Protein AF-0000000082329809 (afdb_homodimer)

Solvent-accessible surface area (backbone atoms only — not comparable to full-atom values): 33307 Å² total; per-residue (Å²): 109,72,66,64,57,29,67,78,70,55,30,40,33,40,35,38,38,39,36,83,89,59,60,42,38,34,41,40,22,36,25,39,53,61,45,25,45,9,39,29,29,31,29,35,40,62,59,94,42,70,65,56,47,51,52,48,27,46,53,50,2,45,52,28,27,46,34,26,35,58,67,72,41,72,28,12,0,10,18,29,34,38,58,36,51,46,92,80,55,71,41,73,66,26,36,32,52,47,15,43,56,47,42,51,40,64,55,48,43,30,38,30,57,34,60,78,41,41,42,68,52,36,47,48,20,44,74,50,23,84,45,55,34,50,26,81,84,46,69,62,78,35,38,58,33,17,16,45,6,26,49,31,27,46,23,28,50,33,24,74,73,71,73,37,50,70,43,59,71,36,34,34,34,33,37,20,66,47,69,35,28,43,42,31,50,51,54,42,46,74,57,41,25,42,51,32,42,23,35,89,51,59,66,61,47,50,52,48,27,66,74,67,72,41,52,73,43,56,63,90,48,51,54,59,50,75,32,45,29,39,22,43,31,58,59,50,39,64,40,33,89,78,38,54,81,44,50,43,46,46,30,40,46,26,53,13,61,56,36,50,56,44,78,67,45,55,54,54,36,45,79,72,63,23,48,55,51,44,27,60,60,24,34,36,13,42,58,43,34,40,49,26,42,70,72,69,54,47,59,67,55,26,43,55,56,15,40,45,34,12,60,52,46,40,50,25,44,51,48,6,63,76,68,73,52,42,35,49,57,31,41,52,49,49,14,51,51,52,44,56,53,36,47,52,51,51,57,70,71,93,107,72,65,66,58,30,67,78,68,55,30,40,33,42,34,38,38,41,35,85,89,59,61,40,39,34,42,39,22,35,26,40,52,58,47,27,46,10,37,28,29,31,29,35,40,63,57,93,41,70,66,55,46,51,54,49,27,46,54,50,3,44,52,28,27,46,33,25,36,58,67,72,41,74,27,11,1,10,17,29,34,37,58,35,50,48,92,80,54,72,41,72,68,26,37,33,53,49,14,43,55,47,42,49,39,65,57,47,42,29,38,31,55,33,61,78,41,40,40,70,52,36,46,47,20,44,74,51,25,84,42,55,34,49,26,82,85,45,69,62,79,34,39,56,34,17,15,45,7,26,49,30,28,46,23,28,51,32,24,74,74,72,74,39,50,69,42,58,72,37,34,34,35,33,36,19,66,49,67,34,28,43,41,29,49,51,55,41,47,74,57,41,25,41,52,33,43,22,35,89,51,59,66,61,47,50,52,48,26,67,77,67,72,41,52,71,44,56,63,91,48,52,54,59,49,74,31,46,31,39,21,44,31,58,58,49,38,65,42,32,89,76,38,54,81,45,49,43,47,45,30,40,46,26,52,14,61,56,36,50,57,43,78,66,43,54,54,54,34,46,75,73,64,22,47,56,52,45,26,59,61,24,34,35,12,44,58,43,34,38,49,25,43,70,72,69,53,48,58,68,57,24,43,54,55,16,40,45,35,12,60,52,47,41,52,27,43,52,48,6,60,76,68,73,53,45,33,50,56,32,43,50,51,51,15,49,51,54,44,55,52,36,48,52,51,52,59,70,71,91

Nearest PDB structures (foldseek):
  8gxd-assembly1_A  TM=9.781E-01  e=2.251E-43  Exiguobacterium sibiricum 255-15
  1leh-assembly1_A  TM=9.747E-01  e=1.325E-41  Lysinibacillus sphaericus
  8hr6-assembly1_A  TM=9.834E-01  e=7.716E-41  Bacillus thuringiensis
  7vid-assembly1_A  TM=9.597E-01  e=9.102E-41  Pseudomonas aeruginosa PAO1
  6ach-assembly1_A  TM=9.790E-01  e=2.923E-39  Geobacillus stearothermophilus 10

Secondary structure (DSSP, 8-state):
-HHHHHHHH--SEEEEEEETTTTEEEEEEEEE-TTSSEEEEEEEE--SSHHHHHHHHHHHHHHHHHHHHHTT-S-EEEEEEEES-HHHH--HHHHHHHHHHHHTTTTSEEEEE-TT--HHHHHHHTTT-S-B-S-TTSS---HHHHHHHHHHHHHHHHHHHHS----TT-EEEEE--SHHHHHHHHHHHHTT-EEEEE-S-HHHHHHHHHHHT-EE--GGGGGGS--SEEEE-S-S--BSTTTGGG---SEE--S-S--BSSTTHHHHHHHTT-EE--HHHHTTHHHHHHHHHHTT--HHHHHHHHHTHHHHHHHHHHHHHHHTS-HHHHHHHHHHHHHHHHHHHHHHH-/-HHHHHHHH--SEEEEEEETTTTEEEEEEEEE-TTSSEEEEEEEE--SSHHHHHHHHHHHHHHHHHHHHHTT-S-EEEEEEEES-HHHH--HHHHHHHHHHHHTTTTSEEEEE-TT--HHHHHHHTTT-S-B-S-TTSS---HHHHHHHHHHHHHHHHHHHHS----TT-EEEEE--SHHHHHHHHHHHHTT-EEEEE-S-HHHHHHHHHHHT-EE--GGGGGGS--SEEEE-S-S--BSTTTGGG---SEE--S-S--BSSTTHHHHHHHTT-EE--HHHHTTHHHHHHHHHHTT--HHHHHHHHHTHHHHHHHHHHHHHHHTS-HHHHHHHHHHHHHHHHHHHHHHH-

pLDDT: mean 96.27, std 7.95, range [31.08, 98.94]

Foldseek 3Di:
DLCVLCVVQVWPDWDWDADPVQGWTKIKTFRAALLHAAEEAEAEEADPDPVRQSNVQSVQQSLSQLLCLLLVHSHGGMYMYTHDDLVVRDDLVNLCSVLQVVVVVVLSYAYEHDHSGALVSQVSSCVNHVSYFSHPPAQPDLLLLLLLLLLLQCLLVCCVVVVGSQQAQFEEEEEDCDSNSVSNQVVSVVSHHQYEYEYPPVVSNVVSCVVSVHHYDYNVCRLQDAGAEYAYEHEAQCQEPVRLVRHHYQEYTYQYPHNHVDPCSLVVCVVVNHAYQHNSLRRSLVVLRRSCRSVVHHNVVSSVSSSCSSVSLNVLCVVCVVVVHHSVVSSSVSSVVSSVVSNVVVVVVD/DLCVLCVVQVWPDWDWDADPVQGWTKIKTFRAALLHAAEEAEAEEADPDPVRQSNVQSVQQSLSQLLCLLLVHSHGGMYMYTHDDLVVRDDLVNLCSVLQVVVVVVLSYAYEHDHSGALVSQVSSCVNHVSYFSHPPAQPDLLLLLLLLLLLQCLLVCCVQVVGSQQAQFEEEEEDCDSNSVSNQVVSVVSHHQYEYEYPPPVSNVVSCVVSVHHYDYPVCSLQDAGAEYAYEHEAQCQEPVRLVRHHYQEYTYQYPHNHVDPCSLVVCVVVNHAYQHNSLRRSLVVLRRSCRSVVHHNVVSSVSSSCSNVSLNVLCVVCVVVVHHSVVSSSVSSVVSSVVSNVVVVVVD

Sequence (700 aa):
MVFELTADSGHEQVSYFTDPETGLRAIVAIHDTSLGPSLGGTRIFDYDTEDDALADVCRLSQAMTYKAAAADLPLGGGKAVIVGDPPAIKTEALLEAYGRAIDCLGGRYITSVDVNSSVEDMDVIAQTTDSVVGTSDGLGDPSPITAHGAFHGIRACAEAVYGTGSLSDREVVIQGLGKVGRSLAEELLAEGAAVTVSDIDADAVEAFARDHDVETVAPEAVYERDCDVFAPCAVGGVVNDDTIPTLECDIVAGAANNVLAERRHANELRDRGVLYAPDYVLNAGGLITVAKEHLGGTREEAYDEAAAIGDRLLELIERADDRGTTVLDAADAYAEERIDGAETTLASSAMVFELTADSGHEQVSYFTDPETGLRAIVAIHDTSLGPSLGGTRIFDYDTEDDALADVCRLSQAMTYKAAAADLPLGGGKAVIVGDPPAIKTEALLEAYGRAIDCLGGRYITSVDVNSSVEDMDVIAQTTDSVVGTSDGLGDPSPITAHGAFHGIRACAEAVYGTGSLSDREVVIQGLGKVGRSLAEELLAEGAAVTVSDIDADAVEAFARDHDVETVAPEAVYERDCDVFAPCAVGGVVNDDTIPTLECDIVAGAANNVLAERRHANELRDRGVLYAPDYVLNAGGLITVAKEHLGGTREEAYDEAAAIGDRLLELIERADDRGTTVLDAADAYAEERIDGAETTLASSA

Structure (mmCIF, N/CA/C/O backbone):
data_AF-0000000082329809-model_v1
#
loop_
_entity.id
_entity.type
_entity.pdbx_description
1 polymer 'Glu/Leu/Phe/Val dehydrogenase'
#
loop_
_atom_site.group_PDB
_atom_site.id
_atom_site.type_symbol
_atom_site.label_atom_id
_atom_site.label_alt_id
_atom_site.label_comp_id
_atom_site.label_asym_id
_atom_site.label_entity_id
_atom_site.label_seq_id
_atom_site.pdbx_PDB_ins_code
_atom_site.Cartn_x
_atom_site.Cartn_y
_atom_site.Cartn_z
_atom_site.occupancy
_atom_site.B_iso_or_equiv
_atom_site.auth_seq_id
_atom_site.auth_comp_id
_atom_site.auth_asym_id
_atom_site.auth_atom_id
_atom_site.pdbx_PDB_model_num
ATOM 1 N N . MET A 1 1 ? -5.957 3.238 -13.969 1 86.88 1 MET A N 1
ATOM 2 C CA . MET A 1 1 ? -5.375 3.52 -12.656 1 86.88 1 MET A CA 1
ATOM 3 C C . MET A 1 1 ? -5.527 2.324 -11.727 1 86.88 1 MET A C 1
ATOM 5 O O . MET A 1 1 ? -6.004 1.267 -12.141 1 86.88 1 MET A O 1
ATOM 9 N N . VAL A 1 2 ? -5.113 2.293 -10.477 1 91.94 2 VAL A N 1
ATOM 10 C CA . VAL A 1 2 ? -5.031 1.18 -9.539 1 91.94 2 VAL A CA 1
ATOM 11 C C . VAL A 1 2 ? -6.434 0.651 -9.242 1 91.94 2 VAL A C 1
ATOM 13 O O . VAL A 1 2 ? -6.672 -0.557 -9.297 1 91.94 2 VAL A O 1
ATOM 16 N N . PHE A 1 3 ? -7.457 1.528 -9.102 1 93.19 3 PHE A N 1
ATOM 17 C CA . PHE A 1 3 ? -8.797 1.082 -8.727 1 93.19 3 PHE A CA 1
ATOM 18 C C . PHE A 1 3 ? -9.477 0.388 -9.898 1 93.19 3 PHE A C 1
ATOM 20 O O . PHE A 1 3 ? -10.242 -0.561 -9.711 1 93.19 3 PHE A O 1
ATOM 27 N N . GLU A 1 4 ? -9.281 0.886 -11.023 1 87.25 4 GLU A N 1
ATOM 28 C CA . GLU A 1 4 ? -9.859 0.232 -12.195 1 87.25 4 GLU A CA 1
ATOM 29 C C . GLU A 1 4 ? -9.32 -1.186 -12.359 1 87.25 4 GLU A C 1
ATOM 31 O O . GLU A 1 4 ? -10.078 -2.121 -12.617 1 87.25 4 GLU A O 1
ATOM 36 N N . LEU A 1 5 ? -8.07 -1.275 -12.211 1 87.62 5 LEU A N 1
ATOM 37 C CA . LEU A 1 5 ? -7.422 -2.574 -12.375 1 87.62 5 LEU A CA 1
ATOM 38 C C . LEU A 1 5 ? -7.852 -3.539 -11.273 1 87.62 5 LEU A C 1
ATOM 40 O O . LEU A 1 5 ? -8.086 -4.723 -11.539 1 87.62 5 LEU A O 1
ATOM 44 N N . THR A 1 6 ? -7.996 -3.033 -10.086 1 85.88 6 THR A N 1
ATOM 45 C CA . THR A 1 6 ? -8.297 -3.902 -8.953 1 85.88 6 THR A CA 1
ATOM 46 C C . THR A 1 6 ? -9.781 -4.227 -8.898 1 85.88 6 THR A C 1
ATOM 48 O O . THR A 1 6 ? -10.188 -5.211 -8.273 1 85.88 6 THR A O 1
ATOM 51 N N . ALA A 1 7 ? -10.609 -3.396 -9.469 1 83.19 7 ALA A N 1
ATOM 52 C CA . ALA A 1 7 ? -12.047 -3.654 -9.516 1 83.19 7 ALA A CA 1
ATOM 53 C C . ALA A 1 7 ? -12.352 -4.957 -10.25 1 83.19 7 ALA A C 1
ATOM 55 O O . ALA A 1 7 ? -13.242 -5.711 -9.852 1 83.19 7 ALA A O 1
ATOM 56 N N . ASP A 1 8 ? -11.617 -5.223 -11.219 1 82.94 8 ASP A N 1
ATOM 57 C CA . ASP A 1 8 ? -11.844 -6.414 -12.031 1 82.94 8 ASP A CA 1
ATOM 58 C C . ASP A 1 8 ? -11.156 -7.633 -11.43 1 82.94 8 ASP A C 1
ATOM 60 O O . ASP A 1 8 ? -11.711 -8.734 -11.445 1 82.94 8 ASP A O 1
ATOM 64 N N . SER A 1 9 ? -10.023 -7.402 -10.828 1 87.31 9 SER A N 1
ATOM 65 C CA . SER A 1 9 ? -9.195 -8.539 -10.422 1 87.31 9 SER A CA 1
ATOM 66 C C . SER A 1 9 ? -9.414 -8.883 -8.953 1 87.31 9 SER A C 1
ATOM 68 O O . SER A 1 9 ? -9.047 -9.977 -8.508 1 87.31 9 SER A O 1
ATOM 70 N N . GLY A 1 10 ? -9.945 -8 -8.227 1 90.94 10 GLY A N 1
ATOM 71 C CA . GLY A 1 10 ? -10.312 -8.289 -6.848 1 90.94 10 GLY A CA 1
ATOM 72 C C . GLY A 1 10 ? -9.141 -8.203 -5.887 1 90.94 10 GLY A C 1
ATOM 73 O O . GLY A 1 10 ? -9.164 -8.812 -4.816 1 90.94 10 GLY A O 1
ATOM 74 N N . HIS A 1 11 ? -8.086 -7.484 -6.301 1 96.94 11 HIS A N 1
ATOM 75 C CA . HIS A 1 11 ? -6.93 -7.34 -5.422 1 96.94 11 HIS A CA 1
ATOM 76 C C . HIS A 1 11 ? -7.32 -6.684 -4.102 1 96.94 11 HIS A C 1
ATOM 78 O O . HIS A 1 11 ? -8.094 -5.719 -4.086 1 96.94 11 HIS A O 1
ATOM 84 N N . GLU A 1 12 ? -6.73 -7.184 -2.977 1 97.44 12 GLU A N 1
ATOM 85 C CA . GLU A 1 12 ? -6.977 -6.645 -1.642 1 97.44 12 GLU A CA 1
ATOM 86 C C . GLU A 1 12 ? -6.188 -5.359 -1.412 1 97.44 12 GLU A C 1
ATOM 88 O O . GLU A 1 12 ? -6.68 -4.426 -0.771 1 97.44 12 GLU A O 1
ATOM 93 N N . GLN A 1 13 ? -5.008 -5.312 -1.956 1 98.5 13 GLN A N 1
ATOM 94 C CA . GLN A 1 13 ? -4.078 -4.254 -1.577 1 98.5 13 GLN A CA 1
ATOM 95 C C . GLN A 1 13 ? -2.982 -4.086 -2.625 1 98.5 13 GLN A C 1
ATOM 97 O O . GLN A 1 13 ? -2.461 -5.07 -3.15 1 98.5 13 GLN A O 1
ATOM 102 N N . VAL A 1 14 ? -2.695 -2.938 -3.055 1 98.62 14 VAL A N 1
ATOM 103 C CA . VAL A 1 14 ? -1.534 -2.574 -3.859 1 98.62 14 VAL A CA 1
ATOM 104 C C . VAL A 1 14 ? -0.752 -1.46 -3.166 1 98.62 14 VAL A C 1
ATOM 106 O O . VAL A 1 14 ? -1.295 -0.384 -2.902 1 98.62 14 VAL A O 1
ATOM 109 N N . SER A 1 15 ? 0.506 -1.675 -2.881 1 98.69 15 SER A N 1
ATOM 110 C CA . SER A 1 15 ? 1.317 -0.721 -2.129 1 98.69 15 SER A CA 1
ATOM 111 C C . SER A 1 15 ? 2.527 -0.267 -2.939 1 98.69 15 SER A C 1
ATOM 113 O O . SER A 1 15 ? 3.26 -1.094 -3.486 1 98.69 15 SER A O 1
ATOM 115 N N . TYR A 1 16 ? 2.701 0.98 -2.998 1 98.5 16 TYR A N 1
ATOM 116 C CA . TYR A 1 16 ? 3.895 1.604 -3.559 1 98.5 16 TYR A CA 1
ATOM 117 C C . TYR A 1 16 ? 4.871 2.002 -2.457 1 98.5 16 TYR A C 1
ATOM 119 O O . TYR A 1 16 ? 4.469 2.578 -1.443 1 98.5 16 TYR A O 1
ATOM 127 N N . PHE A 1 17 ? 6.09 1.68 -2.623 1 98.56 17 PHE A N 1
ATOM 128 C CA . PHE A 1 17 ? 7.148 2.076 -1.702 1 98.56 17 PHE A CA 1
ATOM 129 C C . PHE A 1 17 ? 8.234 2.854 -2.432 1 98.56 17 PHE A C 1
ATOM 131 O O . PHE A 1 17 ? 8.633 2.484 -3.539 1 98.56 17 PHE A O 1
ATOM 138 N N . THR A 1 18 ? 8.672 3.904 -1.82 1 97.44 18 THR A N 1
ATOM 139 C CA . THR A 1 18 ? 9.797 4.672 -2.342 1 97.44 18 THR A CA 1
ATOM 140 C C . THR A 1 18 ? 10.805 4.977 -1.235 1 97.44 18 THR A C 1
ATOM 142 O O . THR A 1 18 ? 10.438 5.059 -0.061 1 97.44 18 THR A O 1
ATOM 145 N N . ASP A 1 19 ? 12.039 5.047 -1.589 1 95.38 19 ASP A N 1
ATOM 146 C CA . ASP A 1 19 ? 13.148 5.457 -0.733 1 95.38 19 ASP A CA 1
ATOM 147 C C . ASP A 1 19 ? 14.133 6.344 -1.495 1 95.38 19 ASP A C 1
ATOM 149 O O . ASP A 1 19 ? 15.016 5.844 -2.195 1 95.38 19 ASP A O 1
ATOM 153 N N . PRO A 1 20 ? 14.031 7.598 -1.29 1 90.69 20 PRO A N 1
ATOM 154 C CA . PRO A 1 20 ? 14.844 8.523 -2.08 1 90.69 20 PRO A CA 1
ATOM 155 C C . PRO A 1 20 ? 16.344 8.32 -1.86 1 90.69 20 PRO A C 1
ATOM 157 O O . PRO A 1 20 ? 17.141 8.602 -2.756 1 90.69 20 PRO A O 1
ATOM 160 N N . GLU A 1 21 ? 16.719 7.898 -0.757 1 91.81 21 GLU A N 1
ATOM 161 C CA . GLU A 1 21 ? 18.141 7.723 -0.448 1 91.81 21 GLU A CA 1
ATOM 162 C C . GLU A 1 21 ? 18.75 6.633 -1.315 1 91.81 21 GLU A C 1
ATOM 164 O O . GLU A 1 21 ? 19.875 6.781 -1.8 1 91.81 21 GLU A O 1
ATOM 169 N N . THR A 1 22 ? 18.047 5.566 -1.571 1 95.81 22 THR A N 1
ATOM 170 C CA . THR A 1 22 ? 18.609 4.426 -2.291 1 95.81 22 THR A CA 1
ATOM 171 C C . THR A 1 22 ? 18.078 4.379 -3.723 1 95.81 22 THR A C 1
ATOM 173 O O . THR A 1 22 ? 18.625 3.664 -4.566 1 95.81 22 THR A O 1
ATOM 176 N N . GLY A 1 23 ? 16.984 5.137 -3.965 1 94.44 23 GLY A N 1
ATOM 177 C CA . GLY A 1 23 ? 16.359 5.113 -5.277 1 94.44 23 GLY A CA 1
ATOM 178 C C . GLY A 1 23 ? 15.336 4.004 -5.43 1 94.44 23 GLY A C 1
ATOM 179 O O . GLY A 1 23 ? 14.875 3.723 -6.543 1 94.44 23 GLY A O 1
ATOM 180 N N . LEU A 1 24 ? 14.898 3.371 -4.383 1 97.75 24 LEU A N 1
ATOM 181 C CA . LEU A 1 24 ? 13.945 2.27 -4.418 1 97.75 24 LEU A CA 1
ATOM 182 C C . LEU A 1 24 ? 12.586 2.742 -4.938 1 97.75 24 LEU A C 1
ATOM 184 O O . LEU A 1 24 ? 12.047 3.744 -4.457 1 97.75 24 LEU A O 1
ATOM 188 N N . ARG A 1 25 ? 12.086 2.125 -5.883 1 97.94 25 ARG A N 1
ATOM 189 C CA . ARG A 1 25 ? 10.711 2.188 -6.375 1 97.94 25 ARG A CA 1
ATOM 190 C C . ARG A 1 25 ? 10.117 0.79 -6.52 1 97.94 25 ARG A C 1
ATOM 192 O O . ARG A 1 25 ? 10.477 0.048 -7.434 1 97.94 25 ARG A O 1
ATOM 199 N N . ALA A 1 26 ? 9.219 0.436 -5.637 1 98.81 26 ALA A N 1
ATOM 200 C CA . ALA A 1 26 ? 8.672 -0.919 -5.637 1 98.81 26 ALA A CA 1
ATOM 201 C C . ALA A 1 26 ? 7.148 -0.897 -5.555 1 98.81 26 ALA A C 1
ATOM 203 O O . ALA A 1 26 ? 6.566 0.024 -4.98 1 98.81 26 ALA A O 1
ATOM 204 N N . ILE A 1 27 ? 6.516 -1.81 -6.176 1 98.81 27 ILE A N 1
ATOM 205 C CA . ILE A 1 27 ? 5.086 -2.066 -6.039 1 98.81 27 ILE A CA 1
ATOM 206 C C . ILE A 1 27 ? 4.863 -3.484 -5.52 1 98.81 27 ILE A C 1
ATOM 208 O O . ILE A 1 27 ? 5.434 -4.441 -6.047 1 98.81 27 ILE A O 1
ATOM 212 N N . VAL A 1 28 ? 4.152 -3.646 -4.477 1 98.88 28 VAL A N 1
ATOM 213 C CA . VAL A 1 28 ? 3.727 -4.945 -3.969 1 98.88 28 VAL A CA 1
ATOM 214 C C . VAL A 1 28 ? 2.215 -5.098 -4.133 1 98.88 28 VAL A C 1
ATOM 216 O O . VAL A 1 28 ? 1.446 -4.258 -3.66 1 98.88 28 VAL A O 1
ATOM 219 N N . ALA A 1 29 ? 1.812 -6.082 -4.824 1 98.75 29 ALA A N 1
ATOM 220 C CA . ALA A 1 29 ? 0.394 -6.391 -4.992 1 98.75 29 ALA A CA 1
ATOM 221 C C . ALA A 1 29 ? 0.008 -7.641 -4.207 1 98.75 29 ALA A C 1
ATOM 223 O O . ALA A 1 29 ? 0.615 -8.703 -4.379 1 98.75 29 ALA A O 1
ATOM 224 N N . ILE A 1 30 ? -0.915 -7.5 -3.314 1 98.75 30 ILE A N 1
ATOM 225 C CA . ILE A 1 30 ? -1.548 -8.602 -2.602 1 98.75 30 ILE A CA 1
ATOM 226 C C . ILE A 1 30 ? -2.936 -8.867 -3.184 1 98.75 30 ILE A C 1
ATOM 228 O O . ILE A 1 30 ? -3.85 -8.055 -3.014 1 98.75 30 ILE A O 1
ATOM 232 N N . HIS A 1 31 ? -3.045 -9.992 -3.9 1 98.38 31 HIS A N 1
ATOM 233 C CA . HIS A 1 31 ? -4.305 -10.312 -4.559 1 98.38 31 HIS A CA 1
ATOM 234 C C . HIS A 1 31 ? -5.32 -10.875 -3.57 1 98.38 31 HIS A C 1
ATOM 236 O O . HIS A 1 31 ? -6.457 -10.398 -3.5 1 98.38 31 HIS A O 1
ATOM 242 N N . ASP A 1 32 ? -4.914 -11.852 -2.85 1 97.62 32 ASP A N 1
ATOM 243 C CA . ASP A 1 32 ? -5.848 -12.539 -1.963 1 97.62 32 ASP A CA 1
ATOM 244 C C . ASP A 1 32 ? -5.113 -13.195 -0.795 1 97.62 32 ASP A C 1
ATOM 246 O O . ASP A 1 32 ? -4.047 -13.781 -0.977 1 97.62 32 ASP A O 1
ATOM 250 N N . THR A 1 33 ? -5.676 -13.062 0.41 1 97.56 33 THR A N 1
ATOM 251 C CA . THR A 1 33 ? -5.066 -13.672 1.59 1 97.56 33 THR A CA 1
ATOM 252 C C . THR A 1 33 ? -6.062 -14.586 2.299 1 97.56 33 THR A C 1
ATOM 254 O O . THR A 1 33 ? -5.891 -14.906 3.477 1 97.56 33 THR A O 1
ATOM 257 N N . SER A 1 34 ? -7.152 -14.977 1.638 1 96.38 34 SER A N 1
ATOM 258 C CA . SER A 1 34 ? -8.195 -15.805 2.234 1 96.38 34 SER A CA 1
ATOM 259 C C . SER A 1 34 ? -7.629 -17.125 2.742 1 96.38 34 SER A C 1
ATOM 261 O O . SER A 1 34 ? -8.078 -17.656 3.764 1 96.38 34 SER A O 1
ATOM 263 N N . LEU A 1 35 ? -6.625 -17.688 2.023 1 98 35 LEU A N 1
ATOM 264 C CA . LEU A 1 35 ? -6.086 -19 2.369 1 98 35 LEU A CA 1
ATOM 265 C C . LEU A 1 35 ? -4.836 -18.859 3.238 1 98 35 LEU A C 1
ATOM 267 O O . LEU A 1 35 ? -4.25 -19.859 3.652 1 98 35 LEU A O 1
ATOM 271 N N . GLY A 1 36 ? -4.469 -17.656 3.529 1 97.69 36 GLY A N 1
ATOM 272 C CA . GLY A 1 36 ? -3.27 -17.359 4.297 1 97.69 36 GLY A CA 1
ATOM 273 C C . GLY A 1 36 ? -2.484 -16.188 3.752 1 97.69 36 GLY A C 1
ATOM 274 O O . GLY A 1 36 ? -2.932 -15.516 2.82 1 97.69 36 GLY A O 1
ATOM 275 N N . PRO A 1 37 ? -1.336 -15.922 4.336 1 98.31 37 PRO A N 1
ATOM 276 C CA . PRO A 1 37 ? -0.51 -14.828 3.818 1 98.31 37 PRO A CA 1
ATOM 277 C C . PRO A 1 37 ? -0.136 -15.016 2.35 1 98.31 37 PRO A C 1
ATOM 279 O O . PRO A 1 37 ? -0.033 -16.141 1.873 1 98.31 37 PRO A O 1
ATOM 282 N N . SER A 1 38 ? 0.002 -13.93 1.665 1 98.69 38 SER A N 1
ATOM 283 C CA . SER A 1 38 ? 0.348 -14.008 0.25 1 98.69 38 SER A CA 1
ATOM 284 C C . SER A 1 38 ? 1.833 -14.297 0.059 1 98.69 38 SER A C 1
ATOM 286 O O . SER A 1 38 ? 2.668 -13.828 0.833 1 98.69 38 SER A O 1
ATOM 288 N N . LEU A 1 39 ? 2.141 -15.023 -0.928 1 98.81 39 LEU A N 1
ATOM 289 C CA . LEU A 1 39 ? 3.521 -15.359 -1.258 1 98.81 39 LEU A CA 1
ATOM 290 C C . LEU A 1 39 ? 3.775 -15.211 -2.754 1 98.81 39 LEU A C 1
ATOM 292 O O . LEU A 1 39 ? 2.936 -15.594 -3.572 1 98.81 39 LEU A O 1
ATOM 296 N N . GLY A 1 40 ? 4.867 -14.641 -3.109 1 98.56 40 GLY A N 1
ATOM 297 C CA . GLY A 1 40 ? 5.312 -14.492 -4.484 1 98.56 40 GLY A CA 1
ATOM 298 C C . GLY A 1 40 ? 6.66 -13.797 -4.605 1 98.56 40 GLY A C 1
ATOM 299 O O . GLY A 1 40 ? 7.113 -13.148 -3.666 1 98.56 40 GLY A O 1
ATOM 300 N N . GLY A 1 41 ? 7.219 -13.953 -5.719 1 98.5 41 GLY A N 1
ATOM 301 C CA . GLY A 1 41 ? 8.57 -13.453 -5.891 1 98.5 41 GLY A CA 1
ATOM 302 C C . GLY A 1 41 ? 8.625 -11.961 -6.16 1 98.5 41 GLY A C 1
ATOM 303 O O . GLY A 1 41 ? 7.586 -11.312 -6.305 1 98.5 41 GLY A O 1
ATOM 304 N N . THR A 1 42 ? 9.859 -11.477 -6.195 1 98.81 42 THR A N 1
ATOM 305 C CA . THR A 1 42 ? 10.141 -10.086 -6.527 1 98.81 42 THR A CA 1
ATOM 306 C C . THR A 1 42 ? 10.875 -9.992 -7.863 1 98.81 42 THR A C 1
ATOM 308 O O . THR A 1 42 ? 12.008 -10.469 -7.992 1 98.81 42 THR A O 1
ATOM 311 N N . ARG A 1 43 ? 10.227 -9.406 -8.797 1 98.69 43 ARG A N 1
ATOM 312 C CA . ARG A 1 43 ? 10.82 -9.156 -10.109 1 98.69 43 ARG A CA 1
ATOM 313 C C . ARG A 1 43 ? 11.469 -7.777 -10.156 1 98.69 43 ARG A C 1
ATOM 315 O O . ARG A 1 43 ? 10.891 -6.797 -9.68 1 98.69 43 ARG A O 1
ATOM 322 N N . ILE A 1 44 ? 12.703 -7.703 -10.547 1 98.75 44 ILE A N 1
ATOM 323 C CA . ILE A 1 44 ? 13.375 -6.434 -10.797 1 98.75 44 ILE A CA 1
ATOM 324 C C . ILE A 1 44 ? 13.469 -6.188 -12.305 1 98.75 44 ILE A C 1
ATOM 326 O O . ILE A 1 44 ? 14.102 -6.957 -13.031 1 98.75 44 ILE A O 1
ATOM 330 N N . PHE A 1 45 ? 12.852 -5.176 -12.781 1 98.38 45 PHE A N 1
ATOM 331 C CA . PHE A 1 45 ? 12.719 -5.02 -14.219 1 98.38 45 PHE A CA 1
ATOM 332 C C . PHE A 1 45 ? 12.586 -3.549 -14.594 1 98.38 45 PHE A C 1
ATOM 334 O O . PHE A 1 45 ? 11.977 -2.768 -13.859 1 98.38 45 PHE A O 1
ATOM 341 N N . ASP A 1 46 ? 13.148 -3.166 -15.742 1 97.94 46 ASP A N 1
ATOM 342 C CA . ASP A 1 46 ? 13.094 -1.796 -16.25 1 97.94 46 ASP A CA 1
ATOM 343 C C . ASP A 1 46 ? 11.859 -1.582 -17.125 1 97.94 46 ASP A C 1
ATOM 345 O O . ASP A 1 46 ? 11.969 -1.509 -18.344 1 97.94 46 ASP A O 1
ATOM 349 N N . TYR A 1 47 ? 10.758 -1.42 -16.547 1 97.69 47 TYR A N 1
ATOM 350 C CA . TYR A 1 47 ? 9.508 -1.247 -17.266 1 97.69 47 TYR A CA 1
ATOM 351 C C . TYR A 1 47 ? 9.5 0.065 -18.047 1 97.69 47 TYR A C 1
ATOM 353 O O . TYR A 1 47 ? 10.055 1.066 -17.578 1 97.69 47 TYR A O 1
ATOM 361 N N . ASP A 1 48 ? 8.789 0.108 -19.125 1 96.5 48 ASP A N 1
ATOM 362 C CA . ASP A 1 48 ? 8.68 1.326 -19.922 1 96.5 48 ASP A CA 1
ATOM 363 C C . ASP A 1 48 ? 7.852 2.383 -19.188 1 96.5 48 ASP A C 1
ATOM 365 O O . ASP A 1 48 ? 8.141 3.578 -19.281 1 96.5 48 ASP A O 1
ATOM 369 N N . THR A 1 49 ? 6.789 1.947 -18.531 1 96.38 49 THR A N 1
ATOM 370 C CA . THR A 1 49 ? 5.922 2.861 -17.797 1 96.38 49 THR A CA 1
ATOM 371 C C . THR A 1 49 ? 5.52 2.262 -16.453 1 96.38 49 THR A C 1
ATOM 373 O O . THR A 1 49 ? 5.582 1.045 -16.266 1 96.38 49 THR A O 1
ATOM 376 N N . GLU A 1 50 ? 5.141 3.098 -15.547 1 95.56 50 GLU A N 1
ATOM 377 C CA . GLU A 1 50 ? 4.609 2.658 -14.258 1 95.56 50 GLU A CA 1
ATOM 378 C C . GLU A 1 50 ? 3.371 1.786 -14.438 1 95.56 50 GLU A C 1
ATOM 380 O O . GLU A 1 50 ? 3.16 0.833 -13.688 1 95.56 50 GLU A O 1
ATOM 385 N N . ASP A 1 51 ? 2.547 2.143 -15.422 1 95.5 51 ASP A N 1
ATOM 386 C CA . ASP A 1 51 ? 1.342 1.372 -15.711 1 95.5 51 ASP A CA 1
ATOM 387 C C . ASP A 1 51 ? 1.688 -0.064 -16.109 1 95.5 51 ASP A C 1
ATOM 389 O O . ASP A 1 51 ? 0.969 -1 -15.75 1 95.5 51 ASP A O 1
ATOM 393 N N . ASP A 1 52 ? 2.771 -0.197 -16.875 1 96.88 52 ASP A N 1
ATOM 394 C CA . ASP A 1 52 ? 3.221 -1.534 -17.25 1 96.88 52 ASP A CA 1
ATOM 395 C C . ASP A 1 52 ? 3.621 -2.344 -16.016 1 96.88 52 ASP A C 1
ATOM 397 O O . ASP A 1 52 ? 3.301 -3.529 -15.914 1 96.88 52 ASP A O 1
ATOM 401 N N . ALA A 1 53 ? 4.336 -1.719 -15.125 1 97.69 53 ALA A N 1
ATOM 402 C CA . ALA A 1 53 ? 4.762 -2.373 -13.891 1 97.69 53 ALA A CA 1
ATOM 403 C C . ALA A 1 53 ? 3.557 -2.793 -13.055 1 97.69 53 ALA A C 1
ATOM 405 O O . ALA A 1 53 ? 3.506 -3.918 -12.547 1 97.69 53 ALA A O 1
ATOM 406 N N . LEU A 1 54 ? 2.59 -1.858 -12.953 1 97.38 54 LEU A N 1
ATOM 407 C CA . LEU A 1 54 ? 1.38 -2.117 -12.18 1 97.38 54 LEU A CA 1
ATOM 408 C C . LEU A 1 54 ? 0.594 -3.281 -12.773 1 97.38 54 LEU A C 1
ATOM 410 O O . LEU A 1 54 ? 0.155 -4.176 -12.047 1 97.38 54 LEU A O 1
ATOM 414 N N . ALA A 1 55 ? 0.395 -3.26 -14.047 1 96.75 55 ALA A N 1
ATOM 415 C CA . ALA A 1 55 ? -0.334 -4.332 -14.719 1 96.75 55 ALA A CA 1
ATOM 416 C C . ALA A 1 55 ? 0.36 -5.676 -14.523 1 96.75 55 ALA A C 1
ATOM 418 O O . ALA A 1 55 ? -0.296 -6.691 -14.266 1 96.75 55 ALA A O 1
ATOM 419 N N . ASP A 1 56 ? 1.655 -5.652 -14.656 1 97.12 56 ASP A N 1
ATOM 420 C CA . ASP A 1 56 ? 2.441 -6.879 -14.539 1 97.12 56 ASP A CA 1
ATOM 421 C C . ASP A 1 56 ? 2.344 -7.461 -13.133 1 97.12 56 ASP A C 1
ATOM 423 O O . ASP A 1 56 ? 2.061 -8.648 -12.969 1 97.12 56 ASP A O 1
ATOM 427 N N . VAL A 1 57 ? 2.561 -6.621 -12.133 1 98.31 57 VAL A N 1
ATOM 428 C CA . VAL A 1 57 ? 2.594 -7.113 -10.766 1 98.31 57 VAL A CA 1
ATOM 429 C C . VAL A 1 57 ? 1.208 -7.609 -10.359 1 98.31 57 VAL A C 1
ATOM 431 O O . VAL A 1 57 ? 1.085 -8.586 -9.617 1 98.31 57 VAL A O 1
ATOM 434 N N . CYS A 1 58 ? 0.158 -6.953 -10.797 1 98.06 58 CYS A N 1
ATOM 435 C CA . CYS A 1 58 ? -1.196 -7.391 -10.477 1 98.06 58 CYS A CA 1
ATOM 436 C C . CYS A 1 58 ? -1.512 -8.719 -11.156 1 98.06 58 CYS A C 1
ATOM 438 O O . CYS A 1 58 ? -2.055 -9.625 -10.531 1 98.06 58 CYS A O 1
ATOM 440 N N . ARG A 1 59 ? -1.128 -8.82 -12.445 1 96.31 59 ARG A N 1
ATOM 441 C CA . ARG A 1 59 ? -1.337 -10.07 -13.172 1 96.31 59 ARG A CA 1
ATOM 442 C C . ARG A 1 59 ? -0.605 -11.219 -12.492 1 96.31 59 ARG A C 1
ATOM 444 O O . ARG A 1 59 ? -1.178 -12.297 -12.289 1 96.31 59 ARG A O 1
ATOM 451 N N . LEU A 1 60 ? 0.578 -11.016 -12.109 1 97.62 60 LEU A N 1
ATOM 452 C CA . LEU A 1 60 ? 1.412 -12.055 -11.523 1 97.62 60 LEU A CA 1
ATOM 453 C C . LEU A 1 60 ? 0.916 -12.43 -10.133 1 97.62 60 LEU A C 1
ATOM 455 O O . LEU A 1 60 ? 0.96 -13.602 -9.742 1 97.62 60 LEU A O 1
ATOM 459 N N . SER A 1 61 ? 0.496 -11.453 -9.336 1 98.5 61 SER A N 1
ATOM 460 C CA . SER A 1 61 ? -0.008 -11.734 -7.996 1 98.5 61 SER A CA 1
ATOM 461 C C . SER A 1 61 ? -1.279 -12.578 -8.055 1 98.5 61 SER A C 1
ATOM 463 O O . SER A 1 61 ? -1.464 -13.484 -7.242 1 98.5 61 SER A O 1
ATOM 465 N N . GLN A 1 62 ? -2.158 -12.258 -9 1 97.69 62 GLN A N 1
ATOM 466 C CA . GLN A 1 62 ? -3.361 -13.062 -9.188 1 97.69 62 GLN A CA 1
ATOM 467 C C . GLN A 1 62 ? -3.01 -14.5 -9.562 1 97.69 62 GLN A C 1
ATOM 469 O O . GLN A 1 62 ? -3.598 -15.445 -9.039 1 97.69 62 GLN A O 1
ATOM 474 N N . ALA A 1 63 ? -2.072 -14.656 -10.484 1 97 63 ALA A N 1
ATOM 475 C CA . ALA A 1 63 ? -1.624 -15.984 -10.875 1 97 63 ALA A CA 1
ATOM 476 C C . ALA A 1 63 ? -1.124 -16.781 -9.672 1 97 63 ALA A C 1
ATOM 478 O O . ALA A 1 63 ? -1.367 -17.984 -9.57 1 97 63 ALA A O 1
ATOM 479 N N . MET A 1 64 ? -0.501 -16.094 -8.742 1 98.38 64 MET A N 1
ATOM 480 C CA . MET A 1 64 ? 0.035 -16.766 -7.559 1 98.38 64 MET A CA 1
ATOM 481 C C . MET A 1 64 ? -1.091 -17.266 -6.66 1 98.38 64 MET A C 1
ATOM 483 O O . MET A 1 64 ? -0.964 -18.297 -6.016 1 98.38 64 MET A O 1
ATOM 487 N N . THR A 1 65 ? -2.168 -16.5 -6.598 1 98.19 65 THR A N 1
ATOM 488 C CA . THR A 1 65 ? -3.32 -16.922 -5.82 1 98.19 65 THR A CA 1
ATOM 489 C C . THR A 1 65 ? -3.852 -18.266 -6.336 1 98.19 65 THR A C 1
ATOM 491 O O . THR A 1 65 ? -4.055 -19.203 -5.559 1 98.19 65 THR A O 1
ATOM 494 N N . TYR A 1 66 ? -4.047 -18.391 -7.621 1 97.69 66 TYR A N 1
ATOM 495 C CA . TYR A 1 66 ? -4.59 -19.594 -8.219 1 97.69 66 TYR A CA 1
ATOM 496 C C . TYR A 1 66 ? -3.604 -20.75 -8.102 1 97.69 66 TYR A C 1
ATOM 498 O O . TYR A 1 66 ? -4 -21.891 -7.828 1 97.69 66 TYR A O 1
ATOM 506 N N . LYS A 1 67 ? -2.369 -20.453 -8.273 1 98 67 LYS A N 1
ATOM 507 C CA . LYS A 1 67 ? -1.35 -21.484 -8.148 1 98 67 LYS A CA 1
ATOM 508 C C . LYS A 1 67 ? -1.321 -22.062 -6.734 1 98 67 LYS A C 1
ATOM 510 O O . LYS A 1 67 ? -1.296 -23.281 -6.559 1 98 67 LYS A O 1
ATOM 515 N N . ALA A 1 68 ? -1.311 -21.188 -5.766 1 98.31 68 ALA A N 1
ATOM 516 C CA . ALA A 1 68 ? -1.29 -21.625 -4.375 1 98.31 68 ALA A CA 1
ATOM 517 C C . ALA A 1 68 ? -2.535 -22.438 -4.039 1 98.31 68 ALA A C 1
ATOM 519 O O . ALA A 1 68 ? -2.445 -23.484 -3.393 1 98.31 68 ALA A O 1
ATOM 520 N N . ALA A 1 69 ? -3.664 -21.953 -4.496 1 98.06 69 ALA A N 1
ATOM 521 C CA . ALA A 1 69 ? -4.93 -22.641 -4.234 1 98.06 69 ALA A CA 1
ATOM 522 C C . ALA A 1 69 ? -4.953 -24.016 -4.895 1 98.06 69 ALA A C 1
ATOM 524 O O . ALA A 1 69 ? -5.324 -25 -4.262 1 98.06 69 ALA A O 1
ATOM 525 N N . ALA A 1 70 ? -4.547 -24.062 -6.125 1 97.06 70 ALA A N 1
ATOM 526 C CA . ALA A 1 70 ? -4.555 -25.328 -6.859 1 97.06 70 ALA A CA 1
ATOM 527 C C . ALA A 1 70 ? -3.566 -26.328 -6.25 1 97.06 70 ALA A C 1
ATOM 529 O O . ALA A 1 70 ? -3.754 -27.547 -6.355 1 97.06 70 ALA A O 1
ATOM 530 N N . ALA A 1 71 ? -2.531 -25.828 -5.605 1 97.19 71 ALA A N 1
ATOM 531 C CA . ALA A 1 71 ? -1.518 -26.672 -4.988 1 97.19 71 ALA A CA 1
ATOM 532 C C . ALA A 1 71 ? -1.905 -27.031 -3.557 1 97.19 71 ALA A C 1
ATOM 534 O O . ALA A 1 71 ? -1.123 -27.656 -2.834 1 97.19 71 ALA A O 1
ATOM 535 N N . ASP A 1 72 ? -3.066 -26.625 -3.119 1 96.56 72 ASP A N 1
ATOM 536 C CA . ASP A 1 72 ? -3.605 -26.906 -1.792 1 96.56 72 ASP A CA 1
ATOM 537 C C . ASP A 1 72 ? -2.713 -26.328 -0.701 1 96.56 72 ASP A C 1
ATOM 539 O O . ASP A 1 72 ? -2.504 -26.953 0.34 1 96.56 72 ASP A O 1
ATOM 543 N N . LEU A 1 73 ? -2.129 -25.188 -0.995 1 97.69 73 LEU A N 1
ATOM 544 C CA . LEU A 1 73 ? -1.27 -24.531 -0.019 1 97.69 73 LEU A CA 1
ATOM 545 C C . LEU A 1 73 ? -2.066 -23.547 0.828 1 97.69 73 LEU A C 1
ATOM 547 O O . LEU A 1 73 ? -3.035 -22.953 0.349 1 97.69 73 LEU A O 1
ATOM 551 N N . PRO A 1 74 ? -1.726 -23.438 2.1 1 97.94 74 PRO A N 1
ATOM 552 C CA . PRO A 1 74 ? -2.363 -22.422 2.949 1 97.94 74 PRO A CA 1
ATOM 553 C C . PRO A 1 74 ? -1.765 -21.031 2.758 1 97.94 74 PRO A C 1
ATOM 555 O O . PRO A 1 74 ? -1.352 -20.406 3.73 1 97.94 74 PRO A O 1
ATOM 558 N N . LEU A 1 75 ? -1.74 -20.594 1.535 1 98.25 75 LEU A N 1
ATOM 559 C CA . LEU A 1 75 ? -1.137 -19.312 1.151 1 98.25 75 LEU A CA 1
ATOM 560 C C . LEU A 1 75 ? -2.021 -18.578 0.156 1 98.25 75 LEU A C 1
ATOM 562 O O . LEU A 1 75 ? -2.738 -19.203 -0.63 1 98.25 75 LEU A O 1
ATOM 566 N N . GLY A 1 76 ? -2.002 -17.281 0.292 1 98.12 76 GLY A N 1
ATOM 567 C CA . GLY A 1 76 ? -2.559 -16.422 -0.747 1 98.12 76 GLY A CA 1
ATOM 568 C C . GLY A 1 76 ? -1.557 -16.078 -1.829 1 98.12 76 GLY A C 1
ATOM 569 O O . GLY A 1 76 ? -0.477 -16.656 -1.9 1 98.12 76 GLY A O 1
ATOM 570 N N . GLY A 1 77 ? -1.98 -15.141 -2.68 1 98.62 77 GLY A N 1
ATOM 571 C CA . GLY A 1 77 ? -1.132 -14.758 -3.797 1 98.62 77 GLY A CA 1
ATOM 572 C C . GLY A 1 77 ? -0.683 -13.305 -3.738 1 98.62 77 GLY A C 1
ATOM 573 O O . GLY A 1 77 ? -1.498 -12.406 -3.529 1 98.62 77 GLY A O 1
ATOM 574 N N . GLY A 1 78 ? 0.567 -13.102 -3.898 1 98.69 78 GLY A N 1
ATOM 575 C CA . GLY A 1 78 ? 1.178 -11.789 -3.992 1 98.69 78 GLY A CA 1
ATOM 576 C C . GLY A 1 78 ? 2.363 -11.75 -4.938 1 98.69 78 GLY A C 1
ATOM 577 O O . GLY A 1 78 ? 2.783 -12.781 -5.461 1 98.69 78 GLY A O 1
ATOM 578 N N . LYS A 1 79 ? 2.775 -10.594 -5.238 1 98.88 79 LYS A N 1
ATOM 579 C CA . LYS A 1 79 ? 3.945 -10.359 -6.082 1 98.88 79 LYS A CA 1
ATOM 580 C C . LYS A 1 79 ? 4.508 -8.961 -5.863 1 98.88 79 LYS A C 1
ATOM 582 O O . LYS A 1 79 ? 3.809 -8.078 -5.363 1 98.88 79 LYS A O 1
ATOM 587 N N . ALA A 1 80 ? 5.77 -8.836 -6.133 1 98.94 80 ALA A N 1
ATOM 588 C CA . ALA A 1 80 ? 6.379 -7.512 -6.062 1 98.94 80 ALA A CA 1
ATOM 589 C C . ALA A 1 80 ? 7.223 -7.23 -7.305 1 98.94 80 ALA A C 1
ATOM 591 O O . ALA A 1 80 ? 7.75 -8.156 -7.93 1 98.94 80 ALA A O 1
ATOM 592 N N . VAL A 1 81 ? 7.324 -5.973 -7.648 1 98.88 81 VAL A N 1
ATOM 593 C CA . VAL A 1 81 ? 8.266 -5.527 -8.664 1 98.88 81 VAL A CA 1
ATOM 594 C C . VAL A 1 81 ? 9.102 -4.367 -8.125 1 98.88 81 VAL A C 1
ATOM 596 O O . VAL A 1 81 ? 8.594 -3.521 -7.387 1 98.88 81 VAL A O 1
ATOM 599 N N . ILE A 1 82 ? 10.344 -4.402 -8.289 1 98.81 82 ILE A N 1
ATOM 600 C CA . ILE A 1 82 ? 11.227 -3.25 -8.164 1 98.81 82 ILE A CA 1
ATOM 601 C C . ILE A 1 82 ? 11.531 -2.674 -9.539 1 98.81 82 ILE A C 1
ATOM 603 O O . ILE A 1 82 ? 12 -3.387 -10.43 1 98.81 82 ILE A O 1
ATOM 607 N N . VAL A 1 83 ? 11.234 -1.445 -9.742 1 98.5 83 VAL A N 1
ATOM 608 C CA . VAL A 1 83 ? 11.297 -0.827 -11.062 1 98.5 83 VAL A CA 1
ATOM 609 C C . VAL A 1 83 ? 12.664 -0.179 -11.273 1 98.5 83 VAL A C 1
ATOM 611 O O . VAL A 1 83 ? 13.047 0.72 -10.523 1 98.5 83 VAL A O 1
ATOM 614 N N . GLY A 1 84 ? 13.344 -0.589 -12.273 1 97.88 84 GLY A N 1
ATOM 615 C CA . GLY A 1 84 ? 14.648 -0.053 -12.641 1 97.88 84 GLY A CA 1
ATOM 616 C C . GLY A 1 84 ? 15.523 -1.055 -13.375 1 97.88 84 GLY A C 1
ATOM 617 O O . GLY A 1 84 ? 15.18 -2.234 -13.469 1 97.88 84 GLY A O 1
ATOM 618 N N . ASP A 1 85 ? 16.578 -0.603 -13.961 1 97.81 85 ASP A N 1
ATOM 619 C CA . ASP A 1 85 ? 17.562 -1.471 -14.586 1 97.81 85 ASP A CA 1
ATOM 620 C C . ASP A 1 85 ? 18.344 -2.266 -13.539 1 97.81 85 ASP A C 1
ATOM 622 O O . ASP A 1 85 ? 19.125 -1.699 -12.773 1 97.81 85 ASP A O 1
ATOM 626 N N . PRO A 1 86 ? 18.219 -3.555 -13.539 1 96.69 86 PRO A N 1
ATOM 627 C CA . PRO A 1 86 ? 18.719 -4.352 -12.422 1 96.69 86 PRO A CA 1
ATOM 628 C C . PRO A 1 86 ? 20.203 -4.109 -12.148 1 96.69 86 PRO A C 1
ATOM 630 O O . PRO A 1 86 ? 20.594 -3.834 -11.008 1 96.69 86 PRO A O 1
ATOM 633 N N . PRO A 1 87 ? 21.094 -4.172 -13.109 1 95.5 87 PRO A N 1
ATOM 634 C CA . PRO A 1 87 ? 22.516 -3.953 -12.797 1 95.5 87 PRO A CA 1
ATOM 635 C C . PRO A 1 87 ? 22.781 -2.557 -12.234 1 95.5 87 PRO A C 1
ATOM 637 O O . PRO A 1 87 ? 23.719 -2.367 -11.469 1 95.5 87 PRO A O 1
ATOM 640 N N . ALA A 1 88 ? 21.984 -1.594 -12.57 1 96.06 88 ALA A N 1
ATOM 641 C CA . ALA A 1 88 ? 22.203 -0.202 -12.18 1 96.06 88 ALA A CA 1
ATOM 642 C C . ALA A 1 88 ? 21.672 0.065 -10.773 1 96.06 88 ALA A C 1
ATOM 644 O O . ALA A 1 88 ? 22.234 0.881 -10.039 1 96.06 88 ALA A O 1
ATOM 645 N N . ILE A 1 89 ? 20.609 -0.589 -10.375 1 96.5 89 ILE A N 1
ATOM 646 C CA . ILE A 1 89 ? 19.922 -0.135 -9.164 1 96.5 89 ILE A CA 1
ATOM 647 C C . ILE A 1 89 ? 20.156 -1.131 -8.031 1 96.5 89 ILE A C 1
ATOM 649 O O . ILE A 1 89 ? 19.938 -0.815 -6.863 1 96.5 89 ILE A O 1
ATOM 653 N N . LYS A 1 90 ? 20.531 -2.352 -8.344 1 96.75 90 LYS A N 1
ATOM 654 C CA . LYS A 1 90 ? 20.562 -3.396 -7.32 1 96.75 90 LYS A CA 1
ATOM 655 C C . LYS A 1 90 ? 21.781 -3.248 -6.422 1 96.75 90 LYS A C 1
ATOM 657 O O . LYS A 1 90 ? 22.812 -3.877 -6.66 1 96.75 90 LYS A O 1
ATOM 662 N N . THR A 1 91 ? 21.719 -2.494 -5.422 1 97.81 91 THR A N 1
ATOM 663 C CA . THR A 1 91 ? 22.719 -2.352 -4.371 1 97.81 91 THR A CA 1
ATOM 664 C C . THR A 1 91 ? 22.234 -2.996 -3.074 1 97.81 91 THR A C 1
ATOM 666 O O . THR A 1 91 ? 21.047 -3.248 -2.902 1 97.81 91 THR A O 1
ATOM 669 N N . GLU A 1 92 ? 23.172 -3.34 -2.205 1 98.12 92 GLU A N 1
ATOM 670 C CA . GLU A 1 92 ? 22.797 -3.877 -0.899 1 98.12 92 GLU A CA 1
ATOM 671 C C . GLU A 1 92 ? 21.875 -2.916 -0.146 1 98.12 92 GLU A C 1
ATOM 673 O O . GLU A 1 92 ? 20.922 -3.344 0.498 1 98.12 92 GLU A O 1
ATOM 678 N N . ALA A 1 93 ? 22.172 -1.61 -0.243 1 98.38 93 ALA A N 1
ATOM 679 C CA . ALA A 1 93 ? 21.391 -0.594 0.449 1 98.38 93 ALA A CA 1
ATOM 680 C C . ALA A 1 93 ? 19.953 -0.568 -0.067 1 98.38 93 ALA A C 1
ATOM 682 O O . ALA A 1 93 ? 19.016 -0.426 0.713 1 98.38 93 ALA A O 1
ATOM 683 N N . LEU A 1 94 ? 19.812 -0.631 -1.368 1 98.62 94 LEU A N 1
ATOM 684 C CA . LEU A 1 94 ? 18.469 -0.641 -1.956 1 98.62 94 LEU A CA 1
ATOM 685 C C . LEU A 1 94 ? 17.703 -1.883 -1.528 1 98.62 94 LEU A C 1
ATOM 687 O O . LEU A 1 94 ? 16.516 -1.798 -1.195 1 98.62 94 LEU A O 1
ATOM 691 N N . LEU A 1 95 ? 18.344 -3.043 -1.52 1 98.81 95 LEU A N 1
ATOM 692 C CA . LEU A 1 95 ? 17.703 -4.293 -1.145 1 98.81 95 LEU A CA 1
ATOM 693 C C . LEU A 1 95 ? 17.312 -4.285 0.332 1 98.81 95 LEU A C 1
ATOM 695 O O . LEU A 1 95 ? 16.281 -4.836 0.713 1 98.81 95 LEU A O 1
ATOM 699 N N . GLU A 1 96 ? 18.156 -3.688 1.172 1 98.69 96 GLU A N 1
ATOM 700 C CA . GLU A 1 96 ? 17.812 -3.525 2.58 1 98.69 96 GLU A CA 1
ATOM 701 C C . GLU A 1 96 ? 16.578 -2.641 2.74 1 98.69 96 GLU A C 1
ATOM 703 O O . GLU A 1 96 ? 15.695 -2.934 3.553 1 98.69 96 GLU A O 1
ATOM 708 N N . ALA A 1 97 ? 16.594 -1.532 1.959 1 98.31 97 ALA A N 1
ATOM 709 C CA . ALA A 1 97 ? 15.422 -0.657 1.979 1 98.31 97 ALA A CA 1
ATOM 710 C C . ALA A 1 97 ? 14.164 -1.413 1.563 1 98.31 97 ALA A C 1
ATOM 712 O O . ALA A 1 97 ? 13.094 -1.215 2.143 1 98.31 97 ALA A O 1
ATOM 713 N N . TYR A 1 98 ? 14.32 -2.227 0.554 1 98.81 98 TYR A N 1
ATOM 714 C CA . TYR A 1 98 ? 13.203 -3.057 0.11 1 98.81 98 TYR A CA 1
ATOM 715 C C . TYR A 1 98 ? 12.773 -4.023 1.208 1 98.81 98 TYR A C 1
ATOM 717 O O . TYR A 1 98 ? 11.578 -4.23 1.424 1 98.81 98 TYR A O 1
ATOM 725 N N . GLY A 1 99 ? 13.727 -4.676 1.865 1 98.81 99 GLY A N 1
ATOM 726 C CA . GLY A 1 99 ? 13.391 -5.523 2.998 1 98.81 99 GLY A CA 1
ATOM 727 C C . GLY A 1 99 ? 12.562 -4.812 4.051 1 98.81 99 GLY A C 1
ATOM 728 O O . GLY A 1 99 ? 11.586 -5.371 4.562 1 98.81 99 GLY A O 1
ATOM 729 N N . ARG A 1 100 ? 12.922 -3.576 4.387 1 98.31 100 ARG A N 1
ATOM 730 C CA . ARG A 1 100 ? 12.148 -2.785 5.344 1 98.31 100 ARG A CA 1
ATOM 731 C C . ARG A 1 100 ? 10.742 -2.523 4.824 1 98.31 100 ARG A C 1
ATOM 733 O O . ARG A 1 100 ? 9.781 -2.518 5.598 1 98.31 100 ARG A O 1
ATOM 740 N N . ALA A 1 101 ? 10.641 -2.264 3.494 1 98.31 101 ALA A N 1
ATOM 741 C CA . ALA A 1 101 ? 9.328 -2.072 2.885 1 98.31 101 ALA A CA 1
ATOM 742 C C . ALA A 1 101 ? 8.453 -3.312 3.062 1 98.31 101 ALA A C 1
ATOM 744 O O . ALA A 1 101 ? 7.273 -3.203 3.408 1 98.31 101 ALA A O 1
ATOM 745 N N . ILE A 1 102 ? 9.039 -4.465 2.816 1 98.75 102 ILE A N 1
ATOM 746 C CA . ILE A 1 102 ? 8.32 -5.723 2.98 1 98.75 102 ILE A CA 1
ATOM 747 C C . ILE A 1 102 ? 7.895 -5.887 4.438 1 98.75 102 ILE A C 1
ATOM 749 O O . ILE A 1 102 ? 6.781 -6.336 4.719 1 98.75 102 ILE A O 1
ATOM 753 N N . ASP A 1 103 ? 8.797 -5.531 5.352 1 98.31 103 ASP A N 1
ATOM 754 C CA . ASP A 1 103 ? 8.516 -5.652 6.777 1 98.31 103 ASP A CA 1
ATOM 755 C C . ASP A 1 103 ? 7.305 -4.809 7.172 1 98.31 103 ASP A C 1
ATOM 757 O O . ASP A 1 103 ? 6.547 -5.18 8.07 1 98.31 103 ASP A O 1
ATOM 761 N N . CYS A 1 104 ? 7.113 -3.73 6.504 1 97.12 104 CYS A N 1
ATOM 762 C CA . CYS A 1 104 ? 6.012 -2.812 6.773 1 97.12 104 CYS A CA 1
ATOM 763 C C . CYS A 1 104 ? 4.668 -3.463 6.453 1 97.12 104 CYS A C 1
ATOM 765 O O . CYS A 1 104 ? 3.621 -2.969 6.871 1 97.12 104 CYS A O 1
ATOM 767 N N . LEU A 1 105 ? 4.637 -4.59 5.75 1 98 105 LEU A N 1
ATOM 768 C CA . LEU A 1 105 ? 3.391 -5.246 5.363 1 98 105 LEU A CA 1
ATOM 769 C C . LEU A 1 105 ? 2.973 -6.273 6.41 1 98 105 LEU A C 1
ATOM 771 O O . LEU A 1 105 ? 1.945 -6.938 6.254 1 98 105 LEU A O 1
ATOM 775 N N . GLY A 1 106 ? 3.766 -6.477 7.449 1 95.81 106 GLY A N 1
ATOM 776 C CA . GLY A 1 106 ? 3.381 -7.207 8.648 1 95.81 106 GLY A CA 1
ATOM 777 C C . GLY A 1 106 ? 3.205 -8.695 8.414 1 95.81 106 GLY A C 1
ATOM 778 O O . GLY A 1 106 ? 2.311 -9.32 8.984 1 95.81 106 GLY A O 1
ATOM 779 N N . GLY A 1 107 ? 3.896 -9.203 7.484 1 97.88 107 GLY A N 1
ATOM 780 C CA . GLY A 1 107 ? 3.832 -10.641 7.242 1 97.88 107 GLY A CA 1
ATOM 781 C C . GLY A 1 107 ? 2.73 -11.031 6.277 1 97.88 107 GLY A C 1
ATOM 782 O O . GLY A 1 107 ? 2.584 -12.203 5.938 1 97.88 107 GLY A O 1
ATOM 783 N N . ARG A 1 108 ? 1.977 -10.109 5.805 1 97.94 108 ARG A N 1
ATOM 784 C CA . ARG A 1 108 ? 0.878 -10.391 4.883 1 97.94 108 ARG A CA 1
ATOM 785 C C . ARG A 1 108 ? 1.403 -10.789 3.508 1 97.94 108 ARG A C 1
ATOM 787 O O . ARG A 1 108 ? 0.673 -11.367 2.703 1 97.94 108 ARG A O 1
ATOM 794 N N . TYR A 1 109 ? 2.648 -10.328 3.232 1 98.75 109 TYR A N 1
ATOM 795 C CA . TYR A 1 109 ? 3.328 -10.688 1.994 1 98.75 109 TYR A CA 1
ATOM 796 C C . TYR A 1 109 ? 4.699 -11.289 2.279 1 98.75 109 TYR A C 1
ATOM 798 O O . TYR A 1 109 ? 5.5 -10.703 3.01 1 98.75 109 TYR A O 1
ATOM 806 N N . ILE A 1 110 ? 4.918 -12.43 1.705 1 98.88 110 ILE A N 1
ATOM 807 C CA . ILE A 1 110 ? 6.207 -13.109 1.781 1 98.88 110 ILE A CA 1
ATOM 808 C C . ILE A 1 110 ? 6.895 -13.062 0.419 1 98.88 110 ILE A C 1
ATOM 810 O O . ILE A 1 110 ? 6.352 -13.555 -0.574 1 98.88 110 ILE A O 1
ATOM 814 N N . THR A 1 111 ? 8.086 -12.492 0.38 1 98.88 111 THR A N 1
ATOM 815 C CA . THR A 1 111 ? 8.773 -12.305 -0.892 1 98.88 111 THR A CA 1
ATOM 816 C C . THR A 1 111 ? 9.727 -13.469 -1.169 1 98.88 111 THR A C 1
ATOM 818 O O . THR A 1 111 ? 10.078 -14.219 -0.256 1 98.88 111 THR A O 1
ATOM 821 N N . SER A 1 112 ? 10.031 -13.641 -2.398 1 98.69 112 SER A N 1
ATOM 822 C CA . SER A 1 112 ? 10.93 -14.68 -2.877 1 98.69 112 SER A CA 1
ATOM 823 C C . SER A 1 112 ? 11.594 -14.281 -4.191 1 98.69 112 SER A C 1
ATOM 825 O O . SER A 1 112 ? 11.461 -13.141 -4.637 1 98.69 112 SER A O 1
ATOM 827 N N . VAL A 1 113 ? 12.359 -15.211 -4.727 1 98 113 VAL A N 1
ATOM 828 C CA . VAL A 1 113 ? 13.133 -14.969 -5.938 1 98 113 VAL A CA 1
ATOM 829 C C . VAL A 1 113 ? 12.195 -14.914 -7.145 1 98 113 VAL A C 1
ATOM 831 O O . VAL A 1 113 ? 11.18 -15.617 -7.184 1 98 113 VAL A O 1
ATOM 834 N N . ASP A 1 114 ? 12.477 -14.078 -8.055 1 97.25 114 ASP A N 1
ATOM 835 C CA . ASP A 1 114 ? 11.859 -13.984 -9.375 1 97.25 114 ASP A CA 1
ATOM 836 C C . ASP A 1 114 ? 12.836 -13.445 -10.414 1 97.25 114 ASP A C 1
ATOM 838 O O . ASP A 1 114 ? 14.055 -13.523 -10.219 1 97.25 114 ASP A O 1
ATOM 842 N N . VAL A 1 115 ? 12.32 -13 -11.547 1 96.44 115 VAL A N 1
ATOM 843 C CA . VAL A 1 115 ? 13.133 -12.492 -12.648 1 96.44 115 VAL A CA 1
ATOM 844 C C . VAL A 1 115 ? 14.039 -11.375 -12.148 1 96.44 115 VAL A C 1
ATOM 846 O O . VAL A 1 115 ? 13.57 -10.406 -11.547 1 96.44 115 VAL A O 1
ATOM 849 N N . ASN A 1 116 ? 15.344 -11.5 -12.211 1 97.75 116 ASN A N 1
ATOM 850 C CA . ASN A 1 116 ? 16.422 -10.547 -11.938 1 97.75 116 ASN A CA 1
ATOM 851 C C . ASN A 1 116 ? 16.625 -10.352 -10.445 1 97.75 116 ASN A C 1
ATOM 853 O O . ASN A 1 116 ? 17.266 -9.391 -10.023 1 97.75 116 ASN A O 1
ATOM 857 N N . SER A 1 117 ? 16.047 -11.188 -9.633 1 97.94 117 SER A N 1
ATOM 858 C CA . SER A 1 117 ? 16.438 -11.32 -8.234 1 97.94 117 SER A CA 1
ATOM 859 C C . SER A 1 117 ? 17.016 -12.703 -7.949 1 97.94 117 SER A C 1
ATOM 861 O O . SER A 1 117 ? 16.75 -13.664 -8.672 1 97.94 117 SER A O 1
ATOM 863 N N . SER A 1 118 ? 17.875 -12.789 -6.973 1 97.38 118 SER A N 1
ATOM 864 C CA . SER A 1 118 ? 18.609 -14.023 -6.723 1 97.38 118 SER A CA 1
ATOM 865 C C . SER A 1 118 ? 18.516 -14.438 -5.258 1 97.38 118 SER A C 1
ATOM 867 O O . SER A 1 118 ? 17.984 -13.695 -4.43 1 97.38 118 SER A O 1
ATOM 869 N N . VAL A 1 119 ? 19.031 -15.617 -5.016 1 98 119 VAL A N 1
ATOM 870 C CA . VAL A 1 119 ? 19.125 -16.125 -3.65 1 98 119 VAL A CA 1
ATOM 871 C C . VAL A 1 119 ? 19.953 -15.172 -2.791 1 98 119 VAL A C 1
ATOM 873 O O . VAL A 1 119 ? 19.594 -14.906 -1.64 1 98 119 VAL A O 1
ATOM 876 N N . GLU A 1 120 ? 21.016 -14.633 -3.348 1 98 120 GLU A N 1
ATOM 877 C CA . GLU A 1 120 ? 21.859 -13.688 -2.629 1 98 120 GLU A CA 1
ATOM 878 C C . GLU A 1 120 ? 21.109 -12.406 -2.293 1 98 120 GLU A C 1
ATOM 880 O O . GLU A 1 120 ? 21.312 -11.82 -1.227 1 98 120 GLU A O 1
ATOM 885 N N . ASP A 1 121 ? 20.328 -11.953 -3.219 1 98.56 121 ASP A N 1
ATOM 886 C CA . ASP A 1 121 ? 19.516 -10.781 -2.955 1 98.56 121 ASP A CA 1
ATOM 887 C C . ASP A 1 121 ? 18.562 -11.023 -1.789 1 98.56 121 ASP A C 1
ATOM 889 O O . ASP A 1 121 ? 18.359 -10.148 -0.945 1 98.56 121 ASP A O 1
ATOM 893 N N . MET A 1 122 ? 17.938 -12.258 -1.769 1 98.75 122 MET A N 1
ATOM 894 C CA . MET A 1 122 ? 17.016 -12.609 -0.682 1 98.75 122 MET A CA 1
ATOM 895 C C . MET A 1 122 ? 17.75 -12.633 0.655 1 98.75 122 MET A C 1
ATOM 897 O O . MET A 1 122 ? 17.172 -12.312 1.693 1 98.75 122 MET A O 1
ATOM 901 N N . ASP A 1 123 ? 19.016 -13.047 0.631 1 98.75 123 ASP A N 1
ATOM 902 C CA . ASP A 1 123 ? 19.828 -13.016 1.85 1 98.75 123 ASP A CA 1
ATOM 903 C C . ASP A 1 123 ? 19.938 -11.602 2.4 1 98.75 123 ASP A C 1
ATOM 905 O O . ASP A 1 123 ? 19.891 -11.391 3.615 1 98.75 123 ASP A O 1
ATOM 909 N N . VAL A 1 124 ? 20.141 -10.625 1.504 1 98.75 124 VAL A N 1
ATOM 910 C CA . VAL A 1 124 ? 20.25 -9.234 1.919 1 98.75 124 VAL A CA 1
ATOM 911 C C . VAL A 1 124 ? 18.906 -8.758 2.463 1 98.75 124 VAL A C 1
ATOM 913 O O . VAL A 1 124 ? 18.844 -8.117 3.518 1 98.75 124 VAL A O 1
ATOM 916 N N . ILE A 1 125 ? 17.812 -9.062 1.764 1 98.81 125 ILE A N 1
ATOM 917 C CA . ILE A 1 125 ? 16.469 -8.664 2.162 1 98.81 125 ILE A CA 1
ATOM 918 C C . ILE A 1 125 ? 16.141 -9.258 3.531 1 98.81 125 ILE A C 1
ATOM 920 O O . ILE A 1 125 ? 15.531 -8.594 4.371 1 98.81 125 ILE A O 1
ATOM 924 N N . ALA A 1 126 ? 16.625 -10.438 3.807 1 98.62 126 ALA A N 1
ATOM 925 C CA . ALA A 1 126 ? 16.344 -11.164 5.043 1 98.62 126 ALA A CA 1
ATOM 926 C C . ALA A 1 126 ? 16.984 -10.469 6.242 1 98.62 126 ALA A C 1
ATOM 928 O O . ALA A 1 126 ? 16.641 -10.758 7.391 1 98.62 126 ALA A O 1
ATOM 929 N N . GLN A 1 127 ? 17.859 -9.555 6.02 1 98.31 127 GLN A N 1
ATOM 930 C CA . GLN A 1 127 ? 18.5 -8.828 7.105 1 98.31 127 GLN A CA 1
ATOM 931 C C . GLN A 1 127 ? 17.531 -7.867 7.785 1 98.31 127 GLN A C 1
ATOM 933 O O . GLN A 1 127 ? 17.75 -7.469 8.93 1 98.31 127 GLN A O 1
ATOM 938 N N . THR A 1 128 ? 16.469 -7.5 7.094 1 98.19 128 THR A N 1
ATOM 939 C CA . THR A 1 128 ? 15.602 -6.465 7.645 1 98.19 128 THR A CA 1
ATOM 940 C C . THR A 1 128 ? 14.172 -6.977 7.793 1 98.19 128 THR A C 1
ATOM 942 O O . THR A 1 128 ? 13.297 -6.262 8.289 1 98.19 128 THR A O 1
ATOM 945 N N . THR A 1 129 ? 13.883 -8.211 7.363 1 98.44 129 THR A N 1
ATOM 946 C CA . THR A 1 129 ? 12.555 -8.789 7.52 1 98.44 129 THR A CA 1
ATOM 947 C C . THR A 1 129 ? 12.633 -10.312 7.57 1 98.44 129 THR A C 1
ATOM 949 O O . THR A 1 129 ? 13.508 -10.914 6.949 1 98.44 129 THR A O 1
ATOM 952 N N . ASP A 1 130 ? 11.656 -10.891 8.258 1 97.94 130 ASP A N 1
ATOM 953 C CA . ASP A 1 130 ? 11.539 -12.352 8.297 1 97.94 130 ASP A CA 1
ATOM 954 C C . ASP A 1 130 ? 10.578 -12.852 7.223 1 97.94 130 ASP A C 1
ATOM 956 O O . ASP A 1 130 ? 10.438 -14.062 7.027 1 97.94 130 ASP A O 1
ATOM 960 N N . SER A 1 131 ? 9.93 -11.969 6.477 1 98.56 131 SER A N 1
ATOM 961 C CA . SER A 1 131 ? 8.93 -12.336 5.473 1 98.56 131 SER A CA 1
ATOM 962 C C . SER A 1 131 ? 9.578 -12.57 4.109 1 98.56 131 SER A C 1
ATOM 964 O O . SER A 1 131 ? 9.203 -11.945 3.119 1 98.56 131 SER A O 1
ATOM 966 N N . VAL A 1 132 ? 10.531 -13.445 4.109 1 98.69 132 VAL A N 1
ATOM 967 C CA . VAL A 1 132 ? 11.312 -13.75 2.914 1 98.69 132 VAL A CA 1
ATOM 968 C C . VAL A 1 132 ? 11.664 -15.234 2.887 1 98.69 132 VAL A C 1
ATOM 970 O O . VAL A 1 132 ? 11.969 -15.828 3.926 1 98.69 132 VAL A O 1
ATOM 973 N N . VAL A 1 133 ? 11.531 -15.859 1.764 1 98.44 133 VAL A N 1
ATOM 974 C CA . VAL A 1 133 ? 11.945 -17.234 1.523 1 98.44 133 VAL A CA 1
ATOM 975 C C . VAL A 1 133 ? 12.789 -17.312 0.253 1 98.44 133 VAL A C 1
ATOM 977 O O . VAL A 1 133 ? 12.93 -16.312 -0.464 1 98.44 133 VAL A O 1
ATOM 980 N N . GLY A 1 134 ? 13.383 -18.5 0.015 1 97.88 134 GLY A N 1
ATOM 981 C CA . GLY A 1 134 ? 14.289 -18.641 -1.112 1 97.88 134 GLY A CA 1
ATOM 982 C C . GLY A 1 134 ? 15.68 -18.109 -0.833 1 97.88 134 GLY A C 1
ATOM 983 O O . GLY A 1 134 ? 16.375 -17.672 -1.75 1 97.88 134 GLY A O 1
ATOM 984 N N . THR A 1 135 ? 16.031 -18 0.437 1 97.81 135 THR A N 1
ATOM 985 C CA . THR A 1 135 ? 17.375 -17.578 0.853 1 97.81 135 THR A CA 1
ATOM 986 C C . THR A 1 135 ? 18.359 -18.734 0.741 1 97.81 135 THR A C 1
ATOM 988 O O . THR A 1 135 ? 17.984 -19.859 0.452 1 97.81 135 THR A O 1
ATOM 991 N N . SER A 1 136 ? 19.625 -18.422 0.972 1 96.94 136 SER A N 1
ATOM 992 C CA . SER A 1 136 ? 20.672 -19.422 0.912 1 96.94 136 SER A CA 1
ATOM 993 C C . SER A 1 136 ? 20.5 -20.484 1.997 1 96.94 136 SER A C 1
ATOM 995 O O . SER A 1 136 ? 20.953 -21.625 1.853 1 96.94 136 SER A O 1
ATOM 997 N N . ASP A 1 137 ? 19.797 -20.156 3.061 1 94.75 137 ASP A N 1
ATOM 998 C CA . ASP A 1 137 ? 19.578 -21.078 4.176 1 94.75 137 ASP A CA 1
ATOM 999 C C . ASP A 1 137 ? 18.25 -21.812 4.023 1 94.75 137 ASP A C 1
ATOM 1001 O O . ASP A 1 137 ? 17.844 -22.547 4.914 1 94.75 137 ASP A O 1
ATOM 1005 N N . GLY A 1 138 ? 17.609 -21.609 2.914 1 96.12 138 GLY A N 1
ATOM 1006 C CA . GLY A 1 138 ? 16.328 -22.25 2.68 1 96.12 138 GLY A CA 1
ATOM 1007 C C . GLY A 1 138 ? 16.453 -23.703 2.229 1 96.12 138 GLY A C 1
ATOM 1008 O O . GLY A 1 138 ? 17.344 -24.422 2.682 1 96.12 138 GLY A O 1
ATOM 1009 N N . LEU A 1 139 ? 15.508 -24.125 1.364 1 96.81 139 LEU A N 1
ATOM 1010 C CA . LEU A 1 139 ? 15.438 -25.547 1.005 1 96.81 139 LEU A CA 1
ATOM 1011 C C . LEU A 1 139 ? 16.203 -25.812 -0.288 1 96.81 139 LEU A C 1
ATOM 1013 O O . LEU A 1 139 ? 16.109 -26.906 -0.855 1 96.81 139 LEU A O 1
ATOM 1017 N N . GLY A 1 140 ? 16.906 -24.766 -0.794 1 94.06 140 GLY A N 1
ATOM 1018 C CA . GLY A 1 140 ? 17.781 -24.938 -1.943 1 94.06 140 GLY A CA 1
ATOM 1019 C C . GLY A 1 140 ? 17.062 -24.797 -3.27 1 94.06 140 GLY A C 1
ATOM 1020 O O . GLY A 1 140 ? 15.945 -24.281 -3.324 1 94.06 140 GLY A O 1
ATOM 1021 N N . ASP A 1 141 ? 17.703 -25.188 -4.344 1 95.38 141 ASP A N 1
ATOM 1022 C CA . ASP A 1 141 ? 17.203 -25.078 -5.707 1 95.38 141 ASP A CA 1
ATOM 1023 C C . ASP A 1 141 ? 15.898 -25.859 -5.879 1 95.38 141 ASP A C 1
ATOM 1025 O O . ASP A 1 141 ? 15.875 -27.078 -5.727 1 95.38 141 ASP A O 1
ATOM 1029 N N . PRO A 1 142 ? 14.875 -25.172 -6.246 1 96.81 142 PRO A N 1
ATOM 1030 C CA . PRO A 1 142 ? 13.586 -25.859 -6.336 1 96.81 142 PRO A CA 1
ATOM 1031 C C . PRO A 1 142 ? 13.406 -26.609 -7.652 1 96.81 142 PRO A C 1
ATOM 1033 O O . PRO A 1 142 ? 12.406 -27.312 -7.836 1 96.81 142 PRO A O 1
ATOM 1036 N N . SER A 1 143 ? 14.312 -26.516 -8.617 1 97.44 143 SER A N 1
ATOM 1037 C CA . SER A 1 143 ? 14.141 -27 -9.977 1 97.44 143 SER A CA 1
ATOM 1038 C C . SER A 1 143 ? 13.875 -28.5 -10 1 97.44 143 SER A C 1
ATOM 1040 O O . SER A 1 143 ? 12.945 -28.969 -10.664 1 97.44 143 SER A O 1
ATOM 1042 N N . PRO A 1 144 ? 14.664 -29.281 -9.211 1 98.25 144 PRO A N 1
ATOM 1043 C CA . PRO A 1 144 ? 14.383 -30.719 -9.219 1 98.25 144 PRO A CA 1
ATOM 1044 C C . PRO A 1 144 ? 13 -31.062 -8.672 1 98.25 144 PRO A C 1
ATOM 1046 O O . PRO A 1 144 ? 12.367 -32 -9.133 1 98.25 144 PRO A O 1
ATOM 1049 N N . ILE A 1 145 ? 12.594 -30.297 -7.703 1 98.69 145 ILE A N 1
ATOM 1050 C CA . ILE A 1 145 ? 11.281 -30.531 -7.113 1 98.69 145 ILE A CA 1
ATOM 1051 C C . ILE A 1 145 ? 10.195 -30.156 -8.117 1 98.69 145 ILE A C 1
ATOM 1053 O O . ILE A 1 145 ? 9.18 -30.844 -8.234 1 98.69 145 ILE A O 1
ATOM 1057 N N . THR A 1 146 ? 10.367 -29.078 -8.836 1 98.56 146 THR A N 1
ATOM 1058 C CA . THR A 1 146 ? 9.453 -28.688 -9.898 1 98.56 146 THR A CA 1
ATOM 1059 C C . THR A 1 146 ? 9.367 -29.766 -10.969 1 98.56 146 THR A C 1
ATOM 1061 O O . THR A 1 146 ? 8.273 -30.109 -11.414 1 98.56 146 THR A O 1
ATOM 1064 N N . ALA A 1 147 ? 10.508 -30.266 -11.367 1 98.75 147 ALA A N 1
ATOM 1065 C CA . ALA A 1 147 ? 10.555 -31.344 -12.359 1 98.75 147 ALA A CA 1
ATOM 1066 C C . ALA A 1 147 ? 9.82 -32.594 -11.859 1 98.75 147 ALA A C 1
ATOM 1068 O O . ALA A 1 147 ? 9.117 -33.25 -12.633 1 98.75 147 ALA A O 1
ATOM 1069 N N . HIS A 1 148 ? 10.039 -32.844 -10.594 1 98.75 148 HIS A N 1
ATOM 1070 C CA . HIS A 1 148 ? 9.406 -34.031 -9.984 1 98.75 148 HIS A CA 1
ATOM 1071 C C . HIS A 1 148 ? 7.887 -33.906 -10.008 1 98.75 148 HIS A C 1
ATOM 1073 O O . HIS A 1 148 ? 7.191 -34.875 -10.281 1 98.75 148 HIS A O 1
ATOM 1079 N N . GLY A 1 149 ? 7.406 -32.75 -9.711 1 98.69 149 GLY A N 1
ATOM 1080 C CA . GLY A 1 149 ? 5.977 -32.5 -9.828 1 98.69 149 GLY A CA 1
ATOM 1081 C C . GLY A 1 149 ? 5.461 -32.656 -11.25 1 98.69 149 GLY A C 1
ATOM 1082 O O . GLY A 1 149 ? 4.43 -33.312 -11.469 1 98.69 149 GLY A O 1
ATOM 1083 N N . ALA A 1 150 ? 6.156 -32.094 -12.172 1 98.75 150 ALA A N 1
ATOM 1084 C CA . ALA A 1 150 ? 5.777 -32.188 -13.578 1 98.75 150 ALA A CA 1
ATOM 1085 C C . ALA A 1 150 ? 5.766 -33.656 -14.016 1 98.75 150 ALA A C 1
ATOM 1087 O O . ALA A 1 150 ? 4.879 -34.094 -14.766 1 98.75 150 ALA A O 1
ATOM 1088 N N . PHE A 1 151 ? 6.758 -34.438 -13.578 1 98.75 151 PHE A N 1
ATOM 1089 C CA . PHE A 1 151 ? 6.863 -35.844 -13.891 1 98.75 151 PHE A CA 1
ATOM 1090 C C . PHE A 1 151 ? 5.613 -36.594 -13.438 1 98.75 151 PHE A C 1
ATOM 1092 O O . PHE A 1 151 ? 5 -37.312 -14.219 1 98.75 151 PHE A O 1
ATOM 1099 N N . HIS A 1 152 ? 5.238 -36.344 -12.211 1 98.75 152 HIS A N 1
ATOM 1100 C CA . HIS A 1 152 ? 4.059 -37.031 -11.68 1 98.75 152 HIS A CA 1
ATOM 1101 C C . HIS A 1 152 ? 2.791 -36.562 -12.383 1 98.75 152 HIS A C 1
ATOM 1103 O O . HIS A 1 152 ? 1.848 -37.312 -12.57 1 98.75 152 HIS A O 1
ATOM 1109 N N . GLY A 1 153 ? 2.783 -35.281 -12.734 1 98.75 153 GLY A N 1
ATOM 1110 C CA . GLY A 1 153 ? 1.676 -34.781 -13.539 1 98.75 153 GLY A CA 1
ATOM 1111 C C . GLY A 1 153 ? 1.562 -35.469 -14.891 1 98.75 153 GLY A C 1
ATOM 1112 O O . GLY A 1 153 ? 0.461 -35.812 -15.328 1 98.75 153 GLY A O 1
ATOM 1113 N N . ILE A 1 154 ? 2.666 -35.656 -15.539 1 98.81 154 ILE A N 1
ATOM 1114 C CA . ILE A 1 154 ? 2.689 -36.344 -16.828 1 98.81 154 ILE A CA 1
ATOM 1115 C C . ILE A 1 154 ? 2.193 -37.781 -16.656 1 98.81 154 ILE A C 1
ATOM 1117 O O . ILE A 1 154 ? 1.428 -38.281 -17.484 1 98.81 154 ILE A O 1
ATOM 1121 N N . ARG A 1 155 ? 2.609 -38.406 -15.586 1 98.69 155 ARG A N 1
ATOM 1122 C CA . ARG A 1 155 ? 2.127 -39.75 -15.297 1 98.69 155 ARG A CA 1
ATOM 1123 C C . ARG A 1 155 ? 0.609 -39.781 -15.148 1 98.69 155 ARG A C 1
ATOM 1125 O O . ARG A 1 155 ? -0.056 -40.688 -15.641 1 98.69 155 ARG A O 1
ATOM 1132 N N . ALA A 1 156 ? 0.098 -38.812 -14.445 1 98.62 156 ALA A N 1
ATOM 1133 C CA . ALA A 1 156 ? -1.348 -38.719 -14.266 1 98.62 156 ALA A CA 1
ATOM 1134 C C . ALA A 1 156 ? -2.059 -38.562 -15.609 1 98.62 156 ALA A C 1
ATOM 1136 O O . ALA A 1 156 ? -3.107 -39.156 -15.836 1 98.62 156 ALA A O 1
ATOM 1137 N N . CYS A 1 157 ? -1.489 -37.719 -16.453 1 98.75 157 CYS A N 1
ATOM 1138 C CA . CYS A 1 157 ? -2.057 -37.531 -17.781 1 98.75 157 CYS A CA 1
ATOM 1139 C C . CYS A 1 157 ? -2.037 -38.844 -18.562 1 98.75 157 CYS A C 1
ATOM 1141 O O . CYS A 1 157 ? -3.014 -39.188 -19.234 1 98.75 157 CYS A O 1
ATOM 1143 N N . ALA A 1 158 ? -0.929 -39.562 -18.5 1 98.62 158 ALA A N 1
ATOM 1144 C CA . ALA A 1 158 ? -0.811 -40.844 -19.188 1 98.62 158 ALA A CA 1
ATOM 1145 C C . ALA A 1 158 ? -1.86 -41.844 -18.672 1 98.62 158 ALA A C 1
ATOM 1147 O O . ALA A 1 158 ? -2.459 -42.562 -19.469 1 98.62 158 ALA A O 1
ATOM 1148 N N . GLU A 1 159 ? -2.008 -41.844 -17.391 1 98.38 159 GLU A N 1
ATOM 1149 C CA . GLU A 1 159 ? -3.023 -42.719 -16.812 1 98.38 159 GLU A CA 1
ATOM 1150 C C . GLU A 1 159 ? -4.406 -42.406 -17.375 1 98.38 159 GLU A C 1
ATOM 1152 O O . GLU A 1 159 ? -5.168 -43.312 -17.719 1 98.38 159 GLU A O 1
ATOM 1157 N N . ALA A 1 160 ? -4.742 -41.188 -17.438 1 98.31 160 ALA A N 1
ATOM 1158 C CA . ALA A 1 160 ? -6.051 -40.75 -17.922 1 98.31 160 ALA A CA 1
ATOM 1159 C C . ALA A 1 160 ? -6.223 -41.125 -19.406 1 98.31 160 ALA A C 1
ATOM 1161 O O . ALA A 1 160 ? -7.309 -41.5 -19.828 1 98.31 160 ALA A O 1
ATOM 1162 N N . VAL A 1 161 ? -5.137 -40.969 -20.188 1 98.12 161 VAL A N 1
ATOM 1163 C CA . VAL A 1 161 ? -5.238 -41.125 -21.641 1 98.12 161 VAL A CA 1
ATOM 1164 C C . VAL A 1 161 ? -5.02 -42.562 -22.047 1 98.12 161 VAL A C 1
ATOM 1166 O O . VAL A 1 161 ? -5.695 -43.062 -22.953 1 98.12 161 VAL A O 1
ATOM 1169 N N . TYR A 1 162 ? -4.109 -43.25 -21.391 1 97.75 162 TYR A N 1
ATOM 1170 C CA . TYR A 1 162 ? -3.686 -44.562 -21.859 1 97.75 162 TYR A CA 1
ATOM 1171 C C . TYR A 1 162 ? -4.09 -45.656 -20.891 1 97.75 162 TYR A C 1
ATOM 1173 O O . TYR A 1 162 ? -3.875 -46.844 -21.156 1 97.75 162 TYR A O 1
ATOM 1181 N N . GLY A 1 163 ? -4.602 -45.312 -19.734 1 97.56 163 GLY A N 1
ATOM 1182 C CA . GLY A 1 163 ? -5.066 -46.281 -18.75 1 97.56 163 GLY A CA 1
ATOM 1183 C C . GLY A 1 163 ? -3.98 -46.719 -17.797 1 97.56 163 GLY A C 1
ATOM 1184 O O . GLY A 1 163 ? -4.23 -47.531 -16.906 1 97.56 163 GLY A O 1
ATOM 1185 N N . THR A 1 164 ? -2.766 -46.156 -18 1 97.44 164 THR A N 1
ATOM 1186 C CA . THR A 1 164 ? -1.658 -46.438 -17.109 1 97.44 164 THR A CA 1
ATOM 1187 C C . THR A 1 164 ? -0.754 -45.219 -16.938 1 97.44 164 THR A C 1
ATOM 1189 O O . THR A 1 164 ? -0.538 -44.469 -17.891 1 97.44 164 THR A O 1
ATOM 1192 N N . GLY A 1 165 ? -0.278 -45.125 -15.734 1 97 165 GLY A N 1
ATOM 1193 C CA . GLY A 1 165 ? 0.654 -44.031 -15.461 1 97 165 GLY A CA 1
ATOM 1194 C C . GLY A 1 165 ? 2.078 -44.344 -15.875 1 97 165 GLY A C 1
ATOM 1195 O O . GLY A 1 165 ? 2.969 -43.5 -15.758 1 97 165 GLY A O 1
ATOM 1196 N N . SER A 1 166 ? 2.287 -45.562 -16.312 1 97.31 166 SER A N 1
ATOM 1197 C CA . SER A 1 166 ? 3.619 -45.938 -16.766 1 97.31 166 SER A CA 1
ATOM 1198 C C . SER A 1 166 ? 4.004 -45.156 -18.031 1 97.31 166 SER A C 1
ATOM 1200 O O . SER A 1 166 ? 3.188 -45 -18.938 1 97.31 166 SER A O 1
ATOM 1202 N N . LEU A 1 167 ? 5.207 -44.719 -18.047 1 97.75 167 LEU A N 1
ATOM 1203 C CA . LEU A 1 167 ? 5.695 -43.969 -19.203 1 97.75 167 LEU A CA 1
ATOM 1204 C C . LEU A 1 167 ? 6.695 -44.812 -20 1 97.75 167 LEU A C 1
ATOM 1206 O O . LEU A 1 167 ? 7.359 -44.281 -20.906 1 97.75 167 LEU A O 1
ATOM 1210 N N . SER A 1 168 ? 6.691 -46.031 -19.562 1 96.12 168 SER A N 1
ATOM 1211 C CA . SER A 1 168 ? 7.609 -46.938 -20.266 1 96.12 168 SER A CA 1
ATOM 1212 C C . SER A 1 168 ? 7.328 -46.938 -21.766 1 96.12 168 SER A C 1
ATOM 1214 O O . SER A 1 168 ? 6.195 -47.188 -22.188 1 96.12 168 SER A O 1
ATOM 1216 N N . ASP A 1 169 ? 8.328 -46.594 -22.547 1 91.5 169 ASP A N 1
ATOM 1217 C CA . ASP A 1 169 ? 8.383 -46.625 -24 1 91.5 169 ASP A CA 1
ATOM 1218 C C . ASP A 1 169 ? 7.453 -45.562 -24.609 1 91.5 169 ASP A C 1
ATOM 1220 O O . ASP A 1 169 ? 7.133 -45.625 -25.797 1 91.5 169 ASP A O 1
ATOM 1224 N N . ARG A 1 170 ? 6.914 -44.75 -23.719 1 97.62 170 ARG A N 1
ATOM 1225 C CA . ARG A 1 170 ? 6.199 -43.594 -24.25 1 97.62 170 ARG A CA 1
ATOM 1226 C C . ARG A 1 170 ? 7.168 -42.531 -24.781 1 97.62 170 ARG A C 1
ATOM 1228 O O . ARG A 1 170 ? 8.211 -42.281 -24.172 1 97.62 170 ARG A O 1
ATOM 1235 N N . GLU A 1 171 ? 6.859 -41.969 -25.875 1 98.5 171 GLU A N 1
ATOM 1236 C CA . GLU A 1 171 ? 7.695 -40.906 -26.453 1 98.5 171 GLU A CA 1
ATOM 1237 C C . GLU A 1 171 ? 7.375 -39.562 -25.859 1 98.5 171 GLU A C 1
ATOM 1239 O O . GLU A 1 171 ? 6.254 -39.062 -26.016 1 98.5 171 GLU A O 1
ATOM 1244 N N . VAL A 1 172 ? 8.328 -38.969 -25.188 1 98.75 172 VAL A N 1
ATOM 1245 C CA . VAL A 1 172 ? 8.164 -37.625 -24.594 1 98.75 172 VAL A CA 1
ATOM 1246 C C . VAL A 1 172 ? 9.156 -36.656 -25.234 1 98.75 172 VAL A C 1
ATOM 1248 O O . VAL A 1 172 ? 10.359 -36.906 -25.234 1 98.75 172 VAL A O 1
ATOM 1251 N N . VAL A 1 173 ? 8.672 -35.562 -25.797 1 98.75 173 VAL A N 1
ATOM 1252 C CA . VAL A 1 173 ? 9.516 -34.5 -26.328 1 98.75 173 VAL A CA 1
ATOM 1253 C C . VAL A 1 173 ? 9.578 -33.344 -25.344 1 98.75 173 VAL A C 1
ATOM 1255 O O . VAL A 1 173 ? 8.547 -32.781 -24.969 1 98.75 173 VAL A O 1
ATOM 1258 N N . ILE A 1 174 ? 10.758 -32.969 -24.906 1 98.75 174 ILE A N 1
ATOM 1259 C CA . ILE A 1 174 ? 10.961 -31.891 -23.953 1 98.75 174 ILE A CA 1
ATOM 1260 C C . ILE A 1 174 ? 11.547 -30.688 -24.672 1 98.75 174 ILE A C 1
ATOM 1262 O O . ILE A 1 174 ? 12.617 -30.766 -25.281 1 98.75 174 ILE A O 1
ATOM 1266 N N . GLN A 1 175 ? 10.812 -29.625 -24.672 1 98.5 175 GLN A N 1
ATOM 1267 C CA . GLN A 1 175 ? 11.312 -28.359 -25.172 1 98.5 175 GLN A CA 1
ATOM 1268 C C . GLN A 1 175 ? 11.906 -27.516 -24.047 1 98.5 175 GLN A C 1
ATOM 1270 O O . GLN A 1 175 ? 11.18 -27 -23.203 1 98.5 175 GLN A O 1
ATOM 1275 N N . GLY A 1 176 ? 13.203 -27.297 -24.047 1 98.19 176 GLY A N 1
ATOM 1276 C CA . GLY A 1 176 ? 13.906 -26.594 -22.984 1 98.19 176 GLY A CA 1
ATOM 1277 C C . GLY A 1 176 ? 14.711 -27.531 -22.094 1 98.19 176 GLY A C 1
ATOM 1278 O O . GLY A 1 176 ? 14.148 -28.391 -21.438 1 98.19 176 GLY A O 1
ATOM 1279 N N . LEU A 1 177 ? 16.016 -27.344 -22.078 1 97.81 177 LEU A N 1
ATOM 1280 C CA . LEU A 1 177 ? 16.922 -28.172 -21.281 1 97.81 177 LEU A CA 1
ATOM 1281 C C . LEU A 1 177 ? 17.656 -27.344 -20.25 1 97.81 177 LEU A C 1
ATOM 1283 O O . LEU A 1 177 ? 18.875 -27.453 -20.094 1 97.81 177 LEU A O 1
ATOM 1287 N N . GLY A 1 178 ? 16.875 -26.438 -19.703 1 96.38 178 GLY A N 1
ATOM 1288 C CA . GLY A 1 178 ? 17.359 -25.797 -18.484 1 96.38 178 GLY A CA 1
ATOM 1289 C C . GLY A 1 178 ? 17.359 -26.719 -17.281 1 96.38 178 GLY A C 1
ATOM 1290 O O . GLY A 1 178 ? 17.297 -27.938 -17.438 1 96.38 178 GLY A O 1
ATOM 1291 N N . LYS A 1 179 ? 17.375 -26.125 -16.078 1 96.19 179 LYS A N 1
ATOM 1292 C CA . LYS A 1 179 ? 17.469 -26.922 -14.867 1 96.19 179 LYS A CA 1
ATOM 1293 C C . LYS A 1 179 ? 16.266 -27.859 -14.711 1 96.19 179 LYS A C 1
ATOM 1295 O O . LYS A 1 179 ? 16.422 -29.047 -14.43 1 96.19 179 LYS A O 1
ATOM 1300 N N . VAL A 1 180 ? 15.102 -27.266 -14.898 1 98.19 180 VAL A N 1
ATOM 1301 C CA . VAL A 1 180 ? 13.891 -28.062 -14.711 1 98.19 180 VAL A CA 1
ATOM 1302 C C . VAL A 1 180 ? 13.758 -29.094 -15.828 1 98.19 180 VAL A C 1
ATOM 1304 O O . VAL A 1 180 ? 13.484 -30.266 -15.57 1 98.19 180 VAL A O 1
ATOM 1307 N N . GLY A 1 181 ? 13.945 -28.625 -17.078 1 98.38 181 GLY A N 1
ATOM 1308 C CA . GLY A 1 181 ? 13.852 -29.531 -18.203 1 98.38 181 GLY A CA 1
ATOM 1309 C C . GLY A 1 181 ? 14.805 -30.703 -18.125 1 98.38 181 GLY A C 1
ATOM 1310 O O . GLY A 1 181 ? 14.438 -31.844 -18.422 1 98.38 181 GLY A O 1
ATOM 1311 N N . ARG A 1 182 ? 16.031 -30.438 -17.719 1 98.25 182 ARG A N 1
ATOM 1312 C CA . ARG A 1 182 ? 17.031 -31.484 -17.562 1 98.25 182 ARG A CA 1
ATOM 1313 C C . ARG A 1 182 ? 16.641 -32.5 -16.5 1 98.25 182 ARG A C 1
ATOM 1315 O O . ARG A 1 182 ? 16.734 -33.688 -16.703 1 98.25 182 ARG A O 1
ATOM 1322 N N . SER A 1 183 ? 16.219 -31.969 -15.375 1 98.44 183 SER A N 1
ATOM 1323 C CA . SER A 1 183 ? 15.797 -32.844 -14.281 1 98.44 183 SER A CA 1
ATOM 1324 C C . SER A 1 183 ? 14.594 -33.688 -14.68 1 98.44 183 SER A C 1
ATOM 1326 O O . SER A 1 183 ? 14.516 -34.844 -14.328 1 98.44 183 SER A O 1
ATOM 1328 N N . LEU A 1 184 ? 13.656 -33.094 -15.391 1 98.75 184 LEU A N 1
ATOM 1329 C CA . LEU A 1 184 ? 12.492 -33.812 -15.875 1 98.75 184 LEU A CA 1
ATOM 1330 C C . LEU A 1 184 ? 12.906 -34.938 -16.828 1 98.75 184 LEU A C 1
ATOM 1332 O O . LEU A 1 184 ? 12.414 -36.062 -16.734 1 98.75 184 LEU A O 1
ATOM 1336 N N . ALA A 1 185 ? 13.812 -34.625 -17.75 1 98.75 185 ALA A N 1
ATOM 1337 C CA . ALA A 1 185 ? 14.305 -35.594 -18.703 1 98.75 185 ALA A CA 1
ATOM 1338 C C . ALA A 1 185 ? 14.906 -36.812 -17.969 1 98.75 185 ALA A C 1
ATOM 1340 O O . ALA A 1 185 ? 14.648 -37.969 -18.344 1 98.75 185 ALA A O 1
ATOM 1341 N N . GLU A 1 186 ? 15.648 -36.5 -17 1 98.56 186 GLU A N 1
ATOM 1342 C CA . GLU A 1 186 ? 16.312 -37.562 -16.25 1 98.56 186 GLU A CA 1
ATOM 1343 C C . GLU A 1 186 ? 15.312 -38.469 -15.555 1 98.56 186 GLU A C 1
ATOM 1345 O O . GLU A 1 186 ? 15.453 -39.688 -15.555 1 98.56 186 GLU A O 1
ATOM 1350 N N . GLU A 1 187 ? 14.289 -37.875 -14.969 1 98.19 187 GLU A N 1
ATOM 1351 C CA . GLU A 1 187 ? 13.258 -38.688 -14.312 1 98.19 187 GLU A CA 1
ATOM 1352 C C . GLU A 1 187 ? 12.492 -39.531 -15.32 1 98.19 187 GLU A C 1
ATOM 1354 O O . GLU A 1 187 ? 12.18 -40.688 -15.047 1 98.19 187 GLU A O 1
ATOM 1359 N N . LEU A 1 188 ? 12.188 -38.969 -16.422 1 98.69 188 LEU A N 1
ATOM 1360 C CA . LEU A 1 188 ? 11.469 -39.688 -17.469 1 98.69 188 LEU A CA 1
ATOM 1361 C C . LEU A 1 188 ? 12.281 -40.844 -17.984 1 98.69 188 LEU A C 1
ATOM 1363 O O . LEU A 1 188 ? 11.742 -41.938 -18.172 1 98.69 188 LEU A O 1
ATOM 1367 N N . LEU A 1 189 ? 13.57 -40.625 -18.203 1 98.38 189 LEU A N 1
ATOM 1368 C CA . LEU A 1 189 ? 14.461 -41.688 -18.672 1 98.38 189 LEU A CA 1
ATOM 1369 C C . LEU A 1 189 ? 14.539 -42.812 -17.641 1 98.38 189 LEU A C 1
ATOM 1371 O O . LEU A 1 189 ? 14.531 -44 -18.016 1 98.38 189 LEU A O 1
ATOM 1375 N N . ALA A 1 190 ? 14.617 -42.406 -16.438 1 97.5 190 ALA A N 1
ATOM 1376 C CA . ALA A 1 190 ? 14.711 -43.375 -15.367 1 97.5 190 ALA A CA 1
ATOM 1377 C C . ALA A 1 190 ? 13.469 -44.281 -15.328 1 97.5 190 ALA A C 1
ATOM 1379 O O . ALA A 1 190 ? 13.547 -45.438 -14.945 1 97.5 190 ALA A O 1
ATOM 1380 N N . GLU A 1 191 ? 12.359 -43.75 -15.773 1 96.06 191 GLU A N 1
ATOM 1381 C CA . GLU A 1 191 ? 11.109 -44.5 -15.781 1 96.06 191 GLU A CA 1
ATOM 1382 C C . GLU A 1 191 ? 10.984 -45.344 -17.062 1 96.06 191 GLU A C 1
ATOM 1384 O O . GLU A 1 191 ? 10.055 -46.156 -17.188 1 96.06 191 GLU A O 1
ATOM 1389 N N . GLY A 1 192 ? 11.836 -45.062 -18 1 97.19 192 GLY A N 1
ATOM 1390 C CA . GLY A 1 192 ? 11.852 -45.906 -19.188 1 97.19 192 GLY A CA 1
ATOM 1391 C C . GLY A 1 192 ? 11.219 -45.219 -20.391 1 97.19 192 GLY A C 1
ATOM 1392 O O . GLY A 1 192 ? 10.977 -45.844 -21.422 1 97.19 192 GLY A O 1
ATOM 1393 N N . ALA A 1 193 ? 10.969 -43.938 -20.281 1 98.44 193 ALA A N 1
ATOM 1394 C CA . ALA A 1 193 ? 10.398 -43.219 -21.406 1 98.44 193 ALA A CA 1
ATOM 1395 C C . ALA A 1 193 ? 11.438 -43 -22.5 1 98.44 193 ALA A C 1
ATOM 1397 O O . ALA A 1 193 ? 12.641 -42.969 -22.234 1 98.44 193 ALA A O 1
ATOM 1398 N N . ALA A 1 194 ? 10.992 -43 -23.734 1 98.31 194 ALA A N 1
ATOM 1399 C CA . ALA A 1 194 ? 11.812 -42.5 -24.828 1 98.31 194 ALA A CA 1
ATOM 1400 C C . ALA A 1 194 ? 11.773 -40.969 -24.906 1 98.31 194 ALA A C 1
ATOM 1402 O O . ALA A 1 194 ? 10.734 -40.406 -25.203 1 98.31 194 ALA A O 1
ATOM 1403 N N . VAL A 1 195 ? 12.938 -40.344 -24.609 1 98.56 195 VAL A N 1
ATOM 1404 C CA . VAL A 1 195 ? 12.945 -38.906 -24.438 1 98.56 195 VAL A CA 1
ATOM 1405 C C . VAL A 1 195 ? 13.68 -38.25 -25.625 1 98.56 195 VAL A C 1
ATOM 1407 O O . VAL A 1 195 ? 14.758 -38.719 -26.016 1 98.56 195 VAL A O 1
ATOM 1410 N N . THR A 1 196 ? 13.062 -37.312 -26.266 1 98.5 196 THR A N 1
ATOM 1411 C CA . THR A 1 196 ? 13.688 -36.438 -27.234 1 98.5 196 THR A CA 1
ATOM 1412 C C . THR A 1 196 ? 13.797 -35 -26.672 1 98.5 196 THR A C 1
ATOM 1414 O O . THR A 1 196 ? 12.836 -34.469 -26.109 1 98.5 196 THR A O 1
ATOM 1417 N N . VAL A 1 197 ? 15 -34.406 -26.781 1 98.62 197 VAL A N 1
ATOM 1418 C CA . VAL A 1 197 ? 15.203 -33.094 -26.125 1 98.62 197 VAL A CA 1
ATOM 1419 C C . VAL A 1 197 ? 15.492 -32.031 -27.172 1 98.62 197 VAL A C 1
ATOM 1421 O O . VAL A 1 197 ? 16.031 -32.344 -28.234 1 98.62 197 VAL A O 1
ATOM 1424 N N . SER A 1 198 ? 15.07 -30.844 -26.906 1 98.44 198 SER A N 1
ATOM 1425 C CA . SER A 1 198 ? 15.297 -29.672 -27.734 1 98.44 198 SER A CA 1
ATOM 1426 C C . SER A 1 198 ? 15.609 -28.453 -26.891 1 98.44 198 SER A C 1
ATOM 1428 O O . SER A 1 198 ? 15.008 -28.25 -25.828 1 98.44 198 SER A O 1
ATOM 1430 N N . ASP A 1 199 ? 16.531 -27.672 -27.25 1 98.31 199 ASP A N 1
ATOM 1431 C CA . ASP A 1 199 ? 16.891 -26.406 -26.625 1 98.31 199 ASP A CA 1
ATOM 1432 C C . ASP A 1 199 ? 17.625 -25.484 -27.609 1 98.31 199 ASP A C 1
ATOM 1434 O O . ASP A 1 199 ? 18.203 -25.953 -28.578 1 98.31 199 ASP A O 1
ATOM 1438 N N . ILE A 1 200 ? 17.594 -24.234 -27.359 1 97.19 200 ILE A N 1
ATOM 1439 C CA . ILE A 1 200 ? 18.281 -23.281 -28.219 1 97.19 200 ILE A CA 1
ATOM 1440 C C . ILE A 1 200 ? 19.781 -23.391 -28.031 1 97.19 200 ILE A C 1
ATOM 1442 O O . ILE A 1 200 ? 20.562 -23 -28.891 1 97.19 200 ILE A O 1
ATOM 1446 N N . ASP A 1 201 ? 20.219 -23.844 -26.859 1 97.5 201 ASP A N 1
ATOM 1447 C CA . ASP A 1 201 ? 21.641 -24.078 -26.578 1 97.5 201 ASP A CA 1
ATOM 1448 C C . ASP A 1 201 ? 22.094 -25.422 -27.141 1 97.5 201 ASP A C 1
ATOM 1450 O O . ASP A 1 201 ? 22.078 -26.438 -26.438 1 97.5 201 ASP A O 1
ATOM 1454 N N . ALA A 1 202 ? 22.688 -25.422 -28.25 1 96.25 202 ALA A N 1
ATOM 1455 C CA . ALA A 1 202 ? 23.062 -26.641 -28.969 1 96.25 202 ALA A CA 1
ATOM 1456 C C . ALA A 1 202 ? 24.094 -27.438 -28.188 1 96.25 202 ALA A C 1
ATOM 1458 O O . ALA A 1 202 ? 24.078 -28.672 -28.203 1 96.25 202 ALA A O 1
ATOM 1459 N N . ASP A 1 203 ? 24.922 -26.672 -27.547 1 97 203 ASP A N 1
ATOM 1460 C CA . ASP A 1 203 ? 25.953 -27.344 -26.766 1 97 203 ASP A CA 1
ATOM 1461 C C . ASP A 1 203 ? 25.344 -28.125 -25.609 1 97 203 ASP A C 1
ATOM 1463 O O . ASP A 1 203 ? 25.766 -29.25 -25.312 1 97 203 ASP A O 1
ATOM 1467 N N . ALA A 1 204 ? 24.375 -27.531 -24.969 1 96.06 204 ALA A N 1
ATOM 1468 C CA . ALA A 1 204 ? 23.688 -28.203 -23.859 1 96.06 204 ALA A CA 1
ATOM 1469 C C . ALA A 1 204 ? 22.969 -29.453 -24.344 1 96.06 204 ALA A C 1
ATOM 1471 O O . ALA A 1 204 ? 22.969 -30.484 -23.672 1 96.06 204 ALA A O 1
ATOM 1472 N N . VAL A 1 205 ? 22.359 -29.359 -25.469 1 97.81 205 VAL A N 1
ATOM 1473 C CA . VAL A 1 205 ? 21.609 -30.469 -26.047 1 97.81 205 VAL A CA 1
ATOM 1474 C C . VAL A 1 205 ? 22.562 -31.609 -26.391 1 97.81 205 VAL A C 1
ATOM 1476 O O . VAL A 1 205 ? 22.297 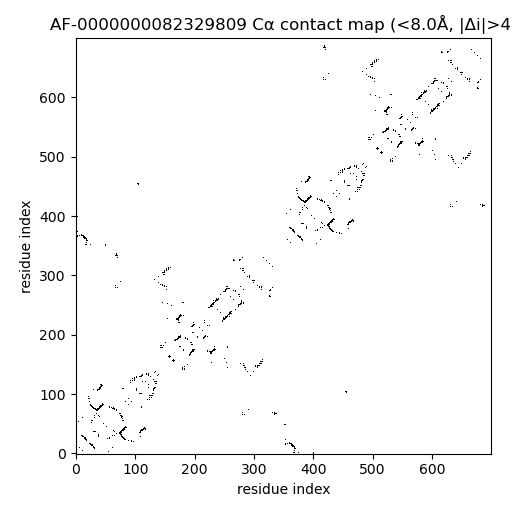-32.781 -26.078 1 97.81 205 VAL A O 1
ATOM 1479 N N . GLU A 1 206 ? 23.656 -31.234 -27.047 1 97.31 206 GLU A N 1
ATOM 1480 C CA . GLU A 1 206 ? 24.625 -32.25 -27.453 1 97.31 206 GLU A CA 1
ATOM 1481 C C . GLU A 1 206 ? 25.203 -32.969 -26.25 1 97.31 206 GLU A C 1
ATOM 1483 O O . GLU A 1 206 ? 25.328 -34.188 -26.25 1 97.31 206 GLU A O 1
ATOM 1488 N N . ALA A 1 207 ? 25.578 -32.188 -25.297 1 97.62 207 ALA A N 1
ATOM 1489 C CA . ALA A 1 207 ? 26.141 -32.781 -24.094 1 97.62 207 ALA A CA 1
ATOM 1490 C C . ALA A 1 207 ? 25.156 -33.719 -23.422 1 97.62 207 ALA A C 1
ATOM 1492 O O . ALA A 1 207 ? 25.531 -34.812 -23.016 1 97.62 207 ALA A O 1
ATOM 1493 N N . PHE A 1 208 ? 23.969 -33.281 -23.266 1 98.19 208 PHE A N 1
ATOM 1494 C CA . PHE A 1 208 ? 22.953 -34.125 -22.609 1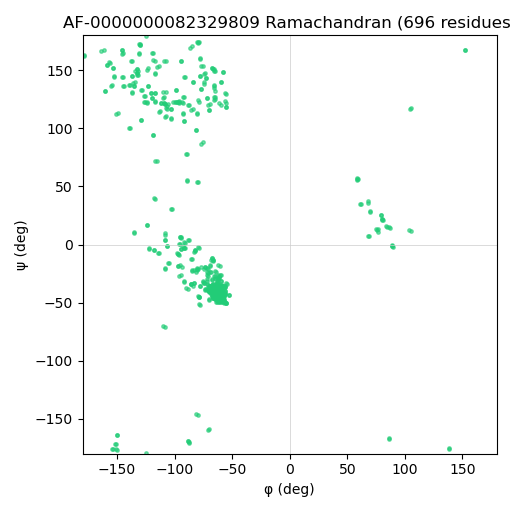 98.19 208 PHE A CA 1
ATOM 1495 C C . PHE A 1 208 ? 22.688 -35.375 -23.406 1 98.19 208 PHE A C 1
ATOM 1497 O O . PHE A 1 208 ? 22.547 -36.469 -22.844 1 98.19 208 PHE A O 1
ATOM 1504 N N . ALA A 1 209 ? 22.516 -35.25 -24.719 1 97.75 209 ALA A N 1
ATOM 1505 C CA . ALA A 1 209 ? 22.25 -36.406 -25.594 1 97.75 209 ALA A CA 1
ATOM 1506 C C . ALA A 1 209 ? 23.359 -37.438 -25.531 1 97.75 209 ALA A C 1
ATOM 1508 O O . ALA A 1 209 ? 23.109 -38.625 -25.594 1 97.75 209 ALA A O 1
ATOM 1509 N N . ARG A 1 210 ? 24.547 -36.906 -25.484 1 96.75 210 ARG A N 1
ATOM 1510 C CA . ARG A 1 210 ? 25.703 -37.781 -25.375 1 96.75 210 ARG A CA 1
ATOM 1511 C C . ARG A 1 210 ? 25.688 -38.531 -24.047 1 96.75 210 ARG A C 1
ATOM 1513 O O . ARG A 1 210 ? 25.875 -39.75 -24.016 1 96.75 210 ARG A O 1
ATOM 1520 N N . ASP A 1 211 ? 25.422 -37.906 -23.047 1 97.75 211 ASP A N 1
ATOM 1521 C CA . ASP A 1 211 ? 25.484 -38.469 -21.703 1 97.75 211 ASP A CA 1
ATOM 1522 C C . ASP A 1 211 ? 24.344 -39.469 -21.453 1 97.75 211 ASP A C 1
ATOM 1524 O O . ASP A 1 211 ? 24.5 -40.406 -20.688 1 97.75 211 ASP A O 1
ATOM 1528 N N . HIS A 1 212 ? 23.188 -39.25 -22.094 1 97.81 212 HIS A N 1
ATOM 1529 C CA . HIS A 1 212 ? 22.016 -40.031 -21.75 1 97.81 212 HIS A CA 1
ATOM 1530 C C . HIS A 1 212 ? 21.531 -40.844 -22.938 1 97.81 212 HIS A C 1
ATOM 1532 O O . HIS A 1 212 ? 20.594 -41.656 -22.797 1 97.81 212 HIS A O 1
ATOM 1538 N N . ASP A 1 213 ? 22.125 -40.688 -24.094 1 95.75 213 ASP A N 1
ATOM 1539 C CA . ASP A 1 213 ? 21.781 -41.438 -25.297 1 95.75 213 ASP A CA 1
ATOM 1540 C C . ASP A 1 213 ? 20.328 -41.219 -25.688 1 95.75 213 ASP A C 1
ATOM 1542 O O . ASP A 1 213 ? 19.562 -42.156 -25.828 1 95.75 213 ASP A O 1
ATOM 1546 N N . VAL A 1 214 ? 20 -39.906 -25.875 1 97.94 214 VAL A N 1
ATOM 1547 C CA . VAL A 1 214 ? 18.625 -39.562 -26.234 1 97.94 214 VAL A CA 1
ATOM 1548 C C . VAL A 1 214 ? 18.609 -38.875 -27.594 1 97.94 214 VAL A C 1
ATOM 1550 O O . VAL A 1 214 ? 19.641 -38.406 -28.078 1 97.94 214 VAL A O 1
ATOM 1553 N N . GLU A 1 215 ? 17.484 -38.906 -28.203 1 97.62 215 GLU A N 1
ATOM 1554 C CA . GLU A 1 215 ? 17.312 -38.188 -29.469 1 97.62 215 GLU A CA 1
ATOM 1555 C C . GLU A 1 215 ? 17.188 -36.688 -29.266 1 97.62 215 GLU A C 1
ATOM 1557 O O . GLU A 1 215 ? 16.844 -36.25 -28.172 1 97.62 215 GLU A O 1
ATOM 1562 N N . THR A 1 216 ? 17.562 -35.969 -30.281 1 98.44 216 THR A N 1
ATOM 1563 C CA . THR A 1 216 ? 17.469 -34.5 -30.234 1 98.44 216 THR A CA 1
ATOM 1564 C C . THR A 1 216 ? 16.625 -33.969 -31.406 1 98.44 216 THR A C 1
ATOM 1566 O O . THR A 1 216 ? 16.438 -34.688 -32.406 1 98.44 216 THR A O 1
ATOM 1569 N N . VAL A 1 217 ? 16.016 -32.938 -31.219 1 97.81 217 VAL A N 1
ATOM 1570 C CA . VAL A 1 217 ? 15.289 -32.25 -32.281 1 97.81 217 VAL A CA 1
ATOM 1571 C C . VAL A 1 217 ? 15.594 -30.75 -32.25 1 97.81 217 VAL A C 1
ATOM 1573 O O . VAL A 1 217 ? 15.719 -30.172 -31.172 1 97.81 217 VAL A O 1
ATOM 1576 N N . ALA A 1 218 ? 15.758 -30.125 -33.406 1 97.12 218 ALA A N 1
ATOM 1577 C CA . ALA A 1 218 ? 16.047 -28.703 -33.5 1 97.12 218 ALA A CA 1
ATOM 1578 C C . ALA A 1 218 ? 14.867 -27.875 -32.969 1 97.12 218 ALA A C 1
ATOM 1580 O O . ALA A 1 218 ? 13.711 -28.281 -33.125 1 97.12 218 ALA A O 1
ATOM 1581 N N . PRO A 1 219 ? 15.195 -26.703 -32.406 1 96.94 219 PRO A N 1
ATOM 1582 C CA . PRO A 1 219 ? 14.133 -25.875 -31.828 1 96.94 219 PRO A CA 1
ATOM 1583 C C . PRO A 1 219 ? 13.023 -25.562 -32.812 1 96.94 219 PRO A C 1
ATOM 1585 O O . PRO A 1 219 ? 11.844 -25.547 -32.438 1 96.94 219 PRO A O 1
ATOM 1588 N N . GLU A 1 220 ? 13.297 -25.422 -34.062 1 94.25 220 GLU A N 1
ATOM 1589 C CA . GLU A 1 220 ? 12.32 -25.031 -35.062 1 94.25 220 GLU A CA 1
ATOM 1590 C C . GLU A 1 220 ? 11.414 -26.203 -35.438 1 94.25 220 GLU A C 1
ATOM 1592 O O . GLU A 1 220 ? 10.312 -26 -35.969 1 94.25 220 GLU A O 1
ATOM 1597 N N . ALA A 1 221 ? 11.836 -27.391 -35.156 1 96.31 221 ALA A N 1
ATOM 1598 C CA . ALA A 1 221 ? 11.102 -28.594 -35.562 1 96.31 221 ALA A CA 1
ATOM 1599 C C . ALA A 1 221 ? 10.438 -29.266 -34.344 1 96.31 221 ALA A C 1
ATOM 1601 O O . ALA A 1 221 ? 9.805 -30.312 -34.5 1 96.31 221 ALA A O 1
ATOM 1602 N N . VAL A 1 222 ? 10.555 -28.656 -33.219 1 97.12 222 VAL A N 1
ATOM 1603 C CA . VAL A 1 222 ? 10.18 -29.328 -31.984 1 97.12 222 VAL A CA 1
ATOM 1604 C C . VAL A 1 222 ? 8.672 -29.562 -31.953 1 97.12 222 VAL A C 1
ATOM 1606 O O . VAL A 1 222 ? 8.211 -30.594 -31.453 1 97.12 222 VAL A O 1
ATOM 1609 N N . TYR A 1 223 ? 7.871 -28.734 -32.562 1 96.75 223 TYR A N 1
ATOM 1610 C CA . TYR A 1 223 ? 6.414 -28.812 -32.5 1 96.75 223 TYR A CA 1
ATOM 1611 C C . TYR A 1 223 ? 5.891 -29.875 -33.469 1 96.75 223 TYR A C 1
ATOM 1613 O O . TYR A 1 223 ? 4.797 -30.406 -33.25 1 96.75 223 TYR A O 1
ATOM 1621 N N . GLU A 1 224 ? 6.652 -30.25 -34.438 1 95.44 224 GLU A N 1
ATOM 1622 C CA . GLU A 1 224 ? 6.227 -31.203 -35.469 1 95.44 224 GLU A CA 1
ATOM 1623 C C . GLU A 1 224 ? 6.703 -32.625 -35.156 1 95.44 224 GLU A C 1
ATOM 1625 O O . GLU A 1 224 ? 6.34 -33.562 -35.844 1 95.44 224 GLU A O 1
ATOM 1630 N N . ARG A 1 225 ? 7.473 -32.656 -34.188 1 97 225 ARG A N 1
ATOM 1631 C CA . ARG A 1 225 ? 7.984 -33.969 -33.812 1 97 225 ARG A CA 1
ATOM 1632 C C . ARG A 1 225 ? 6.887 -34.844 -33.219 1 97 225 ARG A C 1
ATOM 1634 O O . ARG A 1 225 ? 6.344 -34.5 -32.156 1 97 225 ARG A O 1
ATOM 1641 N N . ASP A 1 226 ? 6.633 -36 -33.844 1 97.25 226 ASP A N 1
ATOM 1642 C CA . ASP A 1 226 ? 5.613 -36.906 -33.344 1 97.25 226 ASP A CA 1
ATOM 1643 C C . ASP A 1 226 ? 6.008 -37.469 -31.969 1 97.25 226 ASP A C 1
ATOM 1645 O O . ASP A 1 226 ? 7.141 -37.906 -31.781 1 97.25 226 ASP A O 1
ATOM 1649 N N . CYS A 1 227 ? 5.066 -37.469 -31.047 1 98.44 227 CYS A N 1
ATOM 1650 C CA . CYS A 1 227 ? 5.312 -37.969 -29.703 1 98.44 227 CYS A CA 1
ATOM 1651 C C . CYS A 1 227 ? 4.004 -38.219 -28.984 1 98.44 227 CYS A C 1
ATOM 1653 O O . CYS A 1 227 ? 2.928 -37.875 -29.469 1 98.44 227 CYS A O 1
ATOM 1655 N N . ASP A 1 228 ? 4.098 -38.938 -27.859 1 98.69 228 ASP A N 1
ATOM 1656 C CA . ASP A 1 228 ? 2.939 -39.125 -26.984 1 98.69 228 ASP A CA 1
ATOM 1657 C C . ASP A 1 228 ? 2.701 -37.906 -26.109 1 98.69 228 ASP A C 1
ATOM 1659 O O . ASP A 1 228 ? 1.56 -37.469 -25.953 1 98.69 228 ASP A O 1
ATOM 1663 N N . VAL A 1 229 ? 3.779 -37.375 -25.547 1 98.81 229 VAL A N 1
ATOM 1664 C CA . VAL A 1 229 ? 3.715 -36.219 -24.641 1 98.81 229 VAL A CA 1
ATOM 1665 C C . VAL A 1 229 ? 4.66 -35.125 -25.125 1 98.81 229 VAL A C 1
ATOM 1667 O O . VAL A 1 229 ? 5.852 -35.375 -25.312 1 98.81 229 VAL A O 1
ATOM 1670 N N . PHE A 1 230 ? 4.152 -33.938 -25.375 1 98.81 230 PHE A N 1
ATOM 1671 C CA . PHE A 1 230 ? 4.949 -32.75 -25.594 1 98.81 230 PHE A CA 1
ATOM 1672 C C . PHE A 1 230 ? 5.082 -31.953 -24.297 1 98.81 230 PHE A C 1
ATOM 1674 O O . PHE A 1 230 ? 4.078 -31.562 -23.688 1 98.81 230 PHE A O 1
ATOM 1681 N N . ALA A 1 231 ? 6.316 -31.703 -23.828 1 98.88 231 ALA A N 1
ATOM 1682 C CA . ALA A 1 231 ? 6.566 -31.062 -22.547 1 98.88 231 ALA A CA 1
ATOM 1683 C C . ALA A 1 231 ? 7.32 -29.75 -22.734 1 98.88 231 ALA A C 1
ATOM 1685 O O . ALA A 1 231 ? 8.555 -29.719 -22.703 1 98.88 231 ALA A O 1
ATOM 1686 N N . PRO A 1 232 ? 6.582 -28.656 -22.812 1 98.69 232 PRO A N 1
ATOM 1687 C CA . PRO A 1 232 ? 7.258 -27.359 -22.859 1 98.69 232 PRO A CA 1
ATOM 1688 C C . PRO A 1 232 ? 7.883 -26.969 -21.531 1 98.69 232 PRO A C 1
ATOM 1690 O O . PRO A 1 232 ? 7.191 -26.906 -20.516 1 98.69 232 PRO A O 1
ATOM 1693 N N . CYS A 1 233 ? 9.125 -26.656 -21.484 1 98.31 233 CYS A N 1
ATOM 1694 C CA . CYS A 1 233 ? 9.836 -26.328 -20.25 1 98.31 233 CYS A CA 1
ATOM 1695 C C . CYS A 1 233 ? 10.711 -25.094 -20.438 1 98.31 233 CYS A C 1
ATOM 1697 O O . CYS A 1 233 ? 11.578 -24.812 -19.609 1 98.31 233 CYS A O 1
ATOM 1699 N N . ALA A 1 234 ? 10.516 -24.422 -21.562 1 94.81 234 ALA A N 1
ATOM 1700 C CA . ALA A 1 234 ? 11.43 -23.328 -21.891 1 94.81 234 ALA A CA 1
ATOM 1701 C C . ALA A 1 234 ? 10.727 -21.984 -21.781 1 94.81 234 ALA A C 1
ATOM 1703 O O . ALA A 1 234 ? 11 -21.203 -20.859 1 94.81 234 ALA A O 1
ATOM 1704 N N . VAL A 1 235 ? 9.805 -21.672 -22.688 1 94.06 235 VAL A N 1
ATOM 1705 C CA . VAL A 1 235 ? 9.164 -20.375 -22.766 1 94.06 235 VAL A CA 1
ATOM 1706 C C . VAL A 1 235 ? 7.648 -20.531 -22.859 1 94.06 235 VAL A C 1
ATOM 1708 O O . VAL A 1 235 ? 7.156 -21.641 -23.141 1 94.06 235 VAL A O 1
ATOM 1711 N N . GLY A 1 236 ? 6.938 -19.453 -22.609 1 95.44 236 GLY A N 1
ATOM 1712 C CA . GLY A 1 236 ? 5.484 -19.453 -22.719 1 95.44 236 GLY A CA 1
ATOM 1713 C C . GLY A 1 236 ? 4.996 -19.188 -24.141 1 95.44 236 GLY A C 1
ATOM 1714 O O . GLY A 1 236 ? 5.785 -18.844 -25.016 1 95.44 236 GLY A O 1
ATOM 1715 N N . GLY A 1 237 ? 3.719 -19.375 -24.297 1 97.38 237 GLY A N 1
ATOM 1716 C CA . GLY A 1 237 ? 3.043 -19.016 -25.531 1 97.38 237 GLY A CA 1
ATOM 1717 C C . GLY A 1 237 ? 3.309 -19.984 -26.672 1 97.38 237 GLY A C 1
ATOM 1718 O O . GLY A 1 237 ? 2.99 -19.688 -27.828 1 97.38 237 GLY A O 1
ATOM 1719 N N . VAL A 1 238 ? 3.848 -21.094 -26.359 1 97.56 238 VAL A N 1
ATOM 1720 C CA . VAL A 1 238 ? 4.301 -21.984 -27.422 1 97.56 238 VAL A CA 1
ATOM 1721 C C . VAL A 1 238 ? 3.115 -22.766 -27.984 1 97.56 238 VAL A C 1
ATOM 1723 O O . VAL A 1 238 ? 3.203 -23.344 -29.078 1 97.56 238 VAL A O 1
ATOM 1726 N N . VAL A 1 239 ? 2.061 -22.875 -27.234 1 98.38 239 VAL A N 1
ATOM 1727 C CA . VAL A 1 239 ? 0.801 -23.406 -27.734 1 98.38 239 VAL A CA 1
ATOM 1728 C C . VAL A 1 239 ? -0.074 -22.266 -28.25 1 98.38 239 VAL A C 1
ATOM 1730 O O . VAL A 1 239 ? -0.617 -21.484 -27.453 1 98.38 239 VAL A O 1
ATOM 1733 N N . ASN A 1 240 ? -0.184 -22.156 -29.5 1 98.44 240 ASN A N 1
ATOM 1734 C CA . ASN A 1 240 ? -0.849 -21.031 -30.156 1 98.44 240 ASN A CA 1
ATOM 1735 C C . ASN A 1 240 ? -1.45 -21.438 -31.5 1 98.44 240 ASN A C 1
ATOM 1737 O O . ASN A 1 240 ? -1.437 -22.609 -31.859 1 98.44 240 ASN A O 1
ATOM 1741 N N . ASP A 1 241 ? -1.936 -20.453 -32.281 1 98.38 241 ASP A N 1
ATOM 1742 C CA . ASP A 1 241 ? -2.65 -20.688 -33.531 1 98.38 241 ASP A CA 1
ATOM 1743 C C . ASP A 1 241 ? -1.737 -21.344 -34.562 1 98.38 241 ASP A C 1
ATOM 1745 O O . ASP A 1 241 ? -2.199 -22.094 -35.406 1 98.38 241 ASP A O 1
ATOM 1749 N N . ASP A 1 242 ? -0.496 -21.062 -34.469 1 98 242 ASP A N 1
ATOM 1750 C CA . ASP A 1 242 ? 0.45 -21.578 -35.469 1 98 242 ASP A CA 1
ATOM 1751 C C . ASP A 1 242 ? 0.923 -22.969 -35.094 1 98 242 ASP A C 1
ATOM 1753 O O . ASP A 1 242 ? 1.135 -23.812 -35.969 1 98 242 ASP A O 1
ATOM 1757 N N . THR A 1 243 ? 1.058 -23.25 -33.781 1 98.31 243 THR A N 1
ATOM 1758 C CA . THR A 1 243 ? 1.693 -24.484 -33.375 1 98.31 243 THR A CA 1
ATOM 1759 C C . THR A 1 243 ? 0.65 -25.594 -33.188 1 98.31 243 THR A C 1
ATOM 1761 O O . THR A 1 243 ? 0.931 -26.766 -33.406 1 98.31 243 THR A O 1
ATOM 1764 N N . ILE A 1 244 ? -0.538 -25.328 -32.781 1 98.25 244 ILE A N 1
ATOM 1765 C CA . ILE A 1 244 ? -1.554 -26.312 -32.438 1 98.25 244 ILE A CA 1
ATOM 1766 C C . ILE A 1 244 ? -1.797 -27.234 -33.625 1 98.25 244 ILE A C 1
ATOM 1768 O O . ILE A 1 244 ? -1.785 -28.453 -33.469 1 98.25 244 ILE A O 1
ATOM 1772 N N . PRO A 1 245 ? -1.866 -26.688 -34.844 1 97.38 245 PRO A N 1
ATOM 1773 C CA . PRO A 1 245 ? -2.133 -27.562 -35.969 1 97.38 245 PRO A CA 1
ATOM 1774 C C . PRO A 1 245 ? -0.959 -28.5 -36.281 1 97.38 245 PRO A C 1
ATOM 1776 O O . PRO A 1 245 ? -1.128 -29.5 -37 1 97.38 245 PRO A O 1
ATOM 1779 N N . THR A 1 246 ? 0.174 -28.141 -35.781 1 97.31 246 THR A N 1
ATOM 1780 C CA . THR A 1 246 ? 1.37 -28.906 -36.094 1 97.31 246 THR A CA 1
ATOM 1781 C C . THR A 1 246 ? 1.642 -29.969 -35.031 1 97.31 246 THR A C 1
ATOM 1783 O O . THR A 1 246 ? 2.398 -30.906 -35.281 1 97.31 246 THR A O 1
ATOM 1786 N N . LEU A 1 247 ? 1.078 -29.812 -33.906 1 97.69 247 LEU A N 1
ATOM 1787 C CA . LEU A 1 247 ? 1.327 -30.734 -32.781 1 97.69 247 LEU A CA 1
ATOM 1788 C C . LEU A 1 247 ? 0.8 -32.125 -33.125 1 97.69 247 LEU A C 1
ATOM 1790 O O . LEU A 1 247 ? -0.334 -32.281 -33.562 1 97.69 247 LEU A O 1
ATOM 1794 N N . GLU A 1 248 ? 1.615 -33.094 -33.031 1 95.25 248 GLU A N 1
ATOM 1795 C CA . GLU A 1 248 ? 1.236 -34.5 -33.156 1 95.25 248 GLU A CA 1
ATOM 1796 C C . GLU A 1 248 ? 1.499 -35.25 -31.875 1 95.25 248 GLU A C 1
ATOM 1798 O O . GLU A 1 248 ? 2.404 -36.094 -31.812 1 95.25 248 GLU A O 1
ATOM 1803 N N . CYS A 1 249 ? 0.741 -35 -30.906 1 98.19 249 CYS A N 1
ATOM 1804 C CA . CYS A 1 249 ? 0.862 -35.594 -29.594 1 98.19 249 CYS A CA 1
ATOM 1805 C C . CYS A 1 249 ? -0.509 -35.812 -28.969 1 98.19 249 CYS A C 1
ATOM 1807 O O . CYS A 1 249 ? -1.506 -35.281 -29.438 1 98.19 249 CYS A O 1
ATOM 1809 N N . ASP A 1 250 ? -0.569 -36.625 -27.906 1 98.5 250 ASP A N 1
ATOM 1810 C CA . ASP A 1 250 ? -1.803 -36.906 -27.172 1 98.5 250 ASP A CA 1
ATOM 1811 C C . ASP A 1 250 ? -1.912 -36 -25.953 1 98.5 250 ASP A C 1
ATOM 1813 O O . ASP A 1 250 ? -3.016 -35.719 -25.484 1 98.5 250 ASP A O 1
ATOM 1817 N N . ILE A 1 251 ? -0.761 -35.562 -25.438 1 98.81 251 ILE A N 1
ATOM 1818 C CA . ILE A 1 251 ? -0.702 -34.844 -24.172 1 98.81 251 ILE A CA 1
ATOM 1819 C C . ILE A 1 251 ? 0.257 -33.656 -24.297 1 98.81 251 ILE A C 1
ATOM 1821 O O . ILE A 1 251 ? 1.349 -33.812 -24.859 1 98.81 251 ILE A O 1
ATOM 1825 N N . VAL A 1 252 ? -0.163 -32.5 -23.875 1 98.88 252 VAL A N 1
ATOM 1826 C CA . VAL A 1 252 ? 0.723 -31.375 -23.641 1 98.88 252 VAL A CA 1
ATOM 1827 C C . VAL A 1 252 ? 0.867 -31.125 -22.141 1 98.88 252 VAL A C 1
ATOM 1829 O O . VAL A 1 252 ? -0.092 -30.734 -21.484 1 98.88 252 VAL A O 1
ATOM 1832 N N . ALA A 1 253 ? 1.951 -31.375 -21.594 1 98.69 253 ALA A N 1
ATOM 1833 C CA . ALA A 1 253 ? 2.238 -31.25 -20.172 1 98.69 253 ALA A CA 1
ATOM 1834 C C . ALA A 1 253 ? 3.703 -30.891 -19.938 1 98.69 253 ALA A C 1
ATOM 1836 O O . ALA A 1 253 ? 4.602 -31.672 -20.25 1 98.69 253 ALA A O 1
ATOM 1837 N N . GLY A 1 254 ? 3.941 -29.734 -19.438 1 96.31 254 GLY A N 1
ATOM 1838 C CA . GLY A 1 254 ? 5.301 -29.281 -19.188 1 96.31 254 GLY A CA 1
ATOM 1839 C C . GLY A 1 254 ? 5.398 -28.297 -18.031 1 96.31 254 GLY A C 1
ATOM 1840 O O . GLY A 1 254 ? 4.41 -28.047 -17.344 1 96.31 254 GLY A O 1
ATOM 1841 N N . ALA A 1 255 ? 6.645 -27.797 -17.828 1 97.62 255 ALA A N 1
ATOM 1842 C CA . ALA A 1 255 ? 6.914 -27.031 -16.609 1 97.62 255 ALA A CA 1
ATOM 1843 C C . ALA A 1 255 ? 7.043 -25.547 -16.922 1 97.62 255 ALA A C 1
ATOM 1845 O O . ALA A 1 255 ? 7.234 -24.734 -16.016 1 97.62 255 ALA A O 1
ATOM 1846 N N . ALA A 1 256 ? 6.918 -25.156 -18.219 1 97.25 256 ALA A N 1
ATOM 1847 C CA . ALA A 1 256 ? 6.996 -23.75 -18.578 1 97.25 256 ALA A CA 1
ATOM 1848 C C . ALA A 1 256 ? 5.797 -22.969 -18.031 1 97.25 256 ALA A C 1
ATOM 1850 O O . ALA A 1 256 ? 4.742 -23.562 -17.766 1 97.25 256 ALA A O 1
ATOM 1851 N N . ASN A 1 257 ? 6.027 -21.688 -17.781 1 94.69 257 ASN A N 1
ATOM 1852 C CA . ASN A 1 257 ? 4.926 -20.812 -17.391 1 94.69 257 ASN A CA 1
ATOM 1853 C C . ASN A 1 257 ? 4.18 -20.281 -18.609 1 94.69 257 ASN A C 1
ATOM 1855 O O . ASN A 1 257 ? 4.793 -20 -19.641 1 94.69 257 ASN A O 1
ATOM 1859 N N . ASN A 1 258 ? 2.885 -20.219 -18.516 1 95.75 258 ASN A N 1
ATOM 1860 C CA . ASN A 1 258 ? 2.059 -19.609 -19.562 1 95.75 258 ASN A CA 1
ATOM 1861 C C . ASN A 1 258 ? 2.26 -20.297 -20.906 1 95.75 258 ASN A C 1
ATOM 1863 O O . ASN A 1 258 ? 2.537 -19.641 -21.906 1 95.75 258 ASN A O 1
ATOM 1867 N N . VAL A 1 259 ? 2.055 -21.516 -20.891 1 98.12 259 VAL A N 1
ATOM 1868 C CA . VAL A 1 259 ? 2.291 -22.344 -22.062 1 98.12 259 VAL A CA 1
ATOM 1869 C C . VAL A 1 259 ? 1.339 -21.938 -23.188 1 98.12 259 VAL A C 1
ATOM 1871 O O . VAL A 1 259 ? 1.731 -21.891 -24.344 1 98.12 259 VAL A O 1
ATOM 1874 N N . LEU A 1 260 ? 0.093 -21.656 -22.859 1 98.56 260 LEU A N 1
ATOM 1875 C CA . LEU A 1 260 ? -0.898 -21.219 -23.844 1 98.56 260 LEU A CA 1
ATOM 1876 C C . LEU A 1 260 ? -0.69 -19.75 -24.203 1 98.56 260 LEU A C 1
ATOM 1878 O O . LEU A 1 260 ? -0.546 -18.906 -23.328 1 98.56 260 LEU A O 1
ATOM 1882 N N . ALA A 1 261 ? -0.723 -19.484 -25.453 1 98 261 ALA A N 1
ATOM 1883 C CA . ALA A 1 261 ? -0.705 -18.078 -25.875 1 98 261 ALA A CA 1
ATOM 1884 C C . ALA A 1 261 ? -1.991 -17.375 -25.469 1 98 261 ALA A C 1
ATOM 1886 O O . ALA A 1 261 ? -1.97 -16.203 -25.109 1 98 261 ALA A O 1
ATOM 1887 N N . GLU A 1 262 ? -3.033 -18 -25.641 1 97.94 262 GLU A N 1
ATOM 1888 C CA . GLU A 1 262 ? -4.359 -17.547 -25.219 1 97.94 262 GLU A CA 1
ATOM 1889 C C . GLU A 1 262 ? -5.125 -18.672 -24.531 1 97.94 262 GLU A C 1
ATOM 1891 O O . GLU A 1 262 ? -4.953 -19.844 -24.859 1 97.94 262 GLU A O 1
ATOM 1896 N N . ARG A 1 263 ? -5.945 -18.297 -23.641 1 97.12 263 ARG A N 1
ATOM 1897 C CA . ARG A 1 263 ? -6.703 -19.266 -22.859 1 97.12 263 ARG A CA 1
ATOM 1898 C C . ARG A 1 263 ? -7.512 -20.188 -23.766 1 97.12 263 ARG A C 1
ATOM 1900 O O . ARG A 1 263 ? -7.664 -21.375 -23.484 1 97.12 263 ARG A O 1
ATOM 1907 N N . ARG A 1 264 ? -8.055 -19.656 -24.859 1 97.94 264 ARG A N 1
ATOM 1908 C CA . ARG A 1 264 ? -8.914 -20.406 -25.781 1 97.94 264 ARG A CA 1
ATOM 1909 C C . ARG A 1 264 ? -8.164 -21.594 -26.391 1 97.94 264 ARG A C 1
ATOM 1911 O O . ARG A 1 264 ? -8.789 -22.531 -26.891 1 97.94 264 ARG A O 1
ATOM 1918 N N . HIS A 1 265 ? -6.863 -21.562 -26.328 1 98.69 265 HIS A N 1
ATOM 1919 C CA . HIS A 1 265 ? -6.07 -22.625 -26.938 1 98.69 265 HIS A CA 1
ATOM 1920 C C . HIS A 1 265 ? -6.246 -23.938 -26.172 1 98.69 265 HIS A C 1
ATOM 1922 O O . HIS A 1 265 ? -6.043 -25.016 -26.719 1 98.69 265 HIS A O 1
ATOM 1928 N N . ALA A 1 266 ? -6.633 -23.875 -24.891 1 98.62 266 ALA A N 1
ATOM 1929 C CA . ALA A 1 266 ? -6.969 -25.078 -24.156 1 98.62 266 ALA A CA 1
ATOM 1930 C C . ALA A 1 266 ? -8.148 -25.812 -24.797 1 98.62 266 ALA A C 1
ATOM 1932 O O . ALA A 1 266 ? -8.141 -27.031 -24.906 1 98.62 266 ALA A O 1
ATOM 1933 N N . ASN A 1 267 ? -9.156 -25.078 -25.188 1 98.31 267 ASN A N 1
ATOM 1934 C CA . ASN A 1 267 ? -10.312 -25.641 -25.859 1 98.31 267 ASN A CA 1
ATOM 1935 C C . ASN A 1 267 ? -9.938 -26.234 -27.219 1 98.31 267 ASN A C 1
ATOM 1937 O O . ASN A 1 267 ? -10.453 -27.281 -27.625 1 98.31 267 ASN A O 1
ATOM 1941 N N . GLU A 1 268 ? -9.125 -25.516 -27.922 1 98.44 268 GLU A N 1
ATOM 1942 C CA . GLU A 1 268 ? -8.695 -26 -29.219 1 98.44 268 GLU A CA 1
ATOM 1943 C C . GLU A 1 268 ? -7.961 -27.344 -29.109 1 98.44 268 GLU A C 1
ATOM 1945 O O . GLU A 1 268 ? -8.156 -28.234 -29.922 1 98.44 268 GLU A O 1
ATOM 1950 N N . LEU A 1 269 ? -7.062 -27.453 -28.125 1 98.62 269 LEU A N 1
ATOM 1951 C CA . LEU A 1 269 ? -6.383 -28.719 -27.875 1 98.62 269 LEU A CA 1
ATOM 1952 C C . LEU A 1 269 ? -7.387 -29.828 -27.578 1 98.62 269 LEU A C 1
ATOM 1954 O O . LEU A 1 269 ? -7.289 -30.922 -28.125 1 98.62 269 LEU A O 1
ATOM 1958 N N . ARG A 1 270 ? -8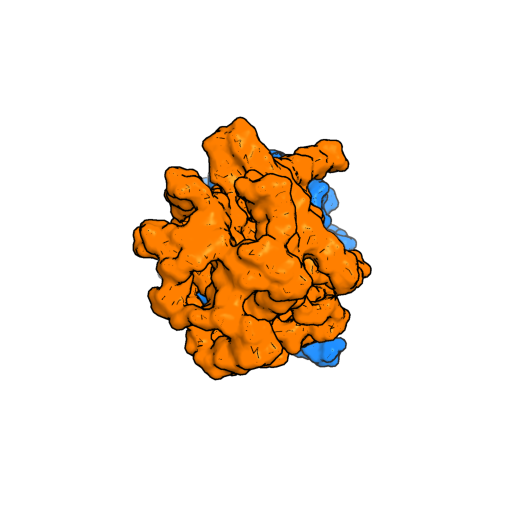.305 -29.547 -26.734 1 97.81 270 ARG A N 1
ATOM 1959 C CA . ARG A 1 270 ? -9.328 -30.516 -26.359 1 97.81 270 ARG A CA 1
ATOM 1960 C C . ARG A 1 270 ? -10.102 -30.984 -27.594 1 97.81 270 ARG A C 1
ATOM 1962 O O . ARG A 1 270 ? -10.359 -32.188 -27.75 1 97.81 270 ARG A O 1
ATOM 1969 N N . ASP A 1 271 ? -10.516 -30.062 -28.438 1 97.31 271 ASP A N 1
ATOM 1970 C CA . ASP A 1 271 ? -11.281 -30.375 -29.641 1 97.31 271 ASP A CA 1
ATOM 1971 C C . ASP A 1 271 ? -10.492 -31.297 -30.562 1 97.31 271 ASP A C 1
ATOM 1973 O O . ASP A 1 271 ? -11.078 -32.062 -31.344 1 97.31 271 ASP A O 1
ATOM 1977 N N . ARG A 1 272 ? -9.203 -31.281 -30.5 1 97.62 272 ARG A N 1
ATOM 1978 C CA . ARG A 1 272 ? -8.328 -32.094 -31.312 1 97.62 272 ARG A CA 1
ATOM 1979 C C . ARG A 1 272 ? -7.992 -33.406 -30.609 1 97.62 272 ARG A C 1
ATOM 1981 O O . ARG A 1 272 ? -7.23 -34.219 -31.141 1 97.62 272 ARG A O 1
ATOM 1988 N N . GLY A 1 273 ? -8.5 -33.531 -29.406 1 97.19 273 GLY A N 1
ATOM 1989 C CA . GLY A 1 273 ? -8.289 -34.75 -28.641 1 97.19 273 GLY A CA 1
ATOM 1990 C C . GLY A 1 273 ? -6.973 -34.75 -27.891 1 97.19 273 GLY A C 1
ATOM 1991 O O . GLY A 1 273 ? -6.488 -35.812 -27.484 1 97.19 273 GLY A O 1
ATOM 1992 N N . VAL A 1 274 ? -6.352 -33.625 -27.75 1 98.62 274 VAL A N 1
ATOM 1993 C CA . VAL A 1 274 ? -5.09 -33.5 -27.031 1 98.62 274 VAL A CA 1
ATOM 1994 C C . VAL A 1 274 ? -5.367 -33.062 -25.594 1 98.62 274 VAL A C 1
ATOM 1996 O O . VAL A 1 274 ? -6.008 -32.031 -25.359 1 98.62 274 VAL A O 1
ATOM 1999 N N . LEU A 1 275 ? -4.91 -33.812 -24.609 1 98.75 275 LEU A N 1
ATOM 2000 C CA . LEU A 1 275 ? -5.066 -33.438 -23.203 1 98.75 275 LEU A CA 1
ATOM 2001 C C . LEU A 1 275 ? -4.031 -32.406 -22.797 1 98.75 275 LEU A C 1
ATOM 2003 O O . LEU A 1 275 ? -2.828 -32.625 -22.969 1 98.75 275 LEU A O 1
ATOM 2007 N N . TYR A 1 276 ? -4.484 -31.312 -22.297 1 98.81 276 TYR A N 1
ATOM 2008 C CA . TYR A 1 276 ? -3.6 -30.25 -21.812 1 98.81 276 TYR A CA 1
ATOM 2009 C C . TYR A 1 276 ? -3.602 -30.219 -20.281 1 98.81 276 TYR A C 1
ATOM 2011 O O . TYR A 1 276 ? -4.648 -30.016 -19.672 1 98.81 276 TYR A O 1
ATOM 2019 N N . ALA A 1 277 ? -2.467 -30.422 -19.703 1 98.75 277 ALA A N 1
ATOM 2020 C CA . ALA A 1 277 ? -2.303 -30.219 -18.266 1 98.75 277 ALA A CA 1
ATOM 2021 C C . ALA A 1 277 ? -1.945 -28.766 -17.953 1 98.75 277 ALA A C 1
ATOM 2023 O O . ALA A 1 277 ? -0.918 -28.266 -18.406 1 98.75 277 ALA A O 1
ATOM 2024 N N . PRO A 1 278 ? -2.783 -28.094 -17.172 1 98.56 278 PRO A N 1
ATOM 2025 C CA . PRO A 1 278 ? -2.5 -26.688 -16.891 1 98.56 278 PRO A CA 1
ATOM 2026 C C . PRO A 1 278 ? -1.109 -26.469 -16.297 1 98.56 278 PRO A C 1
ATOM 2028 O O . PRO A 1 278 ? -0.754 -27.094 -15.305 1 98.56 278 PRO A O 1
ATOM 2031 N N . ASP A 1 279 ? -0.385 -25.531 -16.891 1 98.12 279 ASP A N 1
ATOM 2032 C CA . ASP A 1 279 ? 1.012 -25.328 -16.531 1 98.12 279 ASP A CA 1
ATOM 2033 C C . ASP A 1 279 ? 1.134 -24.906 -15.062 1 98.12 279 ASP A C 1
ATOM 2035 O O . ASP A 1 279 ? 2.041 -25.344 -14.352 1 98.12 279 ASP A O 1
ATOM 2039 N N . TYR A 1 280 ? 0.191 -24.078 -14.539 1 97.75 280 TYR A N 1
ATOM 2040 C CA . TYR A 1 280 ? 0.37 -23.547 -13.188 1 97.75 280 TYR A CA 1
ATOM 2041 C C . TYR A 1 280 ? 0.115 -24.625 -12.141 1 97.75 280 TYR A C 1
ATOM 2043 O O . TYR A 1 280 ? 0.505 -24.469 -10.977 1 97.75 280 TYR A O 1
ATOM 2051 N N . VAL A 1 281 ? -0.58 -25.688 -12.523 1 98.25 281 VAL A N 1
ATOM 2052 C CA . VAL A 1 281 ? -0.735 -26.844 -11.656 1 98.25 281 VAL A CA 1
ATOM 2053 C C . VAL A 1 281 ? 0.528 -27.703 -11.703 1 98.25 281 VAL A C 1
ATOM 2055 O O . VAL A 1 281 ? 1.057 -28.109 -10.664 1 98.25 281 VAL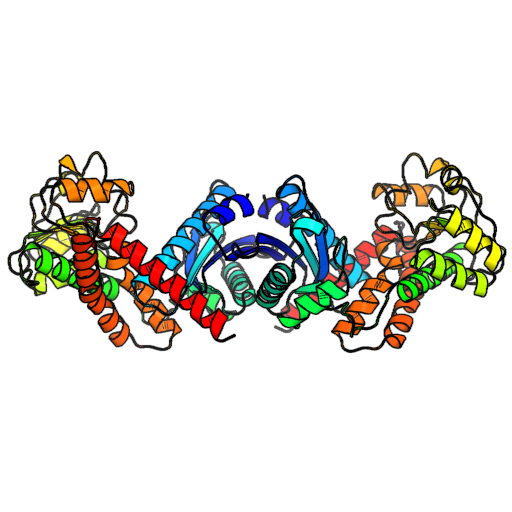 A O 1
ATOM 2058 N N . LEU A 1 282 ? 0.983 -27.891 -12.922 1 97.88 282 LEU A N 1
ATOM 2059 C CA . LEU A 1 282 ? 2.07 -28.828 -13.18 1 97.88 282 LEU A CA 1
ATOM 2060 C C . LEU A 1 282 ? 3.391 -28.297 -12.633 1 97.88 282 LEU A C 1
ATOM 2062 O O . LEU A 1 282 ? 4.238 -29.062 -12.18 1 97.88 282 LEU A O 1
ATOM 2066 N N . ASN A 1 283 ? 3.604 -27.031 -12.742 1 97.5 283 ASN A N 1
ATOM 2067 C CA . ASN A 1 283 ? 4.914 -26.5 -12.398 1 97.5 283 ASN A CA 1
ATOM 2068 C C . ASN A 1 283 ? 4.902 -25.828 -11.023 1 97.5 283 ASN A C 1
ATOM 2070 O O . ASN A 1 283 ? 5.676 -24.906 -10.773 1 97.5 283 ASN A O 1
ATOM 2074 N N . ALA A 1 284 ? 4.066 -26.281 -10.078 1 98.19 284 ALA A N 1
ATOM 2075 C CA . ALA A 1 284 ? 3.875 -25.688 -8.766 1 98.19 284 ALA A CA 1
ATOM 2076 C C . ALA A 1 284 ? 4.996 -26.078 -7.809 1 98.19 284 ALA A C 1
ATOM 2078 O O . ALA A 1 284 ? 5.023 -25.656 -6.656 1 98.19 284 ALA A O 1
ATOM 2079 N N . GLY A 1 285 ? 5.918 -26.922 -8.266 1 98.06 285 GLY A N 1
ATOM 2080 C CA . GLY A 1 285 ? 6.969 -27.438 -7.398 1 98.06 285 GLY A CA 1
ATOM 2081 C C . GLY A 1 285 ? 7.789 -26.344 -6.746 1 98.06 285 GLY A C 1
ATOM 2082 O O . GLY A 1 285 ? 8.172 -26.453 -5.582 1 98.06 285 GLY A O 1
ATOM 2083 N N . GLY A 1 286 ? 8.102 -25.328 -7.559 1 97.44 286 GLY A N 1
ATOM 2084 C CA . GLY A 1 286 ? 8.836 -24.203 -7 1 97.44 286 GLY A CA 1
ATOM 2085 C C . GLY A 1 286 ? 8.109 -23.516 -5.859 1 97.44 286 GLY A C 1
ATOM 2086 O O . GLY A 1 286 ? 8.695 -23.266 -4.809 1 97.44 286 GLY A O 1
ATOM 2087 N N . LEU A 1 287 ? 6.844 -23.234 -6.039 1 98.25 287 LEU A N 1
ATOM 2088 C CA . LEU A 1 287 ? 6.039 -22.625 -4.996 1 98.25 287 LEU A CA 1
ATOM 2089 C C . LEU A 1 287 ? 5.934 -23.531 -3.777 1 98.25 287 LEU A C 1
ATOM 2091 O O . LEU A 1 287 ? 6.004 -23.062 -2.639 1 98.25 287 LEU A O 1
ATOM 2095 N N . ILE A 1 288 ? 5.727 -24.812 -4.02 1 98.56 288 ILE A N 1
ATOM 2096 C CA . ILE A 1 288 ? 5.641 -25.781 -2.936 1 98.56 288 ILE A CA 1
ATOM 2097 C C . ILE A 1 288 ? 6.918 -25.75 -2.104 1 98.56 288 ILE A C 1
ATOM 2099 O O . ILE A 1 288 ? 6.867 -25.781 -0.871 1 98.56 288 ILE A O 1
ATOM 2103 N N . THR A 1 289 ? 8.055 -25.641 -2.76 1 98.44 289 THR A N 1
ATOM 2104 C CA . THR A 1 289 ? 9.344 -25.609 -2.082 1 98.44 289 THR A CA 1
ATOM 2105 C C . THR A 1 289 ? 9.445 -24.422 -1.146 1 98.44 289 THR A C 1
ATOM 2107 O O . THR A 1 289 ? 9.781 -24.562 0.028 1 98.44 289 THR A O 1
ATOM 2110 N N . VAL A 1 290 ? 9.117 -23.234 -1.629 1 97.62 290 VAL A N 1
ATOM 2111 C CA . VAL A 1 290 ? 9.281 -22.031 -0.815 1 97.62 290 VAL A CA 1
ATOM 2112 C C . VAL A 1 290 ? 8.164 -21.969 0.23 1 97.62 290 VAL A C 1
ATOM 2114 O O . VAL A 1 290 ? 8.367 -21.438 1.326 1 97.62 290 VAL A O 1
ATOM 2117 N N . ALA A 1 291 ? 7.012 -22.5 -0.114 1 98 291 ALA A N 1
ATOM 2118 C CA . ALA A 1 291 ? 5.957 -22.625 0.89 1 98 291 ALA A CA 1
ATOM 2119 C C . ALA A 1 291 ? 6.41 -23.484 2.064 1 98 291 ALA A C 1
ATOM 2121 O O . ALA A 1 291 ? 6.18 -23.125 3.225 1 98 291 ALA A O 1
ATOM 2122 N N . LYS A 1 292 ? 7.02 -24.656 1.713 1 97.94 292 LYS A N 1
ATOM 2123 C CA . LYS A 1 292 ? 7.535 -25.547 2.758 1 97.94 292 LYS A CA 1
ATOM 2124 C C . LYS A 1 292 ? 8.594 -24.828 3.596 1 97.94 292 LYS A C 1
ATOM 2126 O O . LYS A 1 292 ? 8.641 -25 4.816 1 97.94 292 LYS A O 1
ATOM 2131 N N . GLU A 1 293 ? 9.422 -24.109 2.902 1 97.5 293 GLU A N 1
ATOM 2132 C CA . GLU A 1 293 ? 10.422 -23.328 3.611 1 97.5 293 GLU A CA 1
ATOM 2133 C C . GLU A 1 293 ? 9.766 -22.375 4.605 1 97.5 293 GLU A C 1
ATOM 2135 O O . GLU A 1 293 ? 10.172 -22.297 5.77 1 97.5 293 GLU A O 1
ATOM 2140 N N . HIS A 1 294 ? 8.773 -21.625 4.184 1 97 294 HIS A N 1
ATOM 2141 C CA . HIS A 1 294 ? 8.055 -20.672 5.02 1 97 294 HIS A CA 1
ATOM 2142 C C . HIS A 1 294 ? 7.41 -21.359 6.219 1 97 294 HIS A C 1
ATOM 2144 O O . HIS A 1 294 ? 7.387 -20.797 7.316 1 97 294 HIS A O 1
ATOM 2150 N N . LEU A 1 295 ? 6.949 -22.562 6 1 96.5 295 LEU A N 1
ATOM 2151 C CA . LEU A 1 295 ? 6.168 -23.266 7.008 1 96.5 295 LEU A CA 1
ATOM 2152 C C . LEU A 1 295 ? 7.07 -24.125 7.895 1 96.5 295 LEU A C 1
ATOM 2154 O O . LEU A 1 295 ? 6.586 -24.828 8.781 1 96.5 295 LEU A O 1
ATOM 2158 N N . GLY A 1 296 ? 8.367 -24.062 7.652 1 96.31 296 GLY A N 1
ATOM 2159 C CA . GLY A 1 296 ? 9.32 -24.797 8.477 1 96.31 296 GLY A CA 1
ATOM 2160 C C . GLY A 1 296 ? 9.406 -26.266 8.109 1 96.31 296 GLY A C 1
ATOM 2161 O O . GLY A 1 296 ? 9.695 -27.109 8.969 1 96.31 296 GLY A O 1
ATOM 2162 N N . GLY A 1 297 ? 9.086 -26.594 6.895 1 97.25 297 GLY A N 1
ATOM 2163 C CA . GLY A 1 297 ? 9.164 -27.969 6.43 1 97.25 297 GLY A CA 1
ATOM 2164 C C . GLY A 1 297 ? 10.523 -28.344 5.879 1 97.25 297 GLY A C 1
ATOM 2165 O O . GLY A 1 297 ? 11.492 -27.609 6.062 1 97.25 297 GLY A O 1
ATOM 2166 N N . THR A 1 298 ? 10.555 -29.516 5.234 1 97.75 298 THR A N 1
ATOM 2167 C CA . THR A 1 298 ? 11.812 -30.047 4.727 1 97.75 298 THR A CA 1
ATOM 2168 C C . THR A 1 298 ? 11.758 -30.219 3.211 1 97.75 298 THR A C 1
ATOM 2170 O O . THR A 1 298 ? 10.672 -30.172 2.617 1 97.75 298 THR A O 1
ATOM 2173 N N . ARG A 1 299 ? 12.914 -30.391 2.664 1 97.56 299 ARG A N 1
ATOM 2174 C CA . ARG A 1 299 ? 13.016 -30.641 1.231 1 97.56 299 ARG A CA 1
ATOM 2175 C C . ARG A 1 299 ? 12.297 -31.938 0.854 1 97.56 299 ARG A C 1
ATOM 2177 O O . ARG A 1 299 ? 11.648 -32 -0.191 1 97.56 299 ARG A O 1
ATOM 2184 N N . GLU A 1 300 ? 12.359 -32.938 1.702 1 98.06 300 GLU A N 1
ATOM 2185 C CA . GLU A 1 300 ? 11.68 -34.219 1.474 1 98.06 300 GLU A CA 1
ATOM 2186 C C . GLU A 1 300 ? 10.172 -34.031 1.438 1 98.06 300 GLU A C 1
ATOM 2188 O O . GLU A 1 300 ? 9.492 -34.594 0.585 1 98.06 300 GLU A O 1
ATOM 2193 N N . GLU A 1 301 ? 9.742 -33.25 2.35 1 98.19 301 GLU A N 1
ATOM 2194 C CA . GLU A 1 301 ? 8.312 -32.969 2.371 1 98.19 301 GLU A CA 1
ATOM 2195 C C . GLU A 1 301 ? 7.883 -32.219 1.112 1 98.19 301 GLU A C 1
ATOM 2197 O O . GLU A 1 301 ? 6.77 -32.406 0.619 1 98.19 301 GLU A O 1
ATOM 2202 N N . ALA A 1 302 ? 8.734 -31.375 0.584 1 98.31 302 ALA A N 1
ATOM 2203 C CA . ALA A 1 302 ? 8.438 -30.656 -0.657 1 98.31 302 ALA A CA 1
ATOM 2204 C C . ALA A 1 302 ? 8.336 -31.625 -1.833 1 98.31 302 ALA A C 1
ATOM 2206 O O . ALA A 1 302 ? 7.461 -31.484 -2.691 1 98.31 302 ALA A O 1
ATOM 2207 N N . TYR A 1 303 ? 9.203 -32.625 -1.881 1 98.31 303 TYR A N 1
ATOM 2208 C CA . TYR A 1 303 ? 9.133 -33.656 -2.918 1 98.31 303 TYR A CA 1
ATOM 2209 C C . TYR A 1 303 ? 7.824 -34.406 -2.84 1 98.31 303 TYR A C 1
ATOM 2211 O O . TYR A 1 303 ? 7.18 -34.656 -3.861 1 98.31 303 TYR A O 1
ATOM 2219 N N . ASP A 1 304 ? 7.492 -34.781 -1.613 1 98.25 304 ASP A N 1
ATOM 2220 C CA . ASP A 1 304 ? 6.25 -35.531 -1.414 1 98.25 304 ASP A CA 1
ATOM 2221 C C . ASP A 1 304 ? 5.047 -34.719 -1.894 1 98.25 304 ASP A C 1
ATOM 2223 O O . ASP A 1 304 ? 4.168 -35.25 -2.576 1 98.25 304 ASP A O 1
ATOM 2227 N N . GLU A 1 305 ? 5.043 -33.5 -1.506 1 98 305 GLU A N 1
ATOM 2228 C CA . GLU A 1 305 ? 3.934 -32.656 -1.899 1 98 305 GLU A CA 1
ATOM 2229 C C . GLU A 1 305 ? 3.926 -32.406 -3.408 1 98 305 GLU A C 1
ATOM 2231 O O . GLU A 1 305 ? 2.859 -32.312 -4.02 1 98 305 GLU A O 1
ATOM 2236 N N . ALA A 1 306 ? 5.09 -32.25 -3.988 1 98.44 306 ALA A N 1
ATOM 2237 C CA . ALA A 1 306 ? 5.176 -32.094 -5.438 1 98.44 306 ALA A CA 1
ATOM 2238 C C . ALA A 1 306 ? 4.652 -33.344 -6.152 1 98.44 306 ALA A C 1
ATOM 2240 O O . ALA A 1 306 ? 3.994 -33.219 -7.191 1 98.44 306 ALA A O 1
ATOM 2241 N N . ALA A 1 307 ? 4.934 -34.469 -5.598 1 98.44 307 ALA A N 1
ATOM 2242 C CA . ALA A 1 307 ? 4.461 -35.719 -6.188 1 98.44 307 ALA A CA 1
ATOM 2243 C C . ALA A 1 307 ? 2.936 -35.781 -6.188 1 98.44 307 ALA A C 1
ATOM 2245 O O . ALA A 1 307 ? 2.332 -36.344 -7.105 1 98.44 307 ALA A O 1
ATOM 2246 N N . ALA A 1 308 ? 2.361 -35.219 -5.246 1 98.06 308 ALA A N 1
ATOM 2247 C CA . ALA A 1 308 ? 0.908 -35.219 -5.094 1 98.06 308 ALA A CA 1
ATOM 2248 C C . ALA A 1 308 ? 0.237 -34.406 -6.207 1 98.06 308 ALA A C 1
ATOM 2250 O O . ALA A 1 308 ? -0.977 -34.5 -6.406 1 98.06 308 ALA A O 1
ATOM 2251 N N . ILE A 1 309 ? 0.967 -33.656 -6.965 1 98.25 309 ILE A N 1
ATOM 2252 C CA . ILE A 1 309 ? 0.447 -32.969 -8.141 1 98.25 309 ILE A CA 1
ATOM 2253 C C . ILE A 1 309 ? -0.197 -33.969 -9.094 1 98.25 309 ILE A C 1
ATOM 2255 O O . ILE A 1 309 ? -1.216 -33.656 -9.719 1 98.25 309 ILE A O 1
ATOM 2259 N N . GLY A 1 310 ? 0.373 -35.156 -9.203 1 98.44 310 GLY A N 1
ATOM 2260 C CA . GLY A 1 310 ? -0.218 -36.219 -10.031 1 98.44 310 GLY A CA 1
ATOM 2261 C C . GLY A 1 310 ? -1.646 -36.531 -9.641 1 98.44 310 GLY A C 1
ATOM 2262 O O . GLY A 1 310 ? -2.539 -36.562 -10.492 1 98.44 310 GLY A O 1
ATOM 2263 N N . ASP A 1 311 ? -1.854 -36.75 -8.336 1 97.81 311 ASP A N 1
ATOM 2264 C CA . ASP A 1 311 ? -3.189 -37.062 -7.84 1 97.81 311 ASP A CA 1
ATOM 2265 C C . ASP A 1 311 ? -4.152 -35.906 -8.078 1 97.81 311 ASP A C 1
ATOM 2267 O O . ASP A 1 311 ? -5.305 -36.125 -8.461 1 97.81 311 ASP A O 1
ATOM 2271 N N . ARG A 1 312 ? -3.666 -34.719 -7.82 1 97.44 312 ARG A N 1
ATOM 2272 C CA . ARG A 1 312 ? -4.477 -33.531 -8.031 1 97.44 312 ARG A CA 1
ATOM 2273 C C . ARG A 1 312 ? -4.875 -33.406 -9.5 1 97.44 312 ARG A C 1
ATOM 2275 O O . ARG A 1 312 ? -6.027 -33.094 -9.805 1 97.44 312 ARG A O 1
ATOM 2282 N N . LEU A 1 313 ? -3.943 -33.625 -10.367 1 98.25 313 LEU A N 1
ATOM 2283 C CA . LEU A 1 313 ? -4.223 -33.5 -11.797 1 98.25 313 LEU A CA 1
ATOM 2284 C C . LEU A 1 313 ? -5.223 -34.562 -12.25 1 98.25 313 LEU A C 1
ATOM 2286 O O . LEU A 1 313 ? -6.09 -34.281 -13.086 1 98.25 313 LEU A O 1
ATOM 2290 N N . LEU A 1 314 ? -5.102 -35.781 -11.711 1 98.19 314 LEU A N 1
ATOM 2291 C CA . LEU A 1 314 ? -6.062 -36.812 -12.039 1 98.19 314 LEU A CA 1
ATOM 2292 C C . LEU A 1 314 ? -7.477 -36.406 -11.633 1 98.19 314 LEU A C 1
ATOM 2294 O O . LEU A 1 314 ? -8.43 -36.625 -12.391 1 98.19 314 LEU A O 1
ATOM 2298 N N . GLU A 1 315 ? -7.562 -35.875 -10.469 1 98.06 315 GLU A N 1
ATOM 2299 C CA . GLU A 1 315 ? -8.859 -35.375 -10 1 98.06 315 GLU A CA 1
ATOM 2300 C C . GLU A 1 315 ? -9.391 -34.281 -10.922 1 98.06 315 GLU A C 1
ATOM 2302 O O . GLU A 1 315 ? -10.578 -34.281 -11.242 1 98.06 315 GLU A O 1
ATOM 2307 N N . LEU A 1 316 ? -8.562 -33.375 -11.305 1 98.62 316 LEU A N 1
ATOM 2308 C CA . LEU A 1 316 ? -8.969 -32.25 -12.164 1 98.62 316 LEU A CA 1
ATOM 2309 C C . LEU A 1 316 ? -9.406 -32.75 -13.539 1 98.62 316 LEU A C 1
ATOM 2311 O O . LEU A 1 316 ? -10.344 -32.219 -14.133 1 98.62 316 LEU A O 1
ATOM 2315 N N . ILE A 1 317 ? -8.672 -33.781 -14.039 1 98.69 317 ILE A N 1
ATOM 2316 C CA . ILE A 1 317 ? -9.023 -34.375 -15.328 1 98.69 317 ILE A CA 1
ATOM 2317 C C . ILE A 1 317 ? -10.406 -35 -15.234 1 98.69 317 ILE A C 1
ATOM 2319 O O . ILE A 1 317 ? -11.242 -34.844 -16.125 1 98.69 317 ILE A O 1
ATOM 2323 N N . GLU A 1 318 ? -10.617 -35.719 -14.125 1 98.31 318 GLU A N 1
ATOM 2324 C CA . GLU A 1 318 ? -11.922 -36.344 -13.914 1 98.31 318 GLU A CA 1
ATOM 2325 C C . GLU A 1 318 ? -13.023 -35.281 -13.828 1 98.31 318 GLU A C 1
ATOM 2327 O O . GLU A 1 318 ? -14.094 -35.438 -14.422 1 98.31 318 GLU A O 1
ATOM 2332 N N . ARG A 1 319 ? -12.773 -34.25 -13.117 1 98.12 319 ARG A N 1
ATOM 2333 C CA . ARG A 1 319 ? -13.727 -33.156 -12.992 1 98.12 319 ARG A CA 1
ATOM 2334 C C . ARG A 1 319 ? -14.031 -32.531 -14.352 1 98.12 319 ARG A C 1
ATOM 2336 O O . ARG A 1 319 ? -15.172 -32.188 -14.641 1 98.12 319 ARG A O 1
ATOM 2343 N N . ALA A 1 320 ? -13.008 -32.281 -15.086 1 98.44 320 ALA A N 1
ATOM 2344 C CA . ALA A 1 320 ? -13.164 -31.703 -16.422 1 98.44 320 ALA A CA 1
ATOM 2345 C C . ALA A 1 320 ? -14.047 -32.594 -17.297 1 98.44 320 ALA A C 1
ATOM 2347 O O . ALA A 1 320 ? -14.922 -32.094 -18.016 1 98.44 320 ALA A O 1
ATOM 2348 N N . ASP A 1 321 ? -13.812 -33.906 -17.25 1 97.44 321 ASP A N 1
ATOM 2349 C CA . ASP A 1 321 ? -14.594 -34.844 -18.016 1 97.44 321 ASP A CA 1
ATOM 2350 C C . ASP A 1 321 ? -16.062 -34.844 -17.609 1 97.44 321 ASP A C 1
ATOM 2352 O O . ASP A 1 321 ? -16.953 -34.812 -18.453 1 97.44 321 ASP A O 1
ATOM 2356 N N . ASP A 1 322 ? -16.281 -34.875 -16.328 1 97.69 322 ASP A N 1
ATOM 2357 C CA . ASP A 1 322 ? -17.625 -34.875 -15.773 1 97.69 322 ASP A CA 1
ATOM 2358 C C . ASP A 1 322 ? -18.406 -33.656 -16.188 1 97.69 322 ASP A C 1
ATOM 2360 O O . ASP A 1 322 ? -19.609 -33.719 -16.422 1 97.69 322 ASP A O 1
ATOM 2364 N N . ARG A 1 323 ? -17.75 -32.562 -16.281 1 96.81 323 ARG A N 1
ATOM 2365 C CA . ARG A 1 323 ? -18.406 -31.281 -16.531 1 96.81 323 ARG A CA 1
ATOM 2366 C C . ARG A 1 323 ? -18.375 -30.922 -18 1 96.81 323 ARG A C 1
ATOM 2368 O O . ARG A 1 323 ? -19 -29.938 -18.438 1 96.81 323 ARG A O 1
ATOM 2375 N N . GLY A 1 324 ? -17.641 -31.688 -18.766 1 96.81 324 GLY A N 1
ATOM 2376 C CA . GLY A 1 324 ? -17.516 -31.406 -20.188 1 96.81 324 GLY A CA 1
ATOM 2377 C C . GLY A 1 324 ? -16.75 -30.141 -20.484 1 96.81 324 GLY A C 1
ATOM 2378 O O . GLY A 1 324 ? -17.141 -29.359 -21.359 1 96.81 324 GLY A O 1
ATOM 2379 N N . THR A 1 325 ? -15.727 -29.844 -19.672 1 97.81 325 THR A N 1
ATOM 2380 C CA . THR A 1 325 ? -14.898 -28.656 -19.828 1 97.81 325 THR A CA 1
ATOM 2381 C C . THR A 1 325 ? -13.43 -29.031 -19.938 1 97.81 325 THR A C 1
ATOM 2383 O O . THR A 1 325 ? -13.086 -30.219 -19.984 1 97.81 325 THR A O 1
ATOM 2386 N N . THR A 1 326 ? -12.547 -28.047 -20.094 1 98.56 326 THR A N 1
ATOM 2387 C CA . THR A 1 326 ? -11.109 -28.297 -20.156 1 98.56 326 THR A CA 1
ATOM 2388 C C . THR A 1 326 ? -10.555 -28.547 -18.75 1 98.56 326 THR A C 1
ATOM 2390 O O . THR A 1 326 ? -11.18 -28.188 -17.75 1 98.56 326 THR A O 1
ATOM 2393 N N . VAL A 1 327 ? -9.383 -29.188 -18.688 1 98.69 327 VAL A N 1
ATOM 2394 C CA . VAL A 1 327 ? -8.719 -29.375 -17.391 1 98.69 327 VAL A CA 1
ATOM 2395 C C . VAL A 1 327 ? -8.352 -28.031 -16.797 1 98.69 327 VAL A C 1
ATOM 2397 O O . VAL A 1 327 ? -8.391 -27.859 -15.57 1 98.69 327 VAL A O 1
ATOM 2400 N N . LEU A 1 328 ? -7.996 -27.047 -17.656 1 98.62 328 LEU A N 1
ATOM 2401 C CA . LEU A 1 328 ? -7.699 -25.703 -17.203 1 98.62 328 LEU A CA 1
ATOM 2402 C C . LEU A 1 328 ? -8.898 -25.094 -16.484 1 98.62 328 LEU A C 1
ATOM 2404 O O . LEU A 1 328 ? -8.75 -24.5 -15.414 1 98.62 328 LEU A O 1
ATOM 2408 N N . ASP A 1 329 ? -10.102 -25.219 -17.062 1 98.44 329 ASP A N 1
ATOM 2409 C CA . ASP A 1 329 ? -11.32 -24.719 -16.438 1 98.44 329 ASP A CA 1
ATOM 2410 C C . ASP A 1 329 ? -11.57 -25.406 -15.102 1 98.44 329 ASP A C 1
ATOM 2412 O O . ASP A 1 329 ? -11.992 -24.75 -14.141 1 98.44 329 ASP A O 1
ATOM 2416 N N . ALA A 1 330 ? -11.367 -26.672 -15.078 1 98.62 330 ALA A N 1
ATOM 2417 C CA . ALA A 1 330 ? -11.555 -27.438 -13.844 1 98.62 330 ALA A CA 1
ATOM 2418 C C . ALA A 1 330 ? -10.586 -26.969 -12.758 1 98.62 330 ALA A C 1
ATOM 2420 O O . ALA A 1 330 ? -10.953 -26.906 -11.586 1 98.62 330 ALA A O 1
ATOM 2421 N N . ALA A 1 331 ? -9.367 -26.719 -13.172 1 98.62 331 ALA A N 1
ATOM 2422 C CA . ALA A 1 331 ? -8.367 -26.25 -12.227 1 98.62 331 ALA A CA 1
ATOM 2423 C C . ALA A 1 331 ? -8.758 -24.875 -11.664 1 98.62 331 ALA A C 1
ATOM 2425 O O . ALA A 1 331 ? -8.633 -24.641 -10.461 1 98.62 331 ALA A O 1
ATOM 2426 N N . ASP A 1 332 ? -9.164 -23.984 -12.508 1 98.06 332 ASP A N 1
ATOM 2427 C CA . ASP A 1 332 ? -9.617 -22.672 -12.07 1 98.06 332 ASP A CA 1
ATOM 2428 C C . ASP A 1 332 ? -10.789 -22.781 -11.094 1 98.06 332 ASP A C 1
ATOM 2430 O O . ASP A 1 332 ? -10.805 -22.109 -10.062 1 98.06 332 ASP A O 1
ATOM 2434 N N . ALA A 1 333 ? -11.719 -23.594 -11.445 1 98.06 333 ALA A N 1
ATOM 2435 C CA . ALA A 1 333 ? -12.891 -23.781 -10.594 1 98.06 333 ALA A CA 1
ATOM 2436 C C . ALA A 1 333 ? -12.492 -24.344 -9.234 1 98.06 333 ALA A C 1
ATOM 2438 O O . ALA A 1 333 ? -13.031 -23.938 -8.203 1 98.06 333 ALA A O 1
ATOM 2439 N N . TYR A 1 334 ? -11.602 -25.281 -9.289 1 97.75 334 TYR A N 1
ATOM 2440 C CA . TYR A 1 334 ? -11.109 -25.875 -8.055 1 97.75 334 TYR A CA 1
ATOM 2441 C C . TYR A 1 334 ? -10.477 -24.812 -7.16 1 97.75 334 TYR A C 1
ATOM 2443 O O . TYR A 1 334 ? -10.773 -24.75 -5.965 1 97.75 334 TYR A O 1
ATOM 2451 N N . ALA A 1 335 ? -9.609 -24.016 -7.727 1 97.81 335 ALA A N 1
ATOM 2452 C CA . ALA A 1 335 ? -8.953 -22.938 -6.984 1 97.81 335 ALA A CA 1
ATOM 2453 C C . ALA A 1 335 ? -9.977 -21.984 -6.398 1 97.81 335 ALA A C 1
ATOM 2455 O O . ALA A 1 335 ? -9.883 -21.594 -5.227 1 97.81 335 ALA A O 1
ATOM 2456 N N . GLU A 1 336 ? -10.922 -21.562 -7.184 1 97.12 336 GLU A N 1
ATOM 2457 C CA . GLU A 1 336 ? -11.961 -20.641 -6.75 1 97.12 336 GLU A CA 1
ATOM 2458 C C . GLU A 1 336 ? -12.781 -21.219 -5.605 1 97.12 336 GLU A C 1
ATOM 2460 O O . GLU A 1 336 ? -13.125 -20.516 -4.652 1 97.12 336 GLU A O 1
ATOM 2465 N N . GLU A 1 337 ? -13.117 -22.484 -5.727 1 97.19 337 GLU A N 1
ATOM 2466 C CA . GLU A 1 337 ? -13.867 -23.172 -4.68 1 97.19 337 GLU A CA 1
ATOM 2467 C C . GLU A 1 337 ? -13.094 -23.172 -3.361 1 97.19 337 GLU A C 1
ATOM 2469 O O . GLU A 1 337 ? -13.68 -22.969 -2.295 1 97.19 337 GLU A O 1
ATOM 2474 N N . ARG A 1 338 ? -11.867 -23.359 -3.441 1 96.69 338 ARG A N 1
ATOM 2475 C CA . ARG A 1 338 ? -11.031 -23.359 -2.246 1 96.69 338 ARG A CA 1
ATOM 2476 C C . ARG A 1 338 ? -10.969 -21.969 -1.62 1 96.69 338 ARG A C 1
ATOM 2478 O O . ARG A 1 338 ? -11.078 -21.828 -0.401 1 96.69 338 ARG A O 1
ATOM 2485 N N . ILE A 1 339 ? -10.797 -20.938 -2.393 1 96.06 339 ILE A N 1
ATOM 2486 C CA . ILE A 1 339 ? -10.695 -19.562 -1.934 1 96.06 339 ILE A CA 1
ATOM 2487 C C . ILE A 1 339 ? -12.016 -19.125 -1.297 1 96.06 339 ILE A C 1
ATOM 2489 O O . ILE A 1 339 ? -12.023 -18.578 -0.197 1 96.06 339 ILE A O 1
ATOM 2493 N N . ASP A 1 340 ? -13.078 -19.453 -1.996 1 93.81 340 ASP A N 1
ATOM 2494 C CA . ASP A 1 340 ? -14.406 -19.062 -1.529 1 93.81 340 ASP A CA 1
ATOM 2495 C C . ASP A 1 340 ? -14.773 -19.781 -0.236 1 93.81 340 ASP A C 1
ATOM 2497 O O . ASP A 1 340 ? -15.469 -19.234 0.618 1 93.81 340 ASP A O 1
ATOM 2501 N N . GLY A 1 341 ? -14.391 -20.969 -0.134 1 91.5 341 GLY A N 1
ATOM 2502 C CA . GLY A 1 341 ? -14.672 -21.766 1.055 1 91.5 341 GLY A CA 1
ATOM 2503 C C . GLY A 1 341 ? -13.953 -21.266 2.291 1 91.5 341 GLY A C 1
ATOM 2504 O O . GLY A 1 341 ? -14.438 -21.422 3.41 1 91.5 341 GLY A O 1
ATOM 2505 N N . ALA A 1 342 ? -12.805 -20.75 2.143 1 87.38 342 ALA A N 1
ATOM 2506 C CA . ALA A 1 342 ? -12.031 -20.219 3.258 1 87.38 342 ALA A CA 1
ATOM 2507 C C . ALA A 1 342 ? -12.656 -18.938 3.799 1 87.38 342 ALA A C 1
ATOM 2509 O O . ALA A 1 342 ? -12.625 -18.688 5.004 1 87.38 342 ALA A O 1
ATOM 2510 N N . GLU A 1 343 ? -13.141 -18.109 3.014 1 69.75 343 GLU A N 1
ATOM 2511 C CA . GLU A 1 343 ? -13.758 -16.844 3.395 1 69.75 343 GLU A CA 1
ATOM 2512 C C . GLU A 1 343 ? -14.969 -17.062 4.293 1 69.75 343 GLU A C 1
ATOM 2514 O O . GLU A 1 343 ? -15.203 -16.297 5.234 1 69.75 343 GLU A O 1
ATOM 2519 N N . THR A 1 344 ? -15.68 -18.047 3.979 1 60.56 344 THR A N 1
ATOM 2520 C CA . THR A 1 344 ? -16.891 -18.375 4.723 1 60.56 344 THR A CA 1
ATOM 2521 C C . THR A 1 344 ? -16.547 -18.891 6.117 1 60.56 344 THR A C 1
ATOM 2523 O O . THR A 1 344 ? -17.234 -18.578 7.09 1 60.56 344 THR A O 1
ATOM 2526 N N . THR A 1 345 ? -15.484 -19.609 6.176 1 49.66 345 THR A N 1
ATOM 2527 C CA . THR A 1 345 ? -15.094 -20.141 7.473 1 49.66 345 THR A CA 1
ATOM 2528 C C . THR A 1 345 ? -14.57 -19.031 8.383 1 49.66 345 THR A C 1
ATOM 2530 O O . THR A 1 345 ? -14.836 -19.031 9.586 1 49.66 345 THR A O 1
ATOM 2533 N N . LEU A 1 346 ? -13.961 -18.125 7.855 1 49.72 346 LEU A N 1
ATOM 2534 C CA . LEU A 1 346 ? -13.469 -17 8.656 1 49.72 346 LEU A CA 1
ATOM 2535 C C . LEU A 1 346 ? -14.617 -16.109 9.102 1 49.72 346 LEU A C 1
ATOM 2537 O O . LEU A 1 346 ? -14.594 -15.555 10.203 1 49.72 346 LEU A O 1
ATOM 2541 N N . ALA A 1 347 ? -15.57 -15.898 8.227 1 47.22 347 ALA A N 1
ATOM 2542 C CA . ALA A 1 347 ? -16.75 -15.125 8.602 1 47.22 347 ALA A CA 1
ATOM 2543 C C . ALA A 1 347 ? -17.547 -15.844 9.688 1 47.22 347 ALA A C 1
ATOM 2545 O O . ALA A 1 347 ? -18.172 -15.203 10.539 1 47.22 347 ALA A O 1
ATOM 2546 N N . SER A 1 348 ? -17.672 -17.094 9.703 1 37.12 348 SER A N 1
ATOM 2547 C CA . SER A 1 348 ? -18.406 -17.891 10.688 1 37.12 348 SER A CA 1
ATOM 2548 C C . SER A 1 348 ? -17.641 -17.984 12 1 37.12 348 SER A C 1
ATOM 2550 O O . SER A 1 348 ? -18.234 -18.266 13.047 1 37.12 348 SER A O 1
ATOM 2552 N N . SER A 1 349 ? -16.391 -18 11.867 1 32.34 349 SER A N 1
ATOM 2553 C CA . SER A 1 349 ? -15.625 -18.125 13.102 1 32.34 349 SER A CA 1
ATOM 2554 C C . SER A 1 349 ? -15.406 -16.766 13.758 1 32.34 349 SER A C 1
ATOM 2556 O O . SER A 1 349 ? -14.867 -16.672 14.859 1 32.34 349 SER A O 1
ATOM 2558 N N . ALA A 1 350 ? -15.523 -15.93 12.875 1 31.56 350 ALA A N 1
ATOM 2559 C CA . ALA A 1 350 ? -15.406 -14.641 13.547 1 31.56 350 ALA A CA 1
ATOM 2560 C C . ALA A 1 350 ? -16.719 -14.234 14.203 1 31.56 350 ALA A C 1
ATOM 2562 O O . ALA A 1 350 ? -17.781 -14.344 13.594 1 31.56 350 ALA A O 1
ATOM 2563 N N . MET B 1 1 ? 1.319 9.406 -12.336 1 86.62 1 MET B N 1
ATOM 2564 C CA . MET B 1 1 ? 1.188 8.133 -11.641 1 86.62 1 MET B CA 1
ATOM 2565 C C . MET B 1 1 ? 1.782 8.211 -10.242 1 86.62 1 MET B C 1
ATOM 2567 O O . MET B 1 1 ? 2.262 9.266 -9.828 1 86.62 1 MET B O 1
ATOM 2571 N N . VAL B 1 2 ? 1.762 7.23 -9.406 1 91.88 2 VAL B N 1
ATOM 2572 C CA . VAL B 1 2 ? 2.121 7.219 -7.988 1 91.88 2 VAL B CA 1
ATOM 2573 C C . VAL B 1 2 ? 3.605 7.531 -7.828 1 91.88 2 VAL B C 1
ATOM 2575 O O . VAL B 1 2 ? 3.984 8.383 -7.023 1 91.88 2 VAL B O 1
ATOM 2578 N N . PHE B 1 3 ? 4.488 7.004 -8.719 1 93 3 PHE B N 1
ATOM 2579 C CA . PHE B 1 3 ? 5.926 7.203 -8.562 1 93 3 PHE B CA 1
ATOM 2580 C C . PHE B 1 3 ? 6.316 8.633 -8.93 1 93 3 PHE B C 1
ATOM 2582 O O . PHE B 1 3 ? 7.227 9.203 -8.328 1 93 3 PHE B O 1
ATOM 2589 N N . GLU B 1 4 ? 5.719 9.141 -9.891 1 86.75 4 GLU B N 1
ATOM 2590 C CA . GLU B 1 4 ? 6.004 10.523 -10.258 1 86.75 4 GLU B CA 1
ATOM 2591 C C . GLU B 1 4 ? 5.645 11.477 -9.117 1 86.75 4 GLU B C 1
ATOM 2593 O O . GLU B 1 4 ? 6.414 12.383 -8.797 1 86.75 4 GLU B O 1
ATOM 2598 N N . LEU B 1 5 ? 4.512 11.234 -8.586 1 87.38 5 LEU B N 1
ATOM 2599 C CA . LEU B 1 5 ? 4.035 12.102 -7.512 1 87.38 5 LEU B CA 1
ATOM 2600 C C . LEU B 1 5 ? 4.906 11.953 -6.27 1 87.38 5 LEU B C 1
ATOM 2602 O O . LEU B 1 5 ? 5.207 12.945 -5.594 1 87.38 5 LEU B O 1
ATOM 2606 N N . THR B 1 6 ? 5.348 10.75 -6.008 1 85.75 6 THR B N 1
ATOM 2607 C CA . THR B 1 6 ? 6.09 10.492 -4.777 1 85.75 6 THR B CA 1
ATOM 2608 C C . THR B 1 6 ? 7.562 10.859 -4.945 1 85.75 6 THR B C 1
ATOM 2610 O O . THR B 1 6 ? 8.273 11.055 -3.961 1 85.75 6 THR B O 1
ATOM 2613 N N . ALA B 1 7 ? 8.039 10.906 -6.152 1 82.69 7 ALA B N 1
ATOM 2614 C CA . ALA B 1 7 ? 9.43 11.289 -6.414 1 82.69 7 ALA B CA 1
ATOM 2615 C C . ALA B 1 7 ? 9.711 12.703 -5.918 1 82.69 7 ALA B C 1
ATOM 2617 O O . ALA B 1 7 ? 10.781 12.969 -5.375 1 82.69 7 ALA B O 1
ATOM 2618 N N . ASP B 1 8 ? 8.781 13.531 -6.039 1 82.06 8 ASP B N 1
ATOM 2619 C CA . ASP B 1 8 ? 8.953 14.93 -5.656 1 82.06 8 ASP B CA 1
ATOM 2620 C C . ASP B 1 8 ? 8.664 15.133 -4.172 1 82.06 8 ASP B C 1
ATOM 2622 O O . ASP B 1 8 ? 9.344 15.906 -3.498 1 82.06 8 ASP B O 1
ATOM 2626 N N . SER B 1 9 ? 7.727 14.359 -3.672 1 87 9 SER B N 1
ATOM 2627 C CA . SER B 1 9 ? 7.227 14.648 -2.33 1 87 9 SER B CA 1
ATOM 2628 C C . SER B 1 9 ? 7.914 13.773 -1.287 1 87 9 SER B C 1
ATOM 2630 O O . SER B 1 9 ? 7.852 14.062 -0.09 1 87 9 SER B O 1
ATOM 2632 N N . GLY B 1 10 ? 8.5 12.742 -1.707 1 90.81 10 GLY B N 1
ATOM 2633 C CA . GLY B 1 10 ? 9.289 11.922 -0.808 1 90.81 10 GLY B CA 1
ATOM 2634 C C . GLY B 1 10 ? 8.453 10.984 0.036 1 90.81 10 GLY B C 1
ATOM 2635 O O . GLY B 1 10 ? 8.875 10.562 1.116 1 90.81 10 GLY B O 1
ATOM 2636 N N . HIS B 1 11 ? 7.23 10.688 -0.432 1 97 11 HIS B N 1
ATOM 2637 C CA . HIS B 1 11 ? 6.375 9.773 0.31 1 97 11 HIS B CA 1
ATOM 2638 C C . HIS B 1 11 ? 7.035 8.406 0.465 1 97 11 HIS B C 1
ATOM 2640 O O . HIS B 1 11 ? 7.625 7.887 -0.486 1 97 11 HIS B O 1
ATOM 2646 N N . GLU B 1 12 ? 6.883 7.797 1.677 1 97.44 12 GLU B N 1
ATOM 2647 C CA . GLU B 1 12 ? 7.43 6.477 1.971 1 97.44 12 GLU B CA 1
ATOM 2648 C C . GLU B 1 12 ? 6.566 5.375 1.361 1 97.44 12 GLU B C 1
ATOM 2650 O O . GLU B 1 12 ? 7.09 4.367 0.882 1 97.44 12 GLU B O 1
ATOM 2655 N N . GLN B 1 13 ? 5.285 5.59 1.36 1 98.5 13 GLN B N 1
ATOM 2656 C CA . GLN B 1 13 ? 4.367 4.5 1.048 1 98.5 13 GLN B CA 1
ATOM 2657 C C . GLN B 1 13 ? 2.998 5.031 0.636 1 98.5 13 GLN B C 1
ATOM 2659 O O . GLN B 1 13 ? 2.488 5.98 1.235 1 98.5 13 GLN B O 1
ATOM 2664 N N . VAL B 1 14 ? 2.434 4.586 -0.407 1 98.62 14 VAL B N 1
ATOM 2665 C CA . VAL B 1 14 ? 1.047 4.801 -0.806 1 98.62 14 VAL B CA 1
ATOM 2666 C C . VAL B 1 14 ? 0.356 3.457 -1.016 1 98.62 14 VAL B C 1
ATOM 2668 O O . VAL B 1 14 ? 0.79 2.65 -1.844 1 98.62 14 VAL B O 1
ATOM 2671 N N . SER B 1 15 ? -0.713 3.195 -0.31 1 98.69 15 SER B N 1
ATOM 2672 C CA . SER B 1 15 ? -1.393 1.903 -0.358 1 98.69 15 SER B CA 1
ATOM 2673 C C . SER B 1 15 ? -2.84 2.057 -0.812 1 98.69 15 SER B C 1
ATOM 2675 O O . SER B 1 15 ? -3.574 2.898 -0.289 1 98.69 15 SER B O 1
ATOM 2677 N N . TYR B 1 16 ? -3.201 1.281 -1.744 1 98.5 16 TYR B N 1
ATOM 2678 C CA . TYR B 1 16 ? -4.582 1.141 -2.186 1 98.5 16 TYR B CA 1
ATOM 2679 C C . TYR B 1 16 ? -5.234 -0.087 -1.561 1 98.5 16 TYR B C 1
ATOM 2681 O O . TYR B 1 16 ? -4.633 -1.164 -1.522 1 98.5 16 TYR B O 1
ATOM 2689 N N . PHE B 1 17 ? -6.391 0.069 -1.048 1 98.56 17 PHE B N 1
ATOM 2690 C CA . PHE B 1 17 ? -7.172 -1.033 -0.502 1 98.56 17 PHE B CA 1
ATOM 2691 C C . PHE B 1 17 ? -8.531 -1.127 -1.19 1 98.56 17 PHE B C 1
ATOM 2693 O O . PHE B 1 17 ? -9.18 -0.108 -1.434 1 98.56 17 PHE B O 1
ATOM 2700 N N . THR B 1 18 ? -8.914 -2.316 -1.507 1 97.5 18 THR B N 1
ATOM 2701 C CA . THR B 1 18 ? -10.242 -2.57 -2.061 1 97.5 18 THR B CA 1
ATOM 2702 C C . THR B 1 18 ? -10.906 -3.746 -1.353 1 97.5 18 THR B C 1
ATOM 2704 O O . THR B 1 18 ? -10.227 -4.641 -0.847 1 97.5 18 THR B O 1
ATOM 2707 N N . ASP B 1 19 ? -12.172 -3.701 -1.239 1 95.5 19 ASP B N 1
ATOM 2708 C CA . ASP B 1 19 ? -13.031 -4.77 -0.724 1 95.5 19 ASP B CA 1
ATOM 2709 C C . ASP B 1 19 ? -14.305 -4.895 -1.55 1 95.5 19 ASP B C 1
ATOM 2711 O O . ASP B 1 19 ? -15.281 -4.176 -1.313 1 95.5 19 ASP B O 1
ATOM 2715 N N . PRO B 1 20 ? -14.336 -5.832 -2.416 1 90.75 20 PRO B N 1
ATOM 2716 C CA . PRO B 1 20 ? -15.469 -5.938 -3.334 1 90.75 20 PRO B CA 1
ATOM 2717 C C . PRO B 1 20 ? -16.797 -6.191 -2.611 1 90.75 20 PRO B C 1
ATOM 2719 O O . PRO B 1 20 ? -17.859 -5.801 -3.104 1 90.75 20 PRO B O 1
ATOM 2722 N N . GLU B 1 21 ? -16.75 -6.812 -1.533 1 91.94 21 GLU B N 1
ATOM 2723 C CA . GLU B 1 21 ? -17.969 -7.141 -0.801 1 91.94 21 GLU B CA 1
ATOM 2724 C C . GLU B 1 21 ? -18.656 -5.875 -0.291 1 91.94 21 GLU B C 1
ATOM 2726 O O . GLU B 1 21 ? -19.891 -5.766 -0.356 1 91.94 21 GLU B O 1
ATOM 2731 N N . THR B 1 22 ? -17.922 -4.91 0.165 1 95.88 22 THR B N 1
ATOM 2732 C CA . THR B 1 22 ? -18.5 -3.719 0.778 1 95.88 22 THR B CA 1
ATOM 2733 C C . THR B 1 22 ? -18.422 -2.527 -0.173 1 95.88 22 THR B C 1
ATOM 2735 O O . THR B 1 22 ? -19.078 -1.511 0.041 1 95.88 22 THR B O 1
ATOM 2738 N N . GLY B 1 23 ? -17.562 -2.668 -1.218 1 94.5 23 GLY B N 1
ATOM 2739 C CA . GLY B 1 23 ? -17.359 -1.567 -2.148 1 94.5 23 GLY B CA 1
ATOM 2740 C C . GLY B 1 23 ? -16.297 -0.594 -1.695 1 94.5 23 GLY B C 1
ATOM 2741 O O . GLY B 1 23 ? -16.156 0.497 -2.254 1 94.5 23 GLY B O 1
ATOM 2742 N N . LEU B 1 24 ? -15.469 -0.927 -0.743 1 97.81 24 LEU B N 1
ATOM 2743 C CA . LEU B 1 24 ? -14.422 -0.06 -0.212 1 97.81 24 LEU B CA 1
ATOM 2744 C C . LEU B 1 24 ? -13.367 0.23 -1.272 1 97.81 24 LEU B C 1
ATOM 2746 O O . LEU B 1 24 ? -12.859 -0.69 -1.92 1 97.81 24 LEU B O 1
ATOM 2750 N N . ARG B 1 25 ? -13.086 1.412 -1.498 1 98.06 25 ARG B N 1
ATOM 2751 C CA . ARG B 1 25 ? -11.945 1.943 -2.238 1 98.06 25 ARG B CA 1
ATOM 2752 C C . ARG B 1 25 ? -11.227 3.025 -1.437 1 98.06 25 ARG B C 1
ATOM 2754 O O . ARG B 1 25 ? -11.742 4.137 -1.284 1 98.06 25 ARG B O 1
ATOM 2761 N N . ALA B 1 26 ? -10.07 2.707 -0.935 1 98.81 26 ALA B N 1
ATOM 2762 C CA . ALA B 1 26 ? -9.367 3.646 -0.068 1 98.81 26 ALA B CA 1
ATOM 2763 C C . ALA B 1 26 ? -7.902 3.787 -0.487 1 98.81 26 ALA B C 1
ATOM 2765 O O . ALA B 1 26 ? -7.312 2.848 -1.025 1 98.81 26 ALA B O 1
ATOM 2766 N N . ILE B 1 27 ? -7.355 4.922 -0.343 1 98.81 27 ILE B N 1
ATOM 2767 C CA . ILE B 1 27 ? -5.926 5.184 -0.489 1 98.81 27 ILE B CA 1
ATOM 2768 C C . ILE B 1 27 ? -5.363 5.719 0.825 1 98.81 27 ILE B C 1
ATOM 2770 O O . ILE B 1 27 ? -5.922 6.645 1.418 1 98.81 27 ILE B O 1
ATOM 2774 N N . VAL B 1 28 ? -4.352 5.133 1.341 1 98.88 28 VAL B N 1
ATOM 2775 C CA . VAL B 1 28 ? -3.613 5.629 2.496 1 98.88 28 VAL B CA 1
ATOM 2776 C C . VAL B 1 28 ? -2.215 6.066 2.066 1 98.88 28 VAL B C 1
ATOM 2778 O O . VAL B 1 28 ? -1.468 5.281 1.477 1 98.88 28 VAL B O 1
ATOM 2781 N N . ALA B 1 29 ? -1.895 7.281 2.297 1 98.75 29 ALA B N 1
ATOM 2782 C CA . ALA B 1 29 ? -0.561 7.805 2.012 1 98.75 29 ALA B CA 1
ATOM 2783 C C . ALA B 1 29 ? 0.216 8.062 3.301 1 98.75 29 ALA B C 1
ATOM 2785 O O . ALA B 1 29 ? -0.259 8.766 4.191 1 98.75 29 ALA B O 1
ATOM 2786 N N . ILE B 1 30 ? 1.335 7.426 3.432 1 98.75 30 ILE B N 1
ATOM 2787 C CA . ILE B 1 30 ? 2.303 7.672 4.496 1 98.75 30 ILE B CA 1
ATOM 2788 C C . ILE B 1 30 ? 3.477 8.477 3.943 1 98.75 30 ILE B C 1
ATOM 2790 O O . ILE B 1 30 ? 4.273 7.969 3.152 1 98.75 30 ILE B O 1
ATOM 2794 N N . HIS B 1 31 ? 3.533 9.758 4.359 1 98.31 31 HIS B N 1
ATOM 2795 C CA . HIS B 1 31 ? 4.574 10.641 3.84 1 98.31 31 HIS B CA 1
ATOM 2796 C C . HIS B 1 31 ? 5.906 10.391 4.539 1 98.31 31 HIS B C 1
ATOM 2798 O O . HIS B 1 31 ? 6.93 10.195 3.883 1 98.31 31 HIS B O 1
ATOM 2804 N N . ASP B 1 32 ? 5.875 10.406 5.816 1 97.62 32 ASP B N 1
ATOM 2805 C CA . ASP B 1 32 ? 7.121 10.305 6.574 1 97.62 32 ASP B CA 1
ATOM 2806 C C . ASP B 1 32 ? 6.871 9.734 7.969 1 97.62 32 ASP B C 1
ATOM 2808 O O . ASP B 1 32 ? 5.895 10.102 8.625 1 97.62 32 ASP B O 1
ATOM 2812 N N . THR B 1 33 ? 7.738 8.812 8.406 1 97.56 33 THR B N 1
ATOM 2813 C CA . THR B 1 33 ? 7.602 8.219 9.727 1 97.56 33 THR B CA 1
ATOM 2814 C C . THR B 1 33 ? 8.883 8.398 10.539 1 97.56 33 THR B C 1
ATOM 2816 O O . THR B 1 33 ? 9.117 7.68 11.508 1 97.56 33 THR B O 1
ATOM 2819 N N . SER B 1 34 ? 9.766 9.312 10.125 1 96.44 34 SER B N 1
ATOM 2820 C CA . SER B 1 34 ? 11.047 9.531 10.789 1 96.44 34 SER B CA 1
ATOM 2821 C C . SER B 1 34 ? 10.852 9.906 12.258 1 96.44 34 SER B C 1
ATOM 2823 O O . SER B 1 34 ? 11.656 9.523 13.109 1 96.44 34 SER B O 1
ATOM 2825 N N . LEU B 1 35 ? 9.773 10.664 12.562 1 98 35 LEU B N 1
ATOM 2826 C CA . LEU B 1 35 ? 9.547 11.156 13.914 1 98 35 LEU B CA 1
ATOM 2827 C C . LEU B 1 35 ? 8.609 10.227 14.68 1 98 35 LEU B C 1
ATOM 2829 O O . LEU B 1 35 ? 8.328 10.461 15.859 1 98 35 LEU B O 1
ATOM 2833 N N . GLY B 1 36 ? 8.18 9.195 14.055 1 97.69 36 GLY B N 1
ATOM 2834 C CA . GLY B 1 36 ? 7.234 8.258 14.633 1 97.69 36 GLY B CA 1
ATOM 2835 C C . GLY B 1 36 ? 6.164 7.809 13.656 1 97.69 36 GLY B C 1
ATOM 2836 O O . GLY B 1 36 ? 6.211 8.148 12.469 1 97.69 36 GLY B O 1
ATOM 2837 N N . PRO B 1 37 ? 5.207 7.023 14.133 1 98.31 37 PRO B N 1
ATOM 2838 C CA . PRO B 1 37 ? 4.117 6.605 13.25 1 98.31 37 PRO B CA 1
ATOM 2839 C C . PRO B 1 37 ? 3.355 7.785 12.656 1 98.31 37 PRO B C 1
ATOM 2841 O O . PRO B 1 37 ? 3.277 8.852 13.273 1 98.31 37 PRO B O 1
ATOM 2844 N N . SER B 1 38 ? 2.867 7.594 11.469 1 98.69 38 SER B N 1
ATOM 2845 C CA . SER B 1 38 ? 2.131 8.672 10.812 1 98.69 38 SER B CA 1
ATOM 2846 C C . SER B 1 38 ? 0.714 8.789 11.367 1 98.69 38 SER B C 1
ATOM 2848 O O . SER B 1 38 ? 0.089 7.781 11.711 1 98.69 38 SER B O 1
ATOM 2850 N N . LEU B 1 39 ? 0.231 9.961 11.438 1 98.81 39 LEU B N 1
ATOM 2851 C CA . LEU B 1 39 ? -1.123 10.227 11.914 1 98.81 39 LEU B CA 1
ATOM 2852 C C . LEU B 1 39 ? -1.83 11.227 11.008 1 98.81 39 LEU B C 1
ATOM 2854 O O . LEU B 1 39 ? -1.227 12.211 10.57 1 98.81 39 LEU B O 1
ATOM 2858 N N . GLY B 1 40 ? -3.047 10.977 10.688 1 98.56 40 GLY B N 1
ATOM 2859 C CA . GLY B 1 40 ? -3.898 11.859 9.914 1 98.56 40 GLY B CA 1
ATOM 2860 C C . GLY B 1 40 ? -5.305 11.32 9.719 1 98.56 40 GLY B C 1
ATOM 2861 O O . GLY B 1 40 ? -5.547 10.125 9.906 1 98.56 40 GLY B O 1
ATOM 2862 N N . GLY B 1 41 ? -6.141 12.18 9.367 1 98.56 41 GLY B N 1
ATOM 2863 C CA . GLY B 1 41 ? -7.543 11.797 9.281 1 98.56 41 GLY B CA 1
ATOM 2864 C C . GLY B 1 41 ? -7.887 11.047 8.016 1 98.56 41 GLY B C 1
ATOM 2865 O O . GLY B 1 41 ? -7.039 10.891 7.133 1 98.56 41 GLY B O 1
ATOM 2866 N N . THR B 1 42 ? -9.133 10.602 7.988 1 98.81 42 THR B N 1
ATOM 2867 C CA . THR B 1 42 ? -9.703 9.93 6.828 1 98.81 42 THR B CA 1
ATOM 2868 C C . THR B 1 42 ? -10.805 10.773 6.195 1 98.81 42 THR B C 1
ATOM 2870 O O . THR B 1 42 ? -11.844 11.008 6.816 1 98.81 42 THR B O 1
ATOM 2873 N N . ARG B 1 43 ? -10.547 11.211 5.016 1 98.69 43 ARG B N 1
ATOM 2874 C CA . ARG B 1 43 ? -11.531 11.961 4.242 1 98.69 43 ARG B CA 1
ATOM 2875 C C . ARG B 1 43 ? -12.352 11.031 3.361 1 98.69 43 ARG B C 1
ATOM 2877 O O . ARG B 1 43 ? -11.812 10.125 2.721 1 98.69 43 ARG B O 1
ATOM 2884 N N . ILE B 1 44 ? -13.648 11.102 3.443 1 98.75 44 ILE B N 1
ATOM 2885 C CA . ILE B 1 44 ? -14.539 10.391 2.533 1 98.75 44 ILE B CA 1
ATOM 2886 C C . ILE B 1 44 ? -15.102 11.367 1.502 1 98.75 44 ILE B C 1
ATOM 2888 O O . ILE B 1 44 ? -15.812 12.312 1.854 1 98.75 44 ILE B O 1
ATOM 2892 N N . PHE B 1 45 ? -14.805 11.18 0.28 1 98.38 45 PHE B N 1
ATOM 2893 C CA . PHE B 1 45 ? -15.125 12.195 -0.715 1 98.38 45 PHE B CA 1
ATOM 2894 C C . PHE B 1 45 ? -15.32 11.57 -2.088 1 98.38 45 PHE B C 1
ATOM 2896 O O . PHE B 1 45 ? -14.641 10.602 -2.439 1 98.38 45 PHE B O 1
ATOM 2903 N N . ASP B 1 46 ? -16.25 12.109 -2.875 1 97.94 46 ASP B N 1
ATOM 2904 C CA . ASP B 1 46 ? -16.547 11.625 -4.223 1 97.94 46 ASP B CA 1
ATOM 2905 C C . ASP B 1 46 ? -15.68 12.336 -5.258 1 97.94 46 ASP B C 1
ATOM 2907 O O . ASP B 1 46 ? -16.156 13.195 -5.992 1 97.94 46 ASP B O 1
ATOM 2911 N N . TYR B 1 47 ? -14.484 11.953 -5.367 1 97.69 47 TYR B N 1
ATOM 2912 C CA . TYR B 1 47 ? -13.539 12.57 -6.293 1 97.69 47 TYR B CA 1
ATOM 2913 C C . TYR B 1 47 ? -13.953 12.32 -7.738 1 97.69 47 TYR B C 1
ATOM 2915 O O . TYR B 1 47 ? -14.484 11.258 -8.062 1 97.69 47 TYR B O 1
ATOM 2923 N N . ASP B 1 48 ? -13.617 13.211 -8.609 1 96.5 48 ASP B N 1
ATOM 2924 C CA . ASP B 1 48 ? -13.922 13.055 -10.023 1 96.5 48 ASP B CA 1
ATOM 2925 C C . ASP B 1 48 ? -13.078 11.938 -10.648 1 96.5 48 ASP B C 1
ATOM 2927 O O . ASP B 1 48 ? -13.547 11.211 -11.523 1 96.5 48 ASP B O 1
ATOM 2931 N N . THR B 1 49 ? -11.82 11.883 -10.258 1 96.44 49 THR B N 1
ATOM 2932 C CA . THR B 1 49 ? -10.914 10.867 -10.789 1 96.44 49 THR B CA 1
ATOM 2933 C C . THR B 1 49 ? -10.047 10.281 -9.672 1 96.44 49 THR B C 1
ATOM 2935 O O . THR B 1 49 ? -9.883 10.898 -8.617 1 96.44 49 THR B O 1
ATOM 2938 N N . GLU B 1 50 ? -9.539 9.109 -9.891 1 95.69 50 GLU B N 1
ATOM 2939 C CA . GLU B 1 50 ? -8.594 8.492 -8.969 1 95.69 50 GLU B CA 1
ATOM 2940 C C . GLU B 1 50 ? -7.352 9.359 -8.781 1 95.69 50 GLU B C 1
ATOM 2942 O O . GLU B 1 50 ? -6.797 9.422 -7.68 1 95.69 50 GLU B O 1
ATOM 2947 N N . ASP B 1 51 ? -6.914 10 -9.867 1 95.5 51 ASP B N 1
ATOM 2948 C CA . ASP B 1 51 ? -5.75 10.883 -9.812 1 95.5 51 ASP B CA 1
ATOM 2949 C C . ASP B 1 51 ? -5.992 12.039 -8.844 1 95.5 51 ASP B C 1
ATOM 2951 O O . ASP B 1 51 ? -5.07 12.477 -8.141 1 95.5 51 ASP B O 1
ATOM 2955 N N . ASP B 1 52 ? -7.219 12.547 -8.859 1 96.88 52 ASP B N 1
ATOM 2956 C CA . ASP B 1 52 ? -7.566 13.617 -7.934 1 96.88 52 ASP B CA 1
ATOM 2957 C C . ASP B 1 52 ? -7.461 13.141 -6.484 1 96.88 52 ASP B C 1
ATOM 2959 O O . ASP B 1 52 ? -6.961 13.859 -5.621 1 96.88 52 ASP B O 1
ATOM 2963 N N . ALA B 1 53 ? -7.961 11.969 -6.238 1 97.75 53 ALA B N 1
ATOM 2964 C CA . ALA B 1 53 ? -7.898 11.383 -4.898 1 97.75 53 ALA B CA 1
ATOM 2965 C C . ALA B 1 53 ? -6.453 11.188 -4.449 1 97.75 53 ALA B C 1
ATOM 2967 O O . ALA B 1 53 ? -6.094 11.531 -3.32 1 97.75 53 ALA B O 1
ATOM 2968 N N . LEU B 1 54 ? -5.648 10.664 -5.387 1 97.38 54 LEU B N 1
ATOM 2969 C CA . LEU B 1 54 ? -4.238 10.414 -5.102 1 97.38 54 LEU B CA 1
ATOM 2970 C C . LEU B 1 54 ? -3.508 11.711 -4.793 1 97.38 54 LEU B C 1
ATOM 2972 O O . LEU B 1 54 ? -2.748 11.789 -3.826 1 97.38 54 LEU B O 1
ATOM 2976 N N . ALA B 1 55 ? -3.699 12.695 -5.609 1 96.75 55 ALA B N 1
ATOM 2977 C CA . ALA B 1 55 ? -3.055 13.984 -5.398 1 96.75 55 ALA B CA 1
ATOM 2978 C C . ALA B 1 55 ? -3.459 14.594 -4.059 1 96.75 55 ALA B C 1
ATOM 2980 O O . ALA B 1 55 ? -2.621 15.141 -3.34 1 96.75 55 ALA B O 1
ATOM 2981 N N . ASP B 1 56 ? -4.73 14.5 -3.77 1 97.12 56 ASP B N 1
ATOM 2982 C CA . ASP B 1 56 ? -5.262 15.07 -2.539 1 97.12 56 ASP B CA 1
ATOM 2983 C C . ASP B 1 56 ? -4.668 14.391 -1.31 1 97.12 56 ASP B C 1
ATOM 2985 O O . ASP B 1 56 ? -4.184 15.055 -0.396 1 97.12 56 ASP B O 1
ATOM 2989 N N . VAL B 1 57 ? -4.699 13.07 -1.309 1 98.31 57 VAL B N 1
ATOM 2990 C CA . VAL B 1 57 ? -4.25 12.328 -0.131 1 98.31 57 VAL B CA 1
ATOM 2991 C C . VAL B 1 57 ? -2.752 12.539 0.069 1 98.31 57 VAL B C 1
ATOM 2993 O O . VAL B 1 57 ? -2.273 12.609 1.204 1 98.31 57 VAL B O 1
ATOM 2996 N N . CYS B 1 58 ? -1.982 12.602 -0.999 1 98.06 58 CYS B N 1
ATOM 2997 C CA . CYS B 1 58 ? -0.546 12.836 -0.886 1 98.06 58 CYS B CA 1
ATOM 2998 C C . CYS B 1 58 ? -0.258 14.234 -0.365 1 98.06 58 CYS B C 1
ATOM 3000 O O . CYS B 1 58 ? 0.574 14.414 0.528 1 98.06 58 CYS B O 1
ATOM 3002 N N . ARG B 1 59 ? -0.986 15.227 -0.915 1 96.25 59 ARG B N 1
ATOM 3003 C CA . ARG B 1 59 ? -0.823 16.594 -0.444 1 96.25 59 ARG B CA 1
ATOM 3004 C C . ARG B 1 59 ? -1.147 16.719 1.041 1 96.25 59 ARG B C 1
ATOM 3006 O O . ARG B 1 59 ? -0.395 17.328 1.803 1 96.25 59 ARG B O 1
ATOM 3013 N N . LEU B 1 60 ? -2.186 16.125 1.456 1 97.62 60 LEU B N 1
ATOM 3014 C CA . LEU B 1 60 ? -2.65 16.219 2.836 1 97.62 60 LEU B CA 1
ATOM 3015 C C . LEU B 1 60 ? -1.714 15.469 3.779 1 97.62 60 LEU B C 1
ATOM 3017 O O . LEU B 1 60 ? -1.474 15.922 4.902 1 97.62 60 LEU B O 1
ATOM 3021 N N . SER B 1 61 ? -1.221 14.305 3.357 1 98.5 61 SER B N 1
ATOM 3022 C CA . SER B 1 61 ? -0.306 13.539 4.199 1 98.5 61 SER B CA 1
ATOM 3023 C C . SER B 1 61 ? 0.998 14.297 4.43 1 98.5 61 SER B C 1
ATOM 3025 O O . SER B 1 61 ? 1.543 14.289 5.535 1 98.5 61 SER B O 1
ATOM 3027 N N . GLN B 1 62 ? 1.5 14.945 3.385 1 97.62 62 GLN B N 1
ATOM 3028 C CA . GLN B 1 62 ? 2.695 15.766 3.527 1 97.62 62 GLN B CA 1
ATOM 3029 C C . GLN B 1 62 ? 2.457 16.922 4.504 1 97.62 62 GLN B C 1
ATOM 3031 O O . GLN B 1 62 ? 3.305 17.203 5.352 1 97.62 62 GLN B O 1
ATOM 3036 N N . ALA B 1 63 ? 1.323 17.578 4.371 1 97 63 ALA B N 1
ATOM 3037 C CA . ALA B 1 63 ? 0.974 18.656 5.289 1 97 63 ALA B CA 1
ATOM 3038 C C . ALA B 1 63 ? 0.971 18.172 6.734 1 97 63 ALA B C 1
ATOM 3040 O O . ALA B 1 63 ? 1.406 18.891 7.637 1 97 63 ALA B O 1
ATOM 3041 N N . MET B 1 64 ? 0.557 16.938 6.934 1 98.38 64 MET B N 1
ATOM 3042 C CA . MET B 1 64 ? 0.497 16.391 8.289 1 98.38 64 MET B CA 1
ATOM 3043 C C . MET B 1 64 ? 1.897 16.188 8.852 1 98.38 64 MET B C 1
ATOM 3045 O O . MET B 1 64 ? 2.117 16.344 10.055 1 98.38 64 MET B O 1
ATOM 3049 N N . THR B 1 65 ? 2.828 15.812 7.984 1 98.19 65 THR B N 1
ATOM 3050 C CA . THR B 1 65 ? 4.211 15.656 8.43 1 98.19 65 THR B CA 1
ATOM 3051 C C . THR B 1 65 ? 4.75 16.969 8.984 1 98.19 65 THR B C 1
ATOM 3053 O O . THR B 1 65 ? 5.305 17 10.086 1 98.19 65 THR B O 1
ATOM 3056 N N . TYR B 1 66 ? 4.562 18.047 8.273 1 97.69 66 TYR B N 1
ATOM 3057 C CA . TYR B 1 66 ? 5.07 19.359 8.688 1 97.69 66 TYR B CA 1
ATOM 3058 C C . TYR B 1 66 ? 4.34 19.859 9.93 1 97.69 66 TYR B C 1
ATOM 3060 O O . TYR B 1 66 ? 4.957 20.438 10.828 1 97.69 66 TYR B O 1
ATOM 3068 N N . LYS B 1 67 ? 3.082 19.609 9.969 1 98 67 LYS B N 1
ATOM 3069 C CA . LYS B 1 67 ? 2.303 20.031 11.133 1 98 67 LYS B CA 1
ATOM 3070 C C . LYS B 1 67 ? 2.775 19.328 12.398 1 98 67 LYS B C 1
ATOM 3072 O O . LYS B 1 67 ? 2.975 19.969 13.43 1 98 67 LYS B O 1
ATOM 3077 N N . ALA B 1 68 ? 2.934 18.031 12.289 1 98.31 68 ALA B N 1
ATOM 3078 C CA . ALA B 1 68 ? 3.391 17.25 13.438 1 98.31 68 ALA B CA 1
ATOM 3079 C C . ALA B 1 68 ? 4.781 17.703 13.883 1 98.31 68 ALA B C 1
ATOM 3081 O O . ALA B 1 68 ? 5.035 17.859 15.078 1 98.31 68 ALA B O 1
ATOM 3082 N N . ALA B 1 69 ? 5.637 17.891 12.914 1 98.06 69 ALA B N 1
ATOM 3083 C CA . ALA B 1 69 ? 7.004 18.312 13.211 1 98.06 69 ALA B CA 1
ATOM 3084 C C . ALA B 1 69 ? 7.023 19.688 13.867 1 98.06 69 ALA B C 1
ATOM 3086 O O . ALA B 1 69 ? 7.707 19.891 14.875 1 98.06 69 ALA B O 1
ATOM 3087 N N . ALA B 1 70 ? 6.281 20.609 13.32 1 97.06 70 ALA B N 1
ATOM 3088 C CA . ALA B 1 70 ? 6.25 21.969 13.852 1 97.06 70 ALA B CA 1
ATOM 3089 C C . ALA B 1 70 ? 5.641 21.984 15.258 1 97.06 70 ALA B C 1
ATOM 3091 O O . ALA B 1 70 ? 5.953 22.875 16.062 1 97.06 70 ALA B O 1
ATOM 3092 N N . ALA B 1 71 ? 4.785 21.031 15.547 1 97.12 71 ALA B N 1
ATOM 3093 C CA . ALA B 1 71 ? 4.137 20.953 16.859 1 97.12 71 ALA B CA 1
ATOM 3094 C C . ALA B 1 71 ? 4.98 20.156 17.844 1 97.12 71 ALA B C 1
ATOM 3096 O O . ALA B 1 71 ? 4.547 19.891 18.969 1 97.12 71 ALA B O 1
ATOM 3097 N N . ASP B 1 72 ? 6.148 19.734 17.438 1 96.62 72 ASP B N 1
ATOM 3098 C CA . ASP B 1 72 ? 7.094 18.984 18.266 1 96.62 72 ASP B CA 1
ATOM 3099 C C . ASP B 1 72 ? 6.496 17.656 18.719 1 96.62 72 ASP B C 1
ATOM 3101 O O . ASP B 1 72 ? 6.695 17.234 19.859 1 96.62 72 ASP B O 1
ATOM 3105 N N . LEU B 1 73 ? 5.699 17.078 17.859 1 97.69 73 LEU B N 1
ATOM 3106 C CA . LEU B 1 73 ? 5.086 15.789 18.172 1 97.69 73 LEU B CA 1
ATOM 3107 C C . LEU B 1 73 ? 5.949 14.641 17.688 1 97.69 73 LEU B C 1
ATOM 3109 O O . LEU B 1 73 ? 6.637 14.766 16.672 1 97.69 73 LEU B O 1
ATOM 3113 N N . PRO B 1 74 ? 5.988 13.555 18.438 1 97.94 74 PRO B N 1
ATOM 3114 C CA . PRO B 1 74 ? 6.699 12.359 17.969 1 97.94 74 PRO B CA 1
ATOM 3115 C C . PRO B 1 74 ? 5.879 11.539 16.984 1 97.94 74 PRO B C 1
ATOM 3117 O O . PRO B 1 74 ? 5.688 10.336 17.188 1 97.94 74 PRO B O 1
ATOM 3120 N N . LEU B 1 75 ? 5.418 12.172 15.945 1 98.25 75 LEU B N 1
ATOM 3121 C CA . LEU B 1 75 ? 4.551 11.57 14.938 1 98.25 75 LEU B CA 1
ATOM 3122 C C . LEU B 1 75 ? 4.984 11.984 13.531 1 98.25 75 LEU B C 1
ATOM 3124 O O . LEU B 1 75 ? 5.52 13.078 13.336 1 98.25 75 LEU B O 1
ATOM 3128 N N . GLY B 1 76 ? 4.82 11.055 12.641 1 98.12 76 GLY B N 1
ATOM 3129 C CA . GLY B 1 76 ? 4.918 11.383 11.227 1 98.12 76 GLY B CA 1
ATOM 3130 C C . GLY B 1 76 ? 3.6 11.844 10.625 1 98.12 76 GLY B C 1
ATOM 3131 O O . GLY B 1 76 ? 2.645 12.125 11.352 1 98.12 76 GLY B O 1
ATOM 3132 N N . GLY B 1 77 ? 3.619 11.953 9.289 1 98.56 77 GLY B N 1
ATOM 3133 C CA . GLY B 1 77 ? 2.432 12.438 8.609 1 98.56 77 GLY B CA 1
ATOM 3134 C C . GLY B 1 77 ? 1.821 11.406 7.672 1 98.56 77 GLY B C 1
ATOM 3135 O O . GLY B 1 77 ? 2.525 10.805 6.859 1 98.56 77 GLY B O 1
ATOM 3136 N N . GLY B 1 78 ? 0.559 11.211 7.801 1 98.69 78 GLY B N 1
ATOM 3137 C CA . GLY B 1 78 ? -0.233 10.359 6.926 1 98.69 78 GLY B CA 1
ATOM 3138 C C . GLY B 1 78 ? -1.641 10.875 6.703 1 98.69 78 GLY B C 1
ATOM 3139 O O . GLY B 1 78 ? -2.047 11.867 7.312 1 98.69 78 GLY B O 1
ATOM 3140 N N . LYS B 1 79 ? -2.283 10.32 5.773 1 98.88 79 LYS B N 1
ATOM 3141 C CA . LYS B 1 79 ? -3.67 10.648 5.457 1 98.88 79 LYS B CA 1
ATOM 3142 C C . LYS B 1 79 ? -4.336 9.516 4.684 1 98.88 79 LYS B C 1
ATOM 3144 O O . LYS B 1 79 ? -3.654 8.664 4.098 1 98.88 79 LYS B O 1
ATOM 3149 N N . ALA B 1 80 ? -5.629 9.461 4.805 1 98.94 80 ALA B N 1
ATOM 3150 C CA . ALA B 1 80 ? -6.371 8.484 4.02 1 98.94 80 ALA B CA 1
ATOM 3151 C C . ALA B 1 80 ? -7.574 9.125 3.336 1 98.94 80 ALA B C 1
ATOM 3153 O O . ALA B 1 80 ? -8.125 10.109 3.832 1 98.94 80 ALA B O 1
ATOM 3154 N N . VAL B 1 81 ? -7.949 8.57 2.219 1 98.88 81 VAL B N 1
ATOM 3155 C CA . VAL B 1 81 ? -9.211 8.922 1.57 1 98.88 81 VAL B CA 1
ATOM 3156 C C . VAL B 1 81 ? -10 7.656 1.25 1 98.88 81 VAL B C 1
ATOM 3158 O O . VAL B 1 81 ? -9.422 6.633 0.88 1 98.88 81 VAL B O 1
ATOM 3161 N N . ILE B 1 82 ? -11.211 7.625 1.54 1 98.81 82 ILE B N 1
ATOM 3162 C CA . ILE B 1 82 ? -12.18 6.668 1.004 1 98.81 82 ILE B CA 1
ATOM 3163 C C . ILE B 1 82 ? -12.953 7.309 -0.144 1 98.81 82 ILE B C 1
ATOM 3165 O O . ILE B 1 82 ? -13.555 8.375 0.024 1 98.81 82 ILE B O 1
ATOM 3169 N N . VAL B 1 83 ? -12.922 6.727 -1.276 1 98.5 83 VAL B N 1
ATOM 3170 C CA . VAL B 1 83 ? -13.461 7.332 -2.49 1 98.5 83 VAL B CA 1
ATOM 3171 C C . VAL B 1 83 ? -14.906 6.887 -2.695 1 98.5 83 VAL B C 1
ATOM 3173 O O . VAL B 1 83 ? -15.18 5.691 -2.822 1 98.5 83 VAL B O 1
ATOM 3176 N N . GLY B 1 84 ? -15.781 7.805 -2.771 1 97.88 84 GLY B N 1
ATOM 3177 C CA . GLY B 1 84 ? -17.203 7.559 -3.002 1 97.88 84 GLY B CA 1
ATOM 3178 C C . GLY B 1 84 ? -18.094 8.633 -2.406 1 97.88 84 GLY B C 1
ATOM 3179 O O . GLY B 1 84 ? -17.625 9.5 -1.672 1 97.88 84 GLY B O 1
ATOM 3180 N N . ASP B 1 85 ? -19.328 8.641 -2.764 1 97.81 85 ASP B N 1
ATOM 3181 C CA . ASP B 1 85 ? -20.328 9.531 -2.172 1 97.81 85 ASP B CA 1
ATOM 3182 C C . ASP B 1 85 ? -20.641 9.125 -0.732 1 97.81 85 ASP B C 1
ATOM 3184 O O . ASP B 1 85 ? -21.234 8.078 -0.491 1 97.81 85 ASP B O 1
ATOM 3188 N N . PRO B 1 86 ? -20.328 9.961 0.208 1 96.69 86 PRO B N 1
ATOM 3189 C CA . PRO B 1 86 ? -20.359 9.539 1.611 1 96.69 86 PRO B CA 1
ATOM 3190 C C . PRO B 1 86 ? -21.719 8.969 2.027 1 96.69 86 PRO B C 1
ATOM 3192 O O . PRO B 1 86 ? -21.781 7.875 2.592 1 96.69 86 PRO B O 1
ATOM 3195 N N . PRO B 1 87 ? -22.844 9.617 1.781 1 95.5 87 PRO B N 1
ATOM 3196 C CA . PRO B 1 87 ? -24.109 9.039 2.217 1 95.5 87 PRO B CA 1
ATOM 3197 C C . PRO B 1 87 ? -24.406 7.691 1.556 1 95.5 87 PRO B C 1
ATOM 3199 O O . PRO B 1 87 ? -25.094 6.852 2.137 1 95.5 87 PRO B O 1
ATOM 3202 N N . ALA B 1 88 ? -23.891 7.441 0.394 1 96.06 88 ALA B N 1
ATOM 3203 C CA . ALA B 1 88 ? -24.172 6.234 -0.376 1 96.06 88 ALA B CA 1
ATOM 3204 C C . ALA B 1 88 ? -23.297 5.07 0.077 1 96.06 88 ALA B C 1
ATOM 3206 O O . ALA B 1 88 ? -23.719 3.914 0.049 1 96.06 88 ALA B O 1
ATOM 3207 N N . ILE B 1 89 ? -22.078 5.336 0.495 1 96.56 89 ILE B N 1
ATOM 3208 C CA . ILE B 1 89 ? -21.141 4.227 0.642 1 96.56 89 ILE B CA 1
ATOM 3209 C C . ILE B 1 89 ? -20.891 3.957 2.125 1 96.56 89 ILE B C 1
ATOM 3211 O O . ILE B 1 89 ? -20.375 2.896 2.49 1 96.56 89 ILE B O 1
ATOM 3215 N N . LYS B 1 90 ? -21.141 4.91 2.979 1 96.81 90 LYS B N 1
ATOM 3216 C CA . LYS B 1 90 ? -20.734 4.781 4.371 1 96.81 90 LYS B CA 1
ATOM 3217 C C . LYS B 1 90 ? -21.641 3.83 5.137 1 96.81 90 LYS B C 1
ATOM 3219 O O . LYS B 1 90 ? -22.641 4.254 5.727 1 96.81 90 LYS B O 1
ATOM 3224 N N . THR B 1 91 ? -21.375 2.619 5.148 1 97.81 91 THR B N 1
ATOM 3225 C CA . THR B 1 91 ? -22.031 1.589 5.945 1 97.81 91 THR B CA 1
ATOM 3226 C C . THR B 1 91 ? -21.094 1.08 7.047 1 97.81 91 THR B C 1
ATOM 3228 O O . THR B 1 91 ? -19.891 1.278 6.98 1 97.81 91 THR B O 1
ATOM 3231 N N . GLU B 1 92 ? -21.672 0.503 8.078 1 98.12 92 GLU B N 1
ATOM 3232 C CA . GLU B 1 92 ? -20.859 -0.095 9.133 1 98.12 92 GLU B CA 1
ATOM 3233 C C . GLU B 1 92 ? -19.906 -1.146 8.57 1 98.12 92 GLU B C 1
ATOM 3235 O O . GLU B 1 92 ? -18.75 -1.228 8.977 1 98.12 92 GLU B O 1
ATOM 3240 N N . ALA B 1 93 ? -20.406 -1.944 7.605 1 98.38 93 ALA B N 1
ATOM 3241 C CA . ALA B 1 93 ? -19.594 -3.004 7 1 98.38 93 ALA B CA 1
ATOM 3242 C C . ALA B 1 93 ? -18.406 -2.426 6.254 1 98.38 93 ALA B C 1
ATOM 3244 O O . ALA B 1 93 ? -17.297 -2.973 6.316 1 98.38 93 ALA B O 1
ATOM 3245 N N . LEU B 1 94 ? -18.641 -1.375 5.504 1 98.62 94 LEU B N 1
ATOM 3246 C CA . LEU B 1 94 ? -17.562 -0.731 4.773 1 98.62 94 LEU B CA 1
ATOM 3247 C C . LEU B 1 94 ? -16.531 -0.157 5.734 1 98.62 94 LEU B C 1
ATOM 3249 O O . LEU B 1 94 ? -15.32 -0.293 5.512 1 98.62 94 LEU B O 1
ATOM 3253 N N . LEU B 1 95 ? -16.969 0.478 6.816 1 98.88 95 LEU B N 1
ATOM 3254 C CA . LEU B 1 95 ? -16.062 1.08 7.785 1 98.88 95 LEU B CA 1
ATOM 3255 C C . LEU B 1 95 ? -15.258 0.009 8.523 1 98.88 95 LEU B C 1
ATOM 3257 O O . LEU B 1 95 ? -14.094 0.217 8.852 1 98.88 95 LEU B O 1
ATOM 3261 N N . GLU B 1 96 ? -15.891 -1.129 8.805 1 98.69 96 GLU B N 1
ATOM 3262 C CA . GLU B 1 96 ? -15.164 -2.25 9.391 1 98.69 96 GLU B CA 1
ATOM 3263 C C . GLU B 1 96 ? -14.078 -2.76 8.445 1 98.69 96 GLU B C 1
ATOM 3265 O O . GLU B 1 96 ? -12.961 -3.066 8.875 1 98.69 96 GLU B O 1
ATOM 3270 N N . ALA B 1 97 ? -14.484 -2.871 7.156 1 98.38 97 ALA B N 1
ATOM 3271 C CA . ALA B 1 97 ? -13.5 -3.273 6.156 1 98.38 97 ALA B CA 1
ATOM 3272 C C . ALA B 1 97 ? -12.328 -2.299 6.113 1 98.38 97 ALA B C 1
ATOM 3274 O O . ALA B 1 97 ? -11.172 -2.713 5.984 1 98.38 97 ALA B O 1
ATOM 3275 N N . TYR B 1 98 ? -12.656 -1.035 6.191 1 98.81 98 TYR B N 1
ATOM 3276 C CA . TYR B 1 98 ? -11.617 -0.013 6.234 1 98.81 98 TYR B CA 1
ATOM 3277 C C . TYR B 1 98 ? -10.75 -0.173 7.477 1 98.81 98 TYR B C 1
ATOM 3279 O O . TYR B 1 98 ? -9.523 -0.034 7.406 1 98.81 98 TYR B O 1
ATOM 3287 N N . GLY B 1 99 ? -11.352 -0.399 8.633 1 98.81 99 GLY B N 1
ATOM 3288 C CA . GLY B 1 99 ? -10.578 -0.674 9.836 1 98.81 99 GLY B CA 1
ATOM 3289 C C . GLY B 1 99 ? -9.586 -1.807 9.656 1 98.81 99 GLY B C 1
ATOM 3290 O O . GLY B 1 99 ? -8.438 -1.704 10.094 1 98.81 99 GLY B O 1
ATOM 3291 N N . ARG B 1 100 ? -10.008 -2.896 9.016 1 98.31 100 ARG B N 1
ATOM 3292 C CA . ARG B 1 100 ? -9.109 -4.012 8.742 1 98.31 100 ARG B CA 1
ATOM 3293 C C . ARG B 1 100 ? -7.969 -3.584 7.824 1 98.31 100 ARG B C 1
ATOM 3295 O O . ARG B 1 100 ? -6.832 -4.039 7.984 1 98.31 100 ARG B O 1
ATOM 3302 N N . ALA B 1 101 ? -8.297 -2.729 6.828 1 98.31 101 ALA B N 1
ATOM 3303 C CA . ALA B 1 101 ? -7.266 -2.199 5.941 1 98.31 101 ALA B CA 1
ATOM 3304 C C . ALA B 1 101 ? -6.211 -1.423 6.73 1 98.31 101 ALA B C 1
ATOM 3306 O O . ALA B 1 101 ? -5.012 -1.584 6.496 1 98.31 101 ALA B O 1
ATOM 3307 N N . ILE B 1 102 ? -6.68 -0.589 7.637 1 98.75 102 ILE B N 1
ATOM 3308 C CA . ILE B 1 102 ? -5.77 0.188 8.477 1 98.75 102 ILE B CA 1
ATOM 3309 C C . ILE B 1 102 ? -4.914 -0.754 9.32 1 98.75 102 ILE B C 1
ATOM 3311 O O . ILE B 1 102 ? -3.715 -0.522 9.5 1 98.75 102 ILE B O 1
ATOM 3315 N N . ASP B 1 103 ? -5.547 -1.8 9.844 1 98.31 103 ASP B N 1
ATOM 3316 C CA . ASP B 1 103 ? -4.836 -2.766 10.672 1 98.31 103 ASP B CA 1
ATOM 3317 C C . ASP B 1 103 ? -3.695 -3.424 9.898 1 98.31 103 ASP B C 1
ATOM 3319 O O . ASP B 1 103 ? -2.658 -3.76 10.477 1 98.31 103 ASP B O 1
ATOM 3323 N N . CYS B 1 104 ? -3.863 -3.578 8.641 1 97.12 104 CYS B N 1
ATOM 3324 C CA . CYS B 1 104 ? -2.873 -4.207 7.777 1 97.12 104 CYS B CA 1
ATOM 3325 C C . CYS B 1 104 ? -1.61 -3.359 7.688 1 97.12 104 CYS B C 1
ATOM 3327 O O . CYS B 1 104 ? -0.566 -3.838 7.242 1 97.12 104 CYS B O 1
ATOM 3329 N N . LEU B 1 105 ? -1.63 -2.1 8.125 1 98 105 LEU B N 1
ATOM 3330 C CA . LEU B 1 105 ? -0.476 -1.213 8.031 1 98 105 LEU B CA 1
ATOM 3331 C C . LEU B 1 105 ? 0.38 -1.296 9.289 1 98 105 LEU B C 1
ATOM 3333 O O . LEU B 1 105 ? 1.401 -0.613 9.398 1 98 105 LEU B O 1
ATOM 3337 N N . GLY B 1 106 ? -0.03 -2.068 10.281 1 95.88 106 GLY B N 1
ATOM 3338 C CA . GLY B 1 106 ? 0.793 -2.463 11.414 1 95.88 106 GLY B CA 1
ATOM 3339 C C . GLY B 1 106 ? 1.106 -1.314 12.352 1 95.88 106 GLY B C 1
ATOM 3340 O O . GLY B 1 106 ? 2.213 -1.228 12.883 1 95.88 106 GLY B O 1
ATOM 3341 N N . GLY B 1 107 ? 0.257 -0.382 12.414 1 97.88 107 GLY B N 1
ATOM 3342 C CA . GLY B 1 107 ? 0.453 0.719 13.344 1 97.88 107 GLY B CA 1
ATOM 3343 C C . GLY B 1 107 ? 1.262 1.859 12.75 1 97.88 107 GLY B C 1
ATOM 3344 O O . GLY B 1 107 ? 1.469 2.883 13.406 1 97.88 107 GLY B O 1
ATOM 3345 N N . ARG B 1 108 ? 1.695 1.743 11.555 1 97.94 108 ARG B N 1
ATOM 3346 C CA . ARG B 1 108 ? 2.5 2.777 10.914 1 97.94 108 ARG B CA 1
ATOM 3347 C C . ARG B 1 108 ? 1.653 3.996 10.57 1 97.94 108 ARG B C 1
ATOM 3349 O O . ARG B 1 108 ? 2.188 5.082 10.328 1 97.94 108 ARG B O 1
ATOM 3356 N N . TYR B 1 109 ? 0.33 3.74 10.438 1 98.75 109 TYR B N 1
ATOM 3357 C CA . TYR B 1 109 ? -0.628 4.812 10.195 1 98.75 109 TYR B CA 1
ATOM 3358 C C . TYR B 1 109 ? -1.756 4.781 11.219 1 98.75 109 TYR B C 1
ATOM 3360 O O . TYR B 1 109 ? -2.379 3.738 11.438 1 98.75 109 TYR B O 1
ATOM 3368 N N . ILE B 1 110 ? -1.971 5.914 11.82 1 98.88 110 ILE B N 1
ATOM 3369 C CA . ILE B 1 110 ? -3.07 6.105 12.758 1 98.88 110 ILE B CA 1
ATOM 3370 C C . ILE B 1 110 ? -4.133 7.008 12.133 1 98.88 110 ILE B C 1
ATOM 3372 O O . ILE B 1 110 ? -3.848 8.148 11.766 1 98.88 110 ILE B O 1
ATOM 3376 N N . THR B 1 111 ? -5.355 6.504 12.039 1 98.88 111 THR B N 1
ATOM 3377 C CA . THR B 1 111 ? -6.41 7.25 11.359 1 98.88 111 THR B CA 1
ATOM 3378 C C . THR B 1 111 ? -7.219 8.062 12.367 1 98.88 111 THR B C 1
ATOM 3380 O O . THR B 1 111 ? -7.168 7.805 13.57 1 98.88 111 THR B O 1
ATOM 3383 N N . SER B 1 112 ? -7.848 9.062 11.867 1 98.69 112 SER B N 1
ATOM 3384 C CA . SER B 1 112 ? -8.695 9.961 12.648 1 98.69 112 SER B CA 1
ATOM 3385 C C . SER B 1 112 ? -9.766 10.609 11.781 1 98.69 112 SER B C 1
ATOM 3387 O O . SER B 1 112 ? -9.93 10.242 10.617 1 98.69 112 SER B O 1
ATOM 3389 N N . VAL B 1 113 ? -10.516 11.492 12.406 1 98 113 VAL B N 1
ATOM 3390 C CA . VAL B 1 113 ? -11.641 12.148 11.75 1 98 113 VAL B CA 1
ATOM 3391 C C . VAL B 1 113 ? -11.125 13.164 10.734 1 98 113 VAL B C 1
ATOM 3393 O O . VAL B 1 113 ? -10.078 13.789 10.945 1 98 113 VAL B O 1
ATOM 3396 N N . ASP B 1 114 ? -11.781 13.289 9.648 1 97.25 114 ASP B N 1
ATOM 3397 C CA . ASP B 1 114 ? -11.602 14.312 8.633 1 97.25 114 ASP B CA 1
ATOM 3398 C C . ASP B 1 114 ? -12.914 14.617 7.918 1 97.25 114 ASP B C 1
ATOM 3400 O O . ASP B 1 114 ? -13.992 14.344 8.445 1 97.25 114 ASP B O 1
ATOM 3404 N N . VAL B 1 115 ? -12.828 15.273 6.766 1 96.44 115 VAL B N 1
ATOM 3405 C CA . VAL B 1 115 ? -14 15.672 5.984 1 96.44 115 VAL B CA 1
ATOM 3406 C C . VAL B 1 115 ? -14.867 14.453 5.695 1 96.44 115 VAL B C 1
ATOM 3408 O O . VAL B 1 115 ? -14.383 13.445 5.168 1 96.44 115 VAL B O 1
ATOM 3411 N N . ASN B 1 116 ? -16.094 14.398 6.148 1 97.81 116 ASN B N 1
ATOM 3412 C CA . ASN B 1 116 ? -17.156 13.438 5.906 1 97.81 116 ASN B CA 1
ATOM 3413 C C . ASN B 1 116 ? -16.953 12.148 6.691 1 97.81 116 ASN B C 1
ATOM 3415 O O . ASN B 1 116 ? -17.562 11.125 6.395 1 97.81 116 ASN B O 1
ATOM 3419 N N . SER B 1 117 ? -16.031 12.141 7.617 1 97.94 117 SER B N 1
ATOM 3420 C CA . SER B 1 117 ? -15.961 11.109 8.648 1 97.94 117 SER B CA 1
ATOM 3421 C C . SER B 1 117 ? -16.234 11.688 10.031 1 97.94 117 SER B C 1
ATOM 3423 O O . SER B 1 117 ? -16.047 12.883 10.258 1 97.94 117 SER B O 1
ATOM 3425 N N . SER B 1 118 ? -16.719 10.875 10.914 1 97.44 118 SER B N 1
ATOM 3426 C CA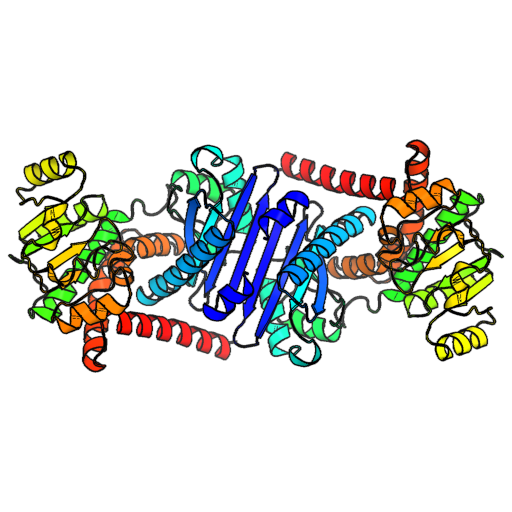 . SER B 1 118 ? -17.172 11.359 12.211 1 97.44 118 SER B CA 1
ATOM 3427 C C . SER B 1 118 ? -16.594 10.523 13.352 1 97.44 118 SER B C 1
ATOM 3429 O O . SER B 1 118 ? -15.953 9.492 13.102 1 97.44 118 SER B O 1
ATOM 3431 N N . VAL B 1 119 ? -16.844 11.016 14.539 1 98 119 VAL B N 1
ATOM 3432 C CA . VAL B 1 119 ? -16.453 10.289 15.742 1 98 119 VAL B CA 1
ATOM 3433 C C . VAL B 1 119 ? -17.109 8.914 15.758 1 98 119 VAL B C 1
ATOM 3435 O O . VAL B 1 119 ? -16.484 7.918 16.109 1 98 119 VAL B O 1
ATOM 3438 N N . GLU B 1 120 ? -18.359 8.844 15.336 1 98 120 GLU B N 1
ATOM 3439 C CA . GLU B 1 120 ? -19.094 7.582 15.289 1 98 120 GLU B CA 1
ATOM 3440 C C . GLU B 1 120 ? -18.469 6.621 14.281 1 98 120 GLU B C 1
ATOM 3442 O O . GLU B 1 120 ? -18.422 5.41 14.523 1 98 120 GLU B O 1
ATOM 3447 N N . ASP B 1 121 ? -18.062 7.141 13.172 1 98.56 121 ASP B N 1
ATOM 3448 C CA . ASP B 1 121 ? -17.375 6.312 12.188 1 98.56 121 ASP B CA 1
ATOM 3449 C C . ASP B 1 121 ? -16.094 5.719 12.773 1 98.56 121 ASP B C 1
ATOM 3451 O O . ASP B 1 121 ? -15.789 4.551 12.539 1 98.56 121 ASP B O 1
ATOM 3455 N N . MET B 1 122 ? -15.328 6.574 13.531 1 98.75 122 MET B N 1
ATOM 3456 C CA . MET B 1 122 ? -14.094 6.102 14.156 1 98.75 122 MET B CA 1
ATOM 3457 C C . MET B 1 122 ? -14.391 5 15.172 1 98.75 122 MET B C 1
ATOM 3459 O O . MET B 1 122 ? -13.578 4.09 15.359 1 98.75 122 MET B O 1
ATOM 3463 N N . ASP B 1 123 ? -15.531 5.094 15.852 1 98.75 123 ASP B N 1
ATOM 3464 C CA . ASP B 1 123 ? -15.93 4.039 16.766 1 98.75 123 ASP B CA 1
ATOM 3465 C C . ASP B 1 123 ? -16.078 2.703 16.047 1 98.75 123 ASP B C 1
ATOM 3467 O O . ASP B 1 123 ? -15.695 1.657 16.578 1 98.75 123 ASP B O 1
ATOM 3471 N N . VAL B 1 124 ? -16.672 2.742 14.852 1 98.81 124 VAL B N 1
ATOM 3472 C CA . VAL B 1 124 ? -16.844 1.526 14.062 1 98.81 124 VAL B CA 1
ATOM 3473 C C . VAL B 1 124 ? -15.477 1.003 13.617 1 98.81 124 VAL B C 1
ATOM 3475 O O . VAL B 1 124 ? -15.203 -0.194 13.727 1 98.81 124 VAL B O 1
ATOM 3478 N N . ILE B 1 125 ? -14.617 1.882 13.125 1 98.81 125 ILE B N 1
ATOM 3479 C CA . ILE B 1 125 ? -13.281 1.518 12.648 1 98.81 125 ILE B CA 1
ATOM 3480 C C . ILE B 1 125 ? -12.484 0.9 13.797 1 98.81 125 ILE B C 1
ATOM 3482 O O . ILE B 1 125 ? -11.758 -0.076 13.594 1 98.81 125 ILE B O 1
ATOM 3486 N N . ALA B 1 126 ? -12.688 1.374 14.992 1 98.62 126 ALA B N 1
ATOM 3487 C CA . ALA B 1 126 ? -11.961 0.939 16.188 1 98.62 126 ALA B CA 1
ATOM 3488 C C . ALA B 1 126 ? -12.297 -0.507 16.531 1 98.62 126 ALA B C 1
ATOM 3490 O O . ALA B 1 126 ? -11.586 -1.145 17.312 1 98.62 126 ALA B O 1
ATOM 3491 N N . GLN B 1 127 ? -13.312 -1.042 15.969 1 98.31 127 GLN B N 1
ATOM 3492 C CA . GLN B 1 127 ? -13.711 -2.42 16.25 1 98.31 127 GLN B CA 1
ATOM 3493 C C . GLN B 1 127 ? -12.727 -3.408 15.617 1 98.31 127 GLN B C 1
ATOM 3495 O O . GLN B 1 127 ? -12.648 -4.562 16.047 1 98.31 127 GLN B O 1
ATOM 3500 N N . THR B 1 128 ? -11.977 -2.965 14.625 1 98.19 128 THR B N 1
ATOM 3501 C CA . THR B 1 128 ? -11.141 -3.916 13.898 1 98.19 128 THR B CA 1
ATOM 3502 C C . THR B 1 128 ? -9.68 -3.5 13.953 1 98.19 128 THR B C 1
ATOM 3504 O O . THR B 1 128 ? -8.805 -4.207 13.438 1 98.19 128 THR B O 1
ATOM 3507 N N . THR B 1 129 ? -9.359 -2.346 14.555 1 98.44 129 THR B N 1
ATOM 3508 C CA . THR B 1 129 ? -7.977 -1.908 14.688 1 98.44 129 THR B CA 1
ATOM 3509 C C . THR B 1 129 ? -7.812 -0.99 15.898 1 98.44 129 THR B C 1
ATOM 3511 O O . THR B 1 129 ? -8.742 -0.261 16.266 1 98.44 129 THR B O 1
ATOM 3514 N N . ASP B 1 130 ? -6.605 -0.998 16.453 1 97.94 130 ASP B N 1
ATOM 3515 C CA . ASP B 1 130 ? -6.277 -0.087 17.547 1 97.94 130 ASP B CA 1
ATOM 3516 C C . ASP B 1 130 ? -5.613 1.184 17.016 1 97.94 130 ASP B C 1
ATOM 3518 O O . ASP B 1 130 ? -5.359 2.119 17.781 1 97.94 130 ASP B O 1
ATOM 3522 N N . SER B 1 131 ? -5.348 1.281 15.719 1 98.56 131 SER B N 1
ATOM 3523 C CA . SER B 1 131 ? -4.656 2.414 15.109 1 98.56 131 SER B CA 1
ATOM 3524 C C . SER B 1 131 ? -5.641 3.504 14.695 1 98.56 131 SER B C 1
ATOM 3526 O O . SER B 1 131 ? -5.664 3.914 13.531 1 98.56 131 SER B O 1
ATOM 3528 N N . VAL B 1 132 ? -6.414 3.926 15.648 1 98.69 132 VAL B N 1
ATOM 3529 C CA . VAL B 1 132 ? -7.465 4.914 15.414 1 98.69 132 VAL B CA 1
ATOM 3530 C C . VAL B 1 132 ? -7.59 5.828 16.625 1 98.69 132 VAL B C 1
ATOM 3532 O O . VAL B 1 132 ? -7.488 5.375 17.766 1 98.69 132 VAL B O 1
ATOM 3535 N N . VAL B 1 133 ? -7.715 7.102 16.422 1 98.44 133 VAL B N 1
ATOM 3536 C CA . VAL B 1 133 ? -7.984 8.102 17.453 1 98.44 133 VAL B CA 1
ATOM 3537 C C . VAL B 1 133 ? -9.148 8.992 17.016 1 98.44 133 VAL B C 1
ATOM 3539 O O . VAL B 1 133 ? -9.633 8.875 15.883 1 98.44 133 VAL B O 1
ATOM 3542 N N . GLY B 1 134 ? -9.609 9.844 17.938 1 97.94 134 GLY B N 1
ATOM 3543 C CA . GLY B 1 134 ? -10.773 10.664 17.672 1 97.94 134 GLY B CA 1
ATOM 3544 C C . GLY B 1 134 ? -12.086 9.914 17.844 1 97.94 134 GLY B C 1
ATOM 3545 O O . GLY B 1 134 ? -13.078 10.227 17.188 1 97.94 134 GLY B O 1
ATOM 3546 N N . THR B 1 135 ? -12.062 8.828 18.609 1 97.88 135 THR B N 1
ATOM 3547 C CA . THR B 1 135 ? -13.25 8.047 18.922 1 97.88 135 THR B CA 1
ATOM 3548 C C . THR B 1 135 ? -14.062 8.719 20.031 1 97.88 135 THR B C 1
ATOM 3550 O O . THR B 1 135 ? -13.625 9.719 20.609 1 97.88 135 THR B O 1
ATOM 3553 N N . SER B 1 136 ? -15.234 8.164 20.297 1 97 136 SER B N 1
ATOM 3554 C CA . SER B 1 136 ? -16.109 8.703 21.344 1 97 136 SER B CA 1
ATOM 3555 C C . SER B 1 136 ? -15.453 8.578 22.719 1 97 136 SER B C 1
ATOM 3557 O O . SER B 1 136 ? -15.773 9.344 23.625 1 97 136 SER B O 1
ATOM 3559 N N . ASP B 1 137 ? -14.539 7.66 22.891 1 94.81 137 ASP B N 1
ATOM 3560 C CA . ASP B 1 137 ? -13.875 7.43 24.156 1 94.81 137 ASP B CA 1
ATOM 3561 C C . ASP B 1 137 ? -12.555 8.195 24.234 1 94.81 137 ASP B C 1
ATOM 3563 O O . ASP B 1 137 ? -11.789 8.039 25.188 1 94.81 137 ASP B O 1
ATOM 3567 N N . GLY B 1 138 ? -12.305 9.008 23.25 1 96.12 138 GLY B N 1
ATOM 3568 C CA . GLY B 1 138 ? -11.062 9.773 23.234 1 96.12 138 GLY B CA 1
ATOM 3569 C C . GLY B 1 138 ? -11.117 11.016 24.094 1 96.12 138 GLY B C 1
ATOM 3570 O O . GLY B 1 138 ? -11.719 11 25.172 1 96.12 138 GLY B O 1
ATOM 3571 N N . LEU B 1 139 ? -10.422 12.086 23.641 1 96.81 139 LEU B N 1
ATOM 3572 C CA . LEU B 1 139 ? -10.258 13.266 24.484 1 96.81 139 LEU B CA 1
ATOM 3573 C C . LEU B 1 139 ? -11.328 14.305 24.172 1 96.81 139 LEU B C 1
ATOM 3575 O O . LEU B 1 139 ? -11.25 15.445 24.641 1 96.81 139 LEU B O 1
ATOM 3579 N N . GLY B 1 140 ? -12.289 13.93 23.297 1 94.06 140 GLY B N 1
ATOM 3580 C CA . GLY B 1 140 ? -13.438 14.781 23.016 1 94.06 140 GLY B CA 1
ATOM 3581 C C . GLY B 1 140 ? -13.164 15.797 21.922 1 94.06 140 GLY B C 1
ATOM 3582 O O . GLY B 1 140 ? -12.195 15.664 21.172 1 94.06 140 GLY B O 1
ATOM 3583 N N . ASP B 1 141 ? -14.031 16.781 21.781 1 95.38 141 ASP B N 1
ATOM 3584 C CA . ASP B 1 141 ? -13.977 17.797 20.75 1 95.38 141 ASP B CA 1
ATOM 3585 C C . ASP B 1 141 ? -12.688 18.609 20.859 1 95.38 141 ASP B C 1
ATOM 3587 O O . ASP B 1 141 ? -12.453 19.281 21.859 1 95.38 141 ASP B O 1
ATOM 3591 N N . PRO B 1 142 ? -11.93 18.609 19.828 1 96.81 142 PRO B N 1
ATOM 3592 C CA . PRO B 1 142 ? -10.633 19.297 19.906 1 96.81 142 PRO B CA 1
ATOM 3593 C C . PRO B 1 142 ? -10.75 20.797 19.656 1 96.81 142 PRO B C 1
ATOM 3595 O O . PRO B 1 142 ? -9.758 21.516 19.781 1 96.81 142 PRO B O 1
ATOM 3598 N N . SER B 1 143 ? -11.914 21.328 19.281 1 97.44 143 SER B N 1
ATOM 3599 C CA . SER B 1 143 ? -12.078 22.688 18.812 1 97.44 143 SER B CA 1
ATOM 3600 C C . SER B 1 143 ? -11.633 23.703 19.875 1 97.44 143 SER B C 1
ATOM 3602 O O . SER B 1 143 ? -10.883 24.641 19.562 1 97.44 143 SER B O 1
ATOM 3604 N N . PRO B 1 144 ? -12.023 23.5 21.156 1 98.31 144 PRO B N 1
ATOM 3605 C CA . PRO B 1 144 ? -11.562 24.453 22.156 1 98.31 144 PRO B CA 1
ATOM 3606 C C . PRO B 1 144 ? -10.039 24.453 22.328 1 98.31 144 PRO B C 1
ATOM 3608 O O . PRO B 1 144 ? -9.445 25.5 22.594 1 98.31 144 PRO B O 1
ATOM 3611 N N . ILE B 1 145 ? -9.484 23.297 22.188 1 98.69 145 ILE B N 1
ATOM 3612 C CA . ILE B 1 145 ? -8.039 23.172 22.312 1 98.69 145 ILE B CA 1
ATOM 3613 C C . ILE B 1 145 ? -7.363 23.859 21.125 1 98.69 145 ILE B C 1
ATOM 3615 O O . ILE B 1 145 ? -6.34 24.531 21.281 1 98.69 145 ILE B O 1
ATOM 3619 N N . THR B 1 146 ? -7.898 23.703 19.953 1 98.56 146 THR B N 1
ATOM 3620 C CA . THR B 1 146 ? -7.406 24.391 18.766 1 98.56 146 THR B CA 1
ATOM 3621 C C . THR B 1 146 ? -7.488 25.906 18.938 1 98.56 146 THR B C 1
ATOM 3623 O O . THR B 1 146 ? -6.539 26.625 18.625 1 98.56 146 THR B O 1
ATOM 3626 N N . ALA B 1 147 ? -8.609 26.359 19.422 1 98.75 147 ALA B N 1
ATOM 3627 C CA . ALA B 1 147 ? -8.797 27.781 19.672 1 98.75 147 ALA B CA 1
ATOM 3628 C C . ALA B 1 147 ? -7.781 28.297 20.688 1 98.75 147 ALA B C 1
ATOM 3630 O O . ALA B 1 147 ? -7.254 29.406 20.547 1 98.75 147 ALA B O 1
ATOM 3631 N N . HIS B 1 148 ? -7.574 27.484 21.703 1 98.75 148 HIS B N 1
ATOM 3632 C CA . HIS B 1 148 ? -6.633 27.844 22.75 1 98.75 148 HIS B CA 1
ATOM 3633 C C . HIS B 1 148 ? -5.223 28 22.203 1 98.75 148 HIS B C 1
ATOM 3635 O O . HIS B 1 148 ? -4.508 28.938 22.578 1 98.75 148 HIS B O 1
ATOM 3641 N N . GLY B 1 149 ? -4.84 27.109 21.359 1 98.69 149 GLY B N 1
ATOM 3642 C CA . GLY B 1 149 ? -3.561 27.25 20.672 1 98.69 149 GLY B CA 1
ATOM 3643 C C . GLY B 1 149 ? -3.471 28.516 19.828 1 98.69 149 GLY B C 1
ATOM 3644 O O . GLY B 1 149 ? -2.469 29.234 19.875 1 98.69 149 GLY B O 1
ATOM 3645 N N . ALA B 1 150 ? -4.484 28.734 19.047 1 98.75 150 ALA B N 1
ATOM 3646 C CA . ALA B 1 150 ? -4.527 29.938 18.219 1 98.75 150 ALA B CA 1
ATOM 3647 C C . ALA B 1 150 ? -4.441 31.203 19.062 1 98.75 150 ALA B C 1
ATOM 3649 O O . ALA B 1 150 ? -3.766 32.156 18.688 1 98.75 150 ALA B O 1
ATOM 3650 N N . PHE B 1 151 ? -5.133 31.219 20.188 1 98.75 151 PHE B N 1
ATOM 3651 C CA . PHE B 1 151 ? -5.125 32.344 21.125 1 98.75 151 PHE B CA 1
ATOM 3652 C C . PHE B 1 151 ? -3.705 32.656 21.578 1 98.75 151 PHE B C 1
ATOM 3654 O O . PHE B 1 151 ? -3.258 33.812 21.5 1 98.75 151 PHE B O 1
ATOM 3661 N N . HIS B 1 152 ? -3.025 31.625 22 1 98.75 152 HIS B N 1
ATOM 3662 C CA . HIS B 1 152 ? -1.657 31.812 22.469 1 98.75 152 HIS B CA 1
ATOM 3663 C C . HIS B 1 152 ? -0.736 32.219 21.328 1 98.75 152 HIS B C 1
ATOM 3665 O O . HIS B 1 152 ? 0.208 33 21.531 1 98.75 152 HIS B O 1
ATOM 3671 N N . GLY B 1 153 ? -1.017 31.688 20.156 1 98.75 153 GLY B N 1
ATOM 3672 C CA . GLY B 1 153 ? -0.277 32.156 19 1 98.75 153 GLY B CA 1
ATOM 3673 C C . GLY B 1 153 ? -0.474 33.625 18.703 1 98.75 153 GLY B C 1
ATOM 3674 O O . GLY B 1 153 ? 0.482 34.312 18.375 1 98.75 153 GLY B O 1
ATOM 3675 N N . ILE B 1 154 ? -1.676 34.062 18.797 1 98.81 154 ILE B N 1
ATOM 3676 C CA . ILE B 1 154 ? -1.983 35.469 18.578 1 98.81 154 ILE B CA 1
ATOM 3677 C C . ILE B 1 154 ? -1.264 36.344 19.609 1 98.81 154 ILE B C 1
ATOM 3679 O O . ILE B 1 154 ? -0.717 37.375 19.281 1 98.81 154 ILE B O 1
ATOM 3683 N N . ARG B 1 155 ? -1.249 35.875 20.828 1 98.69 155 ARG B N 1
ATOM 3684 C CA . ARG B 1 155 ? -0.519 36.562 21.875 1 98.69 155 ARG B CA 1
ATOM 3685 C C . ARG B 1 155 ? 0.961 36.688 21.531 1 98.69 155 ARG B C 1
ATOM 3687 O O . ARG B 1 155 ? 1.573 37.75 21.75 1 98.69 155 ARG B O 1
ATOM 3694 N N . ALA B 1 156 ? 1.511 35.625 21.062 1 98.62 156 ALA B N 1
ATOM 3695 C CA . ALA B 1 156 ? 2.916 35.625 20.656 1 98.62 156 ALA B CA 1
ATOM 3696 C C . ALA B 1 156 ? 3.166 36.656 19.547 1 98.62 156 ALA B C 1
ATOM 3698 O O . ALA B 1 156 ? 4.172 37.344 19.562 1 98.62 156 ALA B O 1
ATOM 3699 N N . CYS B 1 157 ? 2.262 36.656 18.594 1 98.75 157 CYS B N 1
ATOM 3700 C CA . CYS B 1 157 ? 2.377 37.625 17.516 1 98.75 157 CYS B CA 1
ATOM 3701 C C . CYS B 1 157 ? 2.311 39.062 18.047 1 98.75 157 CYS B C 1
ATOM 3703 O O . CYS B 1 157 ? 3.082 39.938 17.641 1 98.75 157 CYS B O 1
ATOM 3705 N N . ALA B 1 158 ? 1.389 39.312 18.969 1 98.62 158 ALA B N 1
ATOM 3706 C CA . ALA B 1 158 ? 1.253 40.625 19.578 1 98.62 158 ALA B CA 1
ATOM 3707 C C . ALA B 1 158 ? 2.531 41.031 20.312 1 98.62 158 ALA B C 1
ATOM 3709 O O . ALA B 1 158 ? 2.965 42.188 20.234 1 98.62 158 ALA B O 1
ATOM 3710 N N . GLU B 1 159 ? 3.055 40.094 21.016 1 98.38 159 GLU B N 1
ATOM 3711 C CA . GLU B 1 159 ? 4.309 40.344 21.719 1 98.38 159 GLU B CA 1
ATOM 3712 C C . GLU B 1 159 ? 5.402 40.781 20.75 1 98.38 159 GLU B C 1
ATOM 3714 O O . GLU B 1 159 ? 6.148 41.719 21.016 1 98.38 159 GLU B O 1
ATOM 3719 N N . ALA B 1 160 ? 5.527 40.094 19.688 1 98.31 160 ALA B N 1
ATOM 3720 C CA . ALA B 1 160 ? 6.559 40.375 18.703 1 98.31 160 ALA B CA 1
ATOM 3721 C C . ALA B 1 160 ? 6.336 41.75 18.062 1 98.31 160 ALA B C 1
ATOM 3723 O O . ALA B 1 160 ? 7.293 42.469 17.797 1 98.31 160 ALA B O 1
ATOM 3724 N N . VAL B 1 161 ? 5.059 42.094 17.828 1 98.12 161 VAL B N 1
ATOM 3725 C CA . VAL B 1 161 ? 4.746 43.312 17.047 1 98.12 161 VAL B CA 1
ATOM 3726 C C . VAL B 1 161 ? 4.621 44.5 17.984 1 98.12 161 VAL B C 1
ATOM 3728 O O . VAL B 1 161 ? 5.062 45.594 17.656 1 98.12 161 VAL B O 1
ATOM 3731 N N . TYR B 1 162 ? 4.055 44.312 19.156 1 97.75 162 TYR B N 1
ATOM 3732 C CA . TYR B 1 162 ? 3.695 45.438 20 1 97.75 162 TYR B CA 1
ATOM 3733 C C . TYR B 1 162 ? 4.52 45.438 21.281 1 97.75 162 TYR B C 1
ATOM 3735 O O . TYR B 1 162 ? 4.41 46.375 22.094 1 97.75 162 TYR B O 1
ATOM 3743 N N . GLY B 1 163 ? 5.285 44.438 21.531 1 97.56 163 GLY B N 1
ATOM 3744 C CA . GLY B 1 163 ? 6.152 44.375 22.703 1 97.56 163 GLY B CA 1
ATOM 3745 C C . GLY B 1 163 ? 5.48 43.75 23.922 1 97.56 163 GLY B C 1
ATOM 3746 O O . GLY B 1 163 ? 6.098 43.625 24.969 1 97.56 163 GLY B O 1
ATOM 3747 N N . THR B 1 164 ? 4.191 43.406 23.719 1 97.38 164 THR B N 1
ATOM 3748 C CA . THR B 1 164 ? 3.457 42.75 24.797 1 97.38 164 THR B CA 1
ATOM 3749 C C . THR B 1 164 ? 2.48 41.719 24.234 1 97.38 164 THR B C 1
ATOM 3751 O O . THR B 1 164 ? 1.895 41.906 23.172 1 97.38 164 THR B O 1
ATOM 3754 N N . GLY B 1 165 ? 2.365 40.656 24.984 1 97 165 GLY B N 1
ATOM 3755 C CA . GLY B 1 165 ? 1.414 39.625 24.594 1 97 165 GLY B CA 1
ATOM 3756 C C . GLY B 1 165 ? -0.009 39.938 25.016 1 97 165 GLY B C 1
ATOM 3757 O O . GLY B 1 165 ? -0.934 39.188 24.703 1 97 165 GLY B O 1
ATOM 3758 N N . SER B 1 166 ? -0.153 41 25.734 1 97.38 166 SER B N 1
ATOM 3759 C CA . SER B 1 166 ? -1.494 41.406 26.141 1 97.38 166 SER B CA 1
ATOM 3760 C C . SER B 1 166 ? -2.342 41.812 24.938 1 97.38 166 SER B C 1
ATOM 3762 O O . SER B 1 166 ? -1.864 42.531 24.062 1 97.38 166 SER B O 1
ATOM 3764 N N . LEU B 1 167 ? -3.549 41.375 24.938 1 97.75 167 LEU B N 1
ATOM 3765 C CA . LEU B 1 167 ? -4.457 41.688 23.844 1 97.75 167 LEU B CA 1
ATOM 3766 C C . LEU B 1 167 ? -5.52 42.688 24.312 1 97.75 167 LEU B C 1
ATOM 3768 O O . LEU B 1 167 ? -6.488 42.938 23.594 1 97.75 167 LEU B O 1
ATOM 3772 N N . SER B 1 168 ? -5.223 43.125 25.5 1 96.12 168 SER B N 1
ATOM 3773 C CA . SER B 1 168 ? -6.172 44.094 26.031 1 96.12 168 SER B CA 1
ATOM 3774 C C . SER B 1 168 ? -6.34 45.281 25.094 1 96.12 168 SER B C 1
ATOM 3776 O O . SER B 1 168 ? -5.359 45.938 24.703 1 96.12 168 SER B O 1
ATOM 3778 N N . ASP B 1 169 ? -7.562 45.531 24.688 1 91.69 169 ASP B N 1
ATOM 3779 C CA . ASP B 1 169 ? -8.039 46.656 23.875 1 91.69 169 ASP B CA 1
ATOM 3780 C C . ASP B 1 169 ? -7.496 46.562 22.453 1 91.69 169 ASP B C 1
ATOM 3782 O O . ASP B 1 169 ? -7.539 47.531 21.703 1 91.69 169 ASP B O 1
ATOM 3786 N N . ARG B 1 170 ? -6.836 45.438 22.172 1 97.62 170 ARG B N 1
ATOM 3787 C CA . ARG B 1 170 ? -6.484 45.219 20.781 1 97.62 170 ARG B CA 1
ATOM 3788 C C . ARG B 1 170 ? -7.707 44.812 19.969 1 97.62 170 ARG B C 1
ATOM 3790 O O . ARG B 1 170 ? -8.547 44.031 20.438 1 97.62 170 ARG B O 1
ATOM 3797 N N . GLU B 1 171 ? -7.82 45.312 18.812 1 98.5 171 GLU B N 1
ATOM 3798 C CA . GLU B 1 171 ? -8.938 44.969 17.922 1 98.5 171 GLU B CA 1
ATOM 3799 C C . GLU B 1 171 ? -8.648 43.719 17.125 1 98.5 171 GLU B C 1
ATOM 3801 O O . GLU B 1 171 ? -7.703 43.656 16.344 1 98.5 171 GLU B O 1
ATOM 3806 N N . VAL B 1 172 ? -9.43 42.688 17.359 1 98.75 172 VAL B N 1
ATOM 3807 C CA . VAL B 1 172 ? -9.281 41.406 16.641 1 98.75 172 VAL B CA 1
ATOM 3808 C C . VAL B 1 172 ? -10.539 41.125 15.828 1 98.75 172 VAL B C 1
ATOM 3810 O O . VAL B 1 172 ? -11.648 41.125 16.375 1 98.75 172 VAL B O 1
ATOM 3813 N N . VAL B 1 173 ? -10.406 40.938 14.523 1 98.75 173 VAL B N 1
ATOM 3814 C CA . VAL B 1 173 ? -11.516 40.531 13.656 1 98.75 173 VAL B CA 1
ATOM 3815 C C . VAL B 1 173 ? -11.438 39.031 13.375 1 98.75 173 VAL B C 1
ATOM 3817 O O . VAL B 1 173 ? -10.43 38.531 12.859 1 98.75 173 VAL B O 1
ATOM 3820 N N . ILE B 1 174 ? -12.484 38.312 13.703 1 98.75 174 ILE B N 1
ATOM 3821 C CA . ILE B 1 174 ? -12.555 36.875 13.492 1 98.75 174 ILE B CA 1
ATOM 3822 C C . ILE B 1 174 ? -13.484 36.562 12.328 1 98.75 174 ILE B C 1
ATOM 3824 O O . ILE B 1 174 ? -14.664 36.906 12.359 1 98.75 174 ILE B O 1
ATOM 3828 N N . GLN B 1 175 ? -12.93 36 11.32 1 98.5 175 GLN B N 1
ATOM 3829 C CA . GLN B 1 175 ? -13.727 35.5 10.203 1 98.5 175 GLN B CA 1
ATOM 3830 C C . GLN B 1 175 ? -14.078 34.031 10.398 1 98.5 175 GLN B C 1
ATOM 3832 O O . GLN B 1 175 ? -13.211 33.156 10.297 1 98.5 175 GLN B O 1
ATOM 3837 N N . GLY B 1 176 ? -15.328 33.688 10.602 1 98.19 176 GLY B N 1
ATOM 3838 C CA . GLY B 1 176 ? -15.773 32.344 10.898 1 98.19 176 GLY B CA 1
ATOM 3839 C C . GLY B 1 176 ? -16.141 32.125 12.352 1 98.19 176 GLY B C 1
ATOM 3840 O O . GLY B 1 176 ? -15.281 32.281 13.234 1 98.19 176 GLY B O 1
ATOM 3841 N N . LEU B 1 177 ? -17.391 31.828 12.625 1 97.88 177 LEU B N 1
ATOM 3842 C CA . LEU B 1 177 ? -17.891 31.625 13.977 1 97.88 177 LEU B CA 1
ATOM 3843 C C . LEU B 1 177 ? -18.391 30.203 14.172 1 97.88 177 LEU B C 1
ATOM 3845 O O . LEU B 1 177 ? -19.469 29.984 14.719 1 97.88 177 LEU B O 1
ATOM 3849 N N . GLY B 1 178 ? -17.625 29.328 13.562 1 96.31 178 GLY B N 1
ATOM 3850 C CA . GLY B 1 178 ? -17.812 27.922 13.93 1 96.31 178 GLY B CA 1
ATOM 3851 C C . GLY B 1 178 ? -17.328 27.609 15.328 1 96.31 178 GLY B C 1
ATOM 3852 O O . GLY B 1 178 ? -17.141 28.5 16.141 1 96.31 178 GLY B O 1
ATOM 3853 N N . LYS B 1 179 ? -17.062 26.328 15.578 1 96.25 179 LYS B N 1
ATOM 3854 C CA . LYS B 1 179 ? -16.688 25.891 16.922 1 96.25 179 LYS B CA 1
ATOM 3855 C C . LYS B 1 179 ? -15.375 26.547 17.359 1 96.25 179 LYS B C 1
ATOM 3857 O O . LYS B 1 179 ? -15.273 27.062 18.469 1 96.25 179 LYS B O 1
ATOM 3862 N N . VAL B 1 180 ? -14.414 26.469 16.453 1 98.19 180 VAL B N 1
ATOM 3863 C CA . VAL B 1 180 ? -13.102 27 16.812 1 98.19 180 VAL B CA 1
ATOM 3864 C C . VAL B 1 180 ? -13.164 28.516 16.906 1 98.19 180 VAL B C 1
ATOM 3866 O O . VAL B 1 180 ? -12.664 29.109 17.859 1 98.19 180 VAL B O 1
ATOM 3869 N N . GLY B 1 181 ? -13.781 29.156 15.883 1 98.38 181 GLY B N 1
ATOM 3870 C CA . GLY B 1 181 ? -13.891 30.594 15.883 1 98.38 181 GLY B CA 1
ATOM 3871 C C . GLY B 1 181 ? -14.609 31.141 17.109 1 98.38 181 GLY B C 1
ATOM 3872 O O . GLY B 1 181 ? -14.188 32.156 17.688 1 98.38 181 GLY B O 1
ATOM 3873 N N . ARG B 1 182 ? -15.68 30.484 17.5 1 98.25 182 ARG B N 1
ATOM 3874 C CA . ARG B 1 182 ? -16.438 30.891 18.672 1 98.25 182 ARG B CA 1
ATOM 3875 C C . ARG B 1 182 ? -15.602 30.781 19.953 1 98.25 182 ARG B C 1
ATOM 3877 O O . ARG B 1 182 ? -15.586 31.688 20.781 1 98.25 182 ARG B O 1
ATOM 3884 N N . SER B 1 183 ? -14.953 29.641 20.078 1 98.44 183 SER B N 1
ATOM 3885 C CA . SER B 1 183 ? -14.109 29.422 21.25 1 98.44 183 SER B CA 1
ATOM 3886 C C . SER B 1 183 ? -12.969 30.438 21.297 1 98.44 183 SER B C 1
ATOM 3888 O O . SER B 1 183 ? -12.617 30.938 22.375 1 98.44 183 SER B O 1
ATOM 3890 N N . LEU B 1 184 ? -12.383 30.75 20.156 1 98.75 184 LEU B N 1
ATOM 3891 C CA . LEU B 1 184 ? -11.32 31.75 20.078 1 98.75 184 LEU B CA 1
ATOM 3892 C C . LEU B 1 184 ? -11.836 33.125 20.5 1 98.75 184 LEU B C 1
ATOM 3894 O O . LEU B 1 184 ? -11.18 33.844 21.266 1 98.75 184 LEU B O 1
ATOM 3898 N N . ALA B 1 185 ? -13 33.469 20 1 98.75 185 ALA B N 1
ATOM 3899 C CA . ALA B 1 185 ? -13.609 34.75 20.344 1 98.75 185 ALA B CA 1
ATOM 3900 C C . ALA B 1 185 ? -13.797 34.906 21.859 1 98.75 185 ALA B C 1
ATOM 3902 O O . ALA B 1 185 ? -13.508 35.938 22.438 1 98.75 185 ALA B O 1
ATOM 3903 N N . GLU B 1 186 ? -14.258 33.844 22.391 1 98.56 186 GLU B N 1
ATOM 3904 C CA . GLU B 1 186 ? -14.523 33.844 23.828 1 98.56 186 GLU B CA 1
ATOM 3905 C C . GLU B 1 186 ? -13.234 34.031 24.625 1 98.56 186 GLU B C 1
ATOM 3907 O O . GLU B 1 186 ? -13.195 34.781 25.594 1 98.56 186 GLU B O 1
ATOM 3912 N N . GLU B 1 187 ? -12.172 33.375 24.234 1 98.25 187 GLU B N 1
ATOM 3913 C CA . GLU B 1 187 ? -10.891 33.531 24.906 1 98.25 187 GLU B CA 1
ATOM 3914 C C . GLU B 1 187 ? -10.352 34.938 24.75 1 98.25 187 GLU B C 1
ATOM 3916 O O . GLU B 1 187 ? -9.805 35.531 25.688 1 98.25 187 GLU B O 1
ATOM 3921 N N . LEU B 1 188 ? -10.469 35.469 23.578 1 98.69 188 LEU B N 1
ATOM 3922 C CA . LEU B 1 188 ? -10 36.844 23.297 1 98.69 188 LEU B CA 1
ATOM 3923 C C . LEU B 1 188 ? -10.758 37.844 24.141 1 98.69 188 LEU B C 1
ATOM 3925 O O . LEU B 1 188 ? -10.156 38.781 24.688 1 98.69 188 LEU B O 1
ATOM 3929 N N . LEU B 1 189 ? -12.062 37.688 24.219 1 98.38 189 LEU B N 1
ATOM 3930 C CA . LEU B 1 189 ? -12.891 38.594 25.016 1 98.38 189 LEU B CA 1
ATOM 3931 C C . LEU B 1 189 ? -12.508 38.531 26.5 1 98.38 189 LEU B C 1
ATOM 3933 O O . LEU B 1 189 ? -12.438 39.531 27.172 1 98.38 189 LEU B O 1
ATOM 3937 N N . ALA B 1 190 ? -12.281 37.312 26.891 1 97.56 190 ALA B N 1
ATOM 3938 C CA . ALA B 1 190 ? -11.906 37.125 28.297 1 97.56 190 ALA B CA 1
ATOM 3939 C C . ALA B 1 190 ? -10.602 37.844 28.625 1 97.56 190 ALA B C 1
ATOM 3941 O O . ALA B 1 190 ? -10.398 38.281 29.75 1 97.56 190 ALA B O 1
ATOM 3942 N N . GLU B 1 191 ? -9.758 38 27.656 1 96.19 191 GLU B N 1
ATOM 3943 C CA . GLU B 1 191 ? -8.477 38.688 27.844 1 96.19 191 GLU B CA 1
ATOM 3944 C C . GLU B 1 191 ? -8.609 40.188 27.703 1 96.19 191 GLU B C 1
ATOM 3946 O O . GLU B 1 191 ? -7.66 40.938 27.953 1 96.19 191 GLU B O 1
ATOM 3951 N N . GLY B 1 192 ? -9.742 40.594 27.203 1 97.25 192 GLY B N 1
ATOM 3952 C CA . GLY B 1 192 ? -10 42.031 27.125 1 97.25 192 GLY B CA 1
ATOM 3953 C C . GLY B 1 192 ? -9.844 42.594 25.734 1 97.25 192 GLY B C 1
ATOM 3954 O O . GLY B 1 192 ? -9.828 43.812 25.547 1 97.25 192 GLY B O 1
ATOM 3955 N N . ALA B 1 193 ? -9.766 41.75 24.766 1 98.44 193 ALA B N 1
ATOM 3956 C CA . ALA B 1 193 ? -9.664 42.219 23.391 1 98.44 193 ALA B CA 1
ATOM 3957 C C . ALA B 1 193 ? -11 42.75 22.891 1 98.44 193 ALA B C 1
ATOM 3959 O O . ALA B 1 193 ? -12.055 42.344 23.375 1 98.44 193 ALA B O 1
ATOM 3960 N N . ALA B 1 194 ? -10.938 43.75 22.047 1 98.31 194 ALA B N 1
ATOM 3961 C CA . ALA B 1 194 ? -12.117 44.156 21.281 1 98.31 194 ALA B CA 1
ATOM 3962 C C . ALA B 1 194 ? -12.312 43.25 20.078 1 98.31 194 ALA B C 1
ATOM 3964 O O . ALA B 1 194 ? -11.492 43.25 19.156 1 98.31 194 ALA B O 1
ATOM 3965 N N . VAL B 1 195 ? -13.414 42.469 20.109 1 98.56 195 VAL B N 1
ATOM 3966 C CA . VAL B 1 195 ? -13.586 41.406 19.109 1 98.56 195 VAL B CA 1
ATOM 3967 C C . VAL B 1 195 ? -14.711 41.781 18.156 1 98.56 195 VAL B C 1
ATOM 3969 O O . VAL B 1 195 ? -15.781 42.219 18.578 1 98.56 195 VAL B O 1
ATOM 3972 N N . THR B 1 196 ? -14.453 41.781 16.875 1 98.5 196 THR B N 1
ATOM 3973 C CA . THR B 1 196 ? -15.453 41.844 15.82 1 98.5 196 THR B CA 1
ATOM 3974 C C . THR B 1 196 ? -15.594 40.5 15.117 1 98.5 196 THR B C 1
ATOM 3976 O O . THR B 1 196 ? -14.594 39.875 14.758 1 98.5 196 THR B O 1
ATOM 3979 N N . VAL B 1 197 ? -16.844 40 14.945 1 98.62 197 VAL B N 1
ATOM 3980 C CA . VAL B 1 197 ? -17.031 38.656 14.406 1 98.62 197 VAL B CA 1
ATOM 3981 C C . VAL B 1 197 ? -17.766 38.719 13.07 1 98.62 197 VAL B C 1
ATOM 3983 O O . VAL B 1 197 ? -18.562 39.656 12.836 1 98.62 197 VAL B O 1
ATOM 3986 N N . SER B 1 198 ? -17.453 37.844 12.203 1 98.44 198 SER B N 1
ATOM 3987 C CA . SER B 1 198 ? -18.078 37.688 10.891 1 98.44 198 SER B CA 1
ATOM 3988 C C . SER B 1 198 ? -18.297 36.219 10.547 1 98.44 198 SER B C 1
ATOM 3990 O O . SER B 1 198 ? -17.438 35.375 10.828 1 98.44 198 SER B O 1
ATOM 3992 N N . ASP B 1 199 ? -19.391 35.875 10.016 1 98.31 199 ASP B N 1
ATOM 3993 C CA . ASP B 1 199 ? -19.719 34.531 9.531 1 98.31 199 ASP B CA 1
ATOM 3994 C C . ASP B 1 199 ? -20.812 34.594 8.477 1 98.31 199 ASP B C 1
ATOM 3996 O O . ASP B 1 199 ? -21.594 35.562 8.438 1 98.31 199 ASP B O 1
ATOM 4000 N N . ILE B 1 200 ? -20.891 33.625 7.652 1 97.19 200 ILE B N 1
ATOM 4001 C CA . ILE B 1 200 ? -21.922 33.562 6.629 1 97.19 200 ILE B CA 1
ATOM 4002 C C . ILE B 1 200 ? -23.281 33.281 7.277 1 97.19 200 ILE B C 1
ATOM 4004 O O . ILE B 1 200 ? -24.328 33.562 6.703 1 97.19 200 ILE B O 1
ATOM 4008 N N . ASP B 1 201 ? -23.281 32.625 8.414 1 97.5 201 ASP B N 1
ATOM 4009 C CA . ASP B 1 201 ? -24.5 32.344 9.172 1 97.5 201 ASP B CA 1
ATOM 4010 C C . ASP B 1 201 ? -24.906 33.562 10.008 1 97.5 201 ASP B C 1
ATOM 4012 O O . ASP B 1 201 ? -24.531 33.688 11.172 1 97.5 201 ASP B O 1
ATOM 4016 N N . ALA B 1 202 ? -25.797 34.312 9.547 1 96.31 202 ALA B N 1
ATOM 4017 C CA . ALA B 1 202 ? -26.203 35.562 10.164 1 96.31 202 ALA B CA 1
ATOM 4018 C C . ALA B 1 202 ? -26.828 35.344 11.539 1 96.31 202 ALA B C 1
ATOM 4020 O O . ALA B 1 202 ? -26.641 36.156 12.453 1 96.31 202 ALA B O 1
ATOM 4021 N N . ASP B 1 203 ? -27.531 34.25 11.555 1 97 203 ASP B N 1
ATOM 4022 C CA . ASP B 1 203 ? -28.188 33.938 12.828 1 97 203 ASP B CA 1
ATOM 4023 C C . ASP B 1 203 ? -27.156 33.656 13.914 1 97 203 ASP B C 1
ATOM 4025 O O . ASP B 1 203 ? -27.312 34.094 15.062 1 97 203 ASP B O 1
ATOM 4029 N N . ALA B 1 204 ? -26.125 32.938 13.547 1 96.12 204 ALA B N 1
ATOM 4030 C CA . ALA B 1 204 ? -25.062 32.625 14.492 1 96.12 204 ALA B CA 1
ATOM 4031 C C . ALA B 1 204 ? -24.344 33.875 14.945 1 96.12 204 ALA B C 1
ATOM 4033 O O . ALA B 1 204 ? -24 34 16.125 1 96.12 204 ALA B O 1
ATOM 4034 N N . VAL B 1 205 ? -24.125 34.75 14.047 1 97.81 205 VAL B N 1
ATOM 4035 C CA . VAL B 1 205 ? -23.422 36 14.328 1 97.81 205 VAL B CA 1
ATOM 4036 C C . VAL B 1 205 ? -24.266 36.875 15.273 1 97.81 205 VAL B C 1
ATOM 4038 O O . VAL B 1 205 ? -23.766 37.406 16.266 1 97.81 205 VAL B O 1
ATOM 4041 N N . GLU B 1 206 ? -25.547 36.969 14.945 1 97.25 206 GLU B N 1
ATOM 4042 C CA . GLU B 1 206 ? -26.438 37.781 15.758 1 97.25 206 GLU B CA 1
ATOM 4043 C C . GLU B 1 206 ? -26.531 37.219 17.188 1 97.25 206 GLU B C 1
ATOM 4045 O O . GLU B 1 206 ? -26.469 38 18.156 1 97.25 206 GLU B O 1
ATOM 4050 N N . ALA B 1 207 ? -26.703 35.969 17.25 1 97.62 207 ALA B N 1
ATOM 4051 C CA . ALA B 1 207 ? -26.797 35.344 18.562 1 97.62 207 ALA B CA 1
ATOM 4052 C C . ALA B 1 207 ? -25.547 35.562 19.375 1 97.62 207 ALA B C 1
ATOM 4054 O O . ALA B 1 207 ? -25.625 35.906 20.562 1 97.62 207 ALA B O 1
ATOM 4055 N N . PHE B 1 208 ? -24.422 35.344 18.797 1 98.19 208 PHE B N 1
ATOM 4056 C CA . PHE B 1 208 ? -23.156 35.531 19.5 1 98.19 208 PHE B CA 1
ATOM 4057 C C . PHE B 1 208 ? -22.969 36.969 19.922 1 98.19 208 PHE B C 1
ATOM 4059 O O . PHE B 1 208 ? -22.516 37.25 21.031 1 98.19 208 PHE B O 1
ATOM 4066 N N . ALA B 1 209 ? -23.219 37.906 19.016 1 97.75 209 ALA B N 1
ATOM 4067 C CA . ALA B 1 209 ? -23.062 39.344 19.281 1 97.75 209 ALA B CA 1
ATOM 4068 C C . ALA B 1 209 ? -23.953 39.781 20.438 1 97.75 209 ALA B C 1
ATOM 4070 O O . ALA B 1 209 ? -23.562 40.625 21.25 1 97.75 209 ALA B O 1
ATOM 4071 N N . ARG B 1 210 ? -25.141 39.25 20.422 1 96.69 210 ARG B N 1
ATOM 4072 C CA . ARG B 1 210 ? -26.062 39.562 21.484 1 96.69 210 ARG B CA 1
ATOM 4073 C C . ARG B 1 210 ? -25.562 39.031 22.828 1 96.69 210 ARG B C 1
ATOM 4075 O O . ARG B 1 210 ? -25.562 39.781 23.828 1 96.69 210 ARG B O 1
ATOM 4082 N N . ASP B 1 211 ? -25.094 37.906 22.859 1 97.75 211 ASP B N 1
ATOM 4083 C CA . ASP B 1 211 ? -24.672 37.25 24.078 1 97.75 211 ASP B CA 1
ATOM 4084 C C . ASP B 1 211 ? -23.391 37.844 24.641 1 97.75 211 ASP B C 1
ATOM 4086 O O . ASP B 1 211 ? -23.172 37.844 25.844 1 97.75 211 ASP B O 1
ATOM 4090 N N . HIS B 1 212 ? -22.516 38.375 23.75 1 97.81 212 HIS B N 1
ATOM 4091 C CA . HIS B 1 212 ? -21.188 38.781 24.203 1 97.81 212 HIS B CA 1
ATOM 4092 C C . HIS B 1 212 ? -20.969 40.281 24 1 97.81 212 HIS B C 1
ATOM 4094 O O . HIS B 1 212 ? -19.922 40.812 24.391 1 97.81 212 HIS B O 1
ATOM 4100 N N . ASP B 1 213 ? -21.891 40.969 23.391 1 95.75 213 ASP B N 1
ATOM 4101 C CA . ASP B 1 213 ? -21.828 42.406 23.141 1 95.75 213 ASP B CA 1
ATOM 4102 C C . ASP B 1 213 ? -20.594 42.75 22.312 1 95.75 213 ASP B C 1
ATOM 4104 O O . ASP B 1 213 ? -19.781 43.594 22.719 1 95.75 213 ASP B O 1
ATOM 4108 N N . VAL B 1 214 ? -20.516 42.125 21.141 1 97.94 214 VAL B N 1
ATOM 4109 C CA . VAL B 1 214 ? -19.375 42.344 20.25 1 97.94 214 VAL B CA 1
ATOM 4110 C C . VAL B 1 214 ? -19.859 42.969 18.938 1 97.94 214 VAL B C 1
ATOM 4112 O O . VAL B 1 214 ? -21.047 42.875 18.609 1 97.94 214 VAL B O 1
ATOM 4115 N N . GLU B 1 215 ? -18.984 43.594 18.266 1 97.62 215 GLU B N 1
ATOM 4116 C CA . GLU B 1 215 ? -19.297 44.156 16.953 1 97.62 215 GLU B CA 1
ATOM 4117 C C . GLU B 1 215 ? -19.328 43.031 15.891 1 97.62 215 GLU B C 1
ATOM 4119 O O . GLU B 1 215 ? -18.75 41.969 16.078 1 97.62 215 GLU B O 1
ATOM 4124 N N . THR B 1 216 ? -20.094 43.281 14.844 1 98.44 216 THR B N 1
ATOM 4125 C CA . THR B 1 216 ? -20.188 42.344 13.734 1 98.44 216 THR B CA 1
ATOM 4126 C C . THR B 1 216 ? -19.812 43.031 12.422 1 98.44 216 THR B C 1
ATOM 4128 O O . THR B 1 216 ? -19.844 44.25 12.312 1 98.44 216 THR B O 1
ATOM 4131 N N . VAL B 1 217 ? -19.344 42.312 11.547 1 97.81 217 VAL B N 1
ATOM 4132 C CA . VAL B 1 217 ? -19.062 42.781 10.203 1 97.81 217 VAL B CA 1
ATOM 4133 C C . VAL B 1 217 ? -19.547 41.75 9.18 1 97.81 217 VAL B C 1
ATOM 4135 O O . VAL B 1 217 ? -19.422 40.562 9.398 1 97.81 217 VAL B O 1
ATOM 4138 N N . ALA B 1 218 ? -20.141 42.219 8.078 1 97.06 218 ALA B N 1
ATOM 4139 C CA . ALA B 1 218 ? -20.625 41.312 7.027 1 97.06 218 ALA B CA 1
ATOM 4140 C C . ALA B 1 218 ? -19.469 40.594 6.355 1 97.06 218 ALA B C 1
ATOM 4142 O O . ALA B 1 218 ? -18.375 41.125 6.242 1 97.06 218 ALA B O 1
ATOM 4143 N N . PRO B 1 219 ? -19.781 39.344 5.887 1 96.88 219 PRO B N 1
ATOM 4144 C CA . PRO B 1 219 ? -18.734 38.531 5.273 1 96.88 219 PRO B CA 1
ATOM 4145 C C . PRO B 1 219 ? -18.016 39.25 4.133 1 96.88 219 PRO B C 1
ATOM 4147 O O . PRO B 1 219 ? -16.797 39.156 3.984 1 96.88 219 PRO B O 1
ATOM 4150 N N . GLU B 1 220 ? -18.672 40.062 3.383 1 94.19 220 GLU B N 1
ATOM 4151 C CA . GLU B 1 220 ? -18.109 40.75 2.213 1 94.19 220 GLU B CA 1
ATOM 4152 C C . GLU B 1 220 ? -17.188 41.875 2.619 1 94.19 220 GLU B C 1
ATOM 4154 O O . GLU B 1 220 ? -16.344 42.312 1.841 1 94.19 220 GLU B O 1
ATOM 4159 N N . ALA B 1 221 ? -17.328 42.375 3.826 1 96.31 221 ALA B N 1
ATOM 4160 C CA . ALA B 1 221 ? -16.594 43.531 4.277 1 96.31 221 ALA B CA 1
ATOM 4161 C C . ALA B 1 221 ? -15.523 43.156 5.289 1 96.31 221 ALA B C 1
ATOM 4163 O O . ALA B 1 221 ? -14.812 44.031 5.809 1 96.31 221 ALA B O 1
ATOM 4164 N N . VAL B 1 222 ? -15.375 41.906 5.52 1 97.12 222 VAL B N 1
ATOM 4165 C CA . VAL B 1 222 ? -14.562 41.438 6.637 1 97.12 222 VAL B CA 1
ATOM 4166 C C . VAL B 1 222 ? -13.094 41.781 6.391 1 97.12 222 VAL B C 1
ATOM 4168 O O . VAL B 1 222 ? -12.359 42.125 7.324 1 97.12 222 VAL B O 1
ATOM 4171 N N . TYR B 1 223 ? -12.641 41.844 5.168 1 96.75 223 TYR B N 1
ATOM 4172 C CA . TYR B 1 223 ? -11.242 42.062 4.828 1 96.75 223 TYR B CA 1
ATOM 4173 C C . TYR B 1 223 ? -10.883 43.531 4.941 1 96.75 223 TYR B C 1
ATOM 4175 O O . TYR B 1 223 ? -9.711 43.875 5.133 1 96.75 223 TYR B O 1
ATOM 4183 N N . GLU B 1 224 ? -11.836 44.406 4.891 1 95.38 224 GLU B N 1
ATOM 4184 C CA . GLU B 1 224 ? -11.609 45.844 4.895 1 95.38 224 GLU B CA 1
ATOM 4185 C C . GLU B 1 224 ? -11.773 46.438 6.297 1 95.38 224 GLU B C 1
ATOM 4187 O O . GLU B 1 224 ? -11.5 47.625 6.52 1 95.38 224 GLU B O 1
ATOM 4192 N N . ARG B 1 225 ? -12.195 45.625 7.117 1 97 225 ARG B N 1
ATOM 4193 C CA . ARG B 1 225 ? -12.383 46.094 8.477 1 97 225 ARG B CA 1
ATOM 4194 C C . ARG B 1 225 ? -11.047 46.344 9.164 1 97 225 ARG B C 1
ATOM 4196 O O . ARG B 1 225 ? -10.258 45.406 9.367 1 97 225 ARG B O 1
ATOM 4203 N N . ASP B 1 226 ? -10.828 47.594 9.594 1 97.25 226 ASP B N 1
ATOM 4204 C CA . ASP B 1 226 ? -9.586 47.938 10.281 1 97.25 226 ASP B CA 1
ATOM 4205 C C . ASP B 1 226 ? -9.469 47.219 11.609 1 97.25 226 ASP B C 1
ATOM 4207 O O . ASP B 1 226 ? -10.422 47.188 12.391 1 97.25 226 ASP B O 1
ATOM 4211 N N . CYS B 1 227 ? -8.305 46.625 11.852 1 98.44 227 CYS B N 1
ATOM 4212 C CA . CYS B 1 227 ? -8.07 45.906 13.094 1 98.44 227 CYS B CA 1
ATOM 4213 C C . CYS B 1 227 ? -6.574 45.719 13.328 1 98.44 227 CYS B C 1
ATOM 4215 O O . CYS B 1 227 ? -5.758 46.031 12.469 1 98.44 227 CYS B O 1
ATOM 4217 N N . ASP B 1 228 ? -6.23 45.312 14.555 1 98.69 228 ASP B N 1
ATOM 4218 C CA . ASP B 1 228 ? -4.852 44.938 14.859 1 98.69 228 ASP B CA 1
ATOM 4219 C C . ASP B 1 228 ? -4.539 43.531 14.352 1 98.69 228 ASP B C 1
ATOM 4221 O O . ASP B 1 228 ? -3.475 43.281 13.781 1 98.69 228 ASP B O 1
ATOM 4225 N N . VAL B 1 229 ? -5.465 42.594 14.609 1 98.81 229 VAL B N 1
ATOM 4226 C CA . VAL B 1 229 ? -5.293 41.188 14.25 1 98.81 229 VAL B CA 1
ATOM 4227 C C . VAL B 1 229 ? -6.48 40.719 13.414 1 98.81 229 VAL B C 1
ATOM 4229 O O . VAL B 1 229 ? -7.633 40.844 13.836 1 98.81 229 VAL B O 1
ATOM 4232 N N . PHE B 1 230 ? -6.238 40.219 12.227 1 98.81 230 PHE B N 1
ATOM 4233 C CA . PHE B 1 230 ? -7.223 39.5 11.422 1 98.81 230 PHE B CA 1
ATOM 4234 C C . PHE B 1 230 ? -7.074 38 11.609 1 98.81 230 PHE B C 1
ATOM 4236 O O . PHE B 1 230 ? -6 37.438 11.367 1 98.81 230 PHE B O 1
ATOM 4243 N N . ALA B 1 231 ? -8.148 37.312 12.055 1 98.88 231 ALA B N 1
ATOM 4244 C CA . ALA B 1 231 ? -8.094 35.906 12.375 1 98.88 231 ALA B CA 1
ATOM 4245 C C . ALA B 1 231 ? -9.039 35.094 11.492 1 98.88 231 ALA B C 1
ATOM 4247 O O . ALA B 1 231 ? -10.203 34.875 11.844 1 98.88 231 ALA B O 1
ATOM 4248 N N . PRO B 1 232 ? -8.516 34.562 10.406 1 98.69 232 PRO B N 1
ATOM 4249 C CA . PRO B 1 232 ? -9.344 33.688 9.594 1 98.69 232 PRO B CA 1
ATOM 4250 C C . PRO B 1 232 ? -9.602 32.344 10.25 1 98.69 232 PRO B C 1
ATOM 4252 O O . PRO B 1 232 ? -8.648 31.625 10.586 1 98.69 232 PRO B O 1
ATOM 4255 N N . CYS B 1 233 ? -10.805 31.922 10.414 1 98.31 233 CYS B N 1
ATOM 4256 C CA . CYS B 1 233 ? -11.156 30.688 11.078 1 98.31 233 CYS B CA 1
ATOM 4257 C C . CYS B 1 233 ? -12.219 29.922 10.297 1 98.31 233 CYS B C 1
ATOM 4259 O O . CYS B 1 233 ? -12.828 28.984 10.812 1 98.31 233 CYS B O 1
ATOM 4261 N N . ALA B 1 234 ? -12.469 30.391 9.078 1 94.81 234 ALA B N 1
ATOM 4262 C CA . ALA B 1 234 ? -13.578 29.812 8.328 1 94.81 234 ALA B CA 1
ATOM 4263 C C . ALA B 1 234 ? -13.07 28.953 7.168 1 94.81 234 ALA B C 1
ATOM 4265 O O . ALA B 1 234 ? -13.164 27.734 7.199 1 94.81 234 ALA B O 1
ATOM 4266 N N . VAL B 1 235 ? -12.508 29.562 6.129 1 94.06 235 VAL B N 1
ATOM 4267 C CA . VAL B 1 235 ? -12.109 28.891 4.902 1 94.06 235 VAL B CA 1
ATOM 4268 C C . VAL B 1 235 ? -10.68 29.281 4.539 1 94.06 235 VAL B C 1
ATOM 4270 O O . VAL B 1 235 ? -10.148 30.266 5.062 1 94.06 235 VAL B O 1
ATOM 4273 N N . GLY B 1 236 ? -10.086 28.516 3.645 1 95.44 236 GLY B N 1
ATOM 4274 C CA . GLY B 1 236 ? -8.742 28.812 3.156 1 95.44 236 GLY B CA 1
ATOM 4275 C C . GLY B 1 236 ? -8.734 29.766 1.985 1 95.44 236 GLY B C 1
ATOM 4276 O O . GLY B 1 236 ? -9.789 30.109 1.443 1 95.44 236 GLY B O 1
ATOM 4277 N N . GLY B 1 237 ? -7.551 30.219 1.664 1 97.38 237 GLY B N 1
ATOM 4278 C CA . GLY B 1 237 ? -7.328 31.016 0.468 1 97.38 237 GLY B CA 1
ATOM 4279 C C . GLY B 1 237 ? -7.781 32.438 0.618 1 97.38 237 GLY B C 1
ATOM 4280 O O . GLY B 1 237 ? -7.863 33.188 -0.367 1 97.38 237 GLY B O 1
ATOM 4281 N N . VAL B 1 238 ? -8.039 32.844 1.794 1 97.56 238 VAL B N 1
ATOM 4282 C CA . VAL B 1 238 ? -8.664 34.156 1.986 1 97.56 238 VAL B CA 1
ATOM 4283 C C . VAL B 1 238 ? -7.598 35.25 1.904 1 97.56 238 VAL B C 1
ATOM 4285 O O . VAL B 1 238 ? -7.922 36.406 1.738 1 97.56 238 VAL B O 1
ATOM 4288 N N . VAL B 1 239 ? -6.359 34.906 2.127 1 98.38 239 VAL B N 1
ATOM 4289 C CA . VAL B 1 239 ? -5.25 35.812 1.861 1 98.38 239 VAL B CA 1
ATOM 4290 C C . VAL B 1 239 ? -4.734 35.594 0.44 1 98.38 239 VAL B C 1
ATOM 4292 O O . VAL B 1 239 ? -4.09 34.562 0.154 1 98.38 239 VAL B O 1
ATOM 4295 N N . ASN B 1 240 ? -5.027 36.5 -0.407 1 98.44 240 ASN B N 1
ATOM 4296 C CA . ASN B 1 240 ? -4.75 36.375 -1.834 1 98.44 240 ASN B CA 1
ATOM 4297 C C . ASN B 1 240 ? -4.523 37.719 -2.486 1 98.44 240 ASN B C 1
ATOM 4299 O O . ASN B 1 240 ? -4.477 38.75 -1.8 1 98.44 240 ASN B O 1
ATOM 4303 N N . ASP B 1 241 ? -4.438 37.75 -3.826 1 98.31 241 ASP B N 1
ATOM 4304 C CA . ASP B 1 241 ? -4.102 38.969 -4.578 1 98.31 241 ASP B CA 1
ATOM 4305 C C . ASP B 1 241 ? -5.18 40.031 -4.418 1 98.31 241 ASP B C 1
ATOM 4307 O O . ASP B 1 241 ? -4.891 41.219 -4.473 1 98.31 241 ASP B O 1
ATOM 4311 N N . ASP B 1 242 ? -6.355 39.594 -4.219 1 98 242 ASP B N 1
ATOM 4312 C CA . ASP B 1 242 ? -7.473 40.531 -4.125 1 98 242 ASP B CA 1
ATOM 4313 C C . ASP B 1 242 ? -7.613 41.094 -2.703 1 98 242 ASP B C 1
ATOM 4315 O O . ASP B 1 242 ? -7.957 42.25 -2.51 1 98 242 ASP B O 1
ATOM 4319 N N . THR B 1 243 ? -7.32 40.25 -1.714 1 98.31 243 THR B N 1
ATOM 4320 C CA . THR B 1 243 ? -7.625 40.656 -0.342 1 98.31 243 THR B CA 1
ATOM 4321 C C . THR B 1 243 ? -6.426 41.344 0.304 1 98.31 243 THR B C 1
ATOM 4323 O O . THR B 1 243 ? -6.59 42.219 1.16 1 98.31 243 THR B O 1
ATOM 4326 N N . ILE B 1 244 ? -5.223 41.031 -0.007 1 98.25 244 ILE B N 1
ATOM 4327 C CA . ILE B 1 244 ? -4.023 41.531 0.643 1 98.25 244 ILE B CA 1
ATOM 4328 C C . ILE B 1 244 ? -4.02 43.062 0.579 1 98.25 244 ILE B C 1
ATOM 4330 O O . ILE B 1 244 ? -3.816 43.75 1.595 1 98.25 244 ILE B O 1
ATOM 4334 N N . PRO B 1 245 ? -4.395 43.656 -0.578 1 97.38 245 PRO B N 1
ATOM 4335 C CA . PRO B 1 245 ? -4.359 45.125 -0.642 1 97.38 245 PRO B CA 1
ATOM 4336 C C . PRO B 1 245 ? -5.43 45.781 0.226 1 97.38 245 PRO B C 1
ATOM 4338 O O . PRO B 1 245 ? -5.34 46.969 0.53 1 97.38 245 PRO B O 1
ATOM 4341 N N . THR B 1 246 ? -6.395 45 0.585 1 97.31 246 THR B N 1
ATOM 4342 C CA . THR B 1 246 ? -7.512 45.562 1.332 1 97.31 246 THR B CA 1
ATOM 4343 C C . THR B 1 246 ? -7.309 45.375 2.834 1 97.31 246 THR B C 1
ATOM 4345 O O . THR B 1 246 ? -7.961 46.062 3.641 1 97.31 246 THR B O 1
ATOM 4348 N N . LEU B 1 247 ? -6.453 44.5 3.219 1 97.69 247 LEU B N 1
ATOM 4349 C CA . LEU B 1 247 ? -6.234 44.219 4.633 1 97.69 247 LEU B CA 1
ATOM 4350 C C . LEU B 1 247 ? -5.633 45.406 5.348 1 97.69 247 LEU B C 1
ATOM 4352 O O . LEU B 1 247 ? -4.68 46.031 4.855 1 97.69 247 LEU B O 1
ATOM 4356 N N . GLU B 1 248 ? -6.242 45.875 6.367 1 95.12 248 GLU B N 1
ATOM 4357 C CA . GLU B 1 248 ? -5.719 46.906 7.246 1 95.12 248 GLU B CA 1
ATOM 4358 C C . GLU B 1 248 ? -5.477 46.375 8.656 1 95.12 248 GLU B C 1
ATOM 4360 O O . GLU B 1 248 ? -6.203 46.719 9.586 1 95.12 248 GLU B O 1
ATOM 4365 N N . CYS B 1 249 ? -4.504 45.594 8.789 1 98.19 249 CYS B N 1
ATOM 4366 C CA . CYS B 1 249 ? -4.141 44.969 10.055 1 98.19 249 CYS B CA 1
ATOM 4367 C C . CYS B 1 249 ? -2.629 44.812 10.18 1 98.19 249 CYS B C 1
ATOM 4369 O O . CYS B 1 249 ? -1.905 44.969 9.195 1 98.19 249 CYS B O 1
ATOM 4371 N N . ASP B 1 250 ? -2.146 44.562 11.391 1 98.5 250 ASP B N 1
ATOM 4372 C CA . ASP B 1 250 ? -0.726 44.344 11.648 1 98.5 250 ASP B CA 1
ATOM 4373 C C . ASP B 1 250 ? -0.387 42.844 11.641 1 98.5 250 ASP B C 1
ATOM 4375 O O . ASP B 1 250 ? 0.754 42.469 11.375 1 98.5 250 ASP B O 1
ATOM 4379 N N . ILE B 1 251 ? -1.39 42 11.961 1 98.81 251 ILE B N 1
ATOM 4380 C CA . ILE B 1 251 ? -1.171 40.594 12.164 1 98.81 251 ILE B CA 1
ATOM 4381 C C . ILE B 1 251 ? -2.279 39.781 11.477 1 98.81 251 ILE B C 1
ATOM 4383 O O . ILE B 1 251 ? -3.457 40.156 11.57 1 98.81 251 ILE B O 1
ATOM 4387 N N . VAL B 1 252 ? -1.919 38.812 10.727 1 98.88 252 VAL B N 1
ATOM 4388 C CA . VAL B 1 252 ? -2.846 37.781 10.258 1 98.88 252 VAL B CA 1
ATOM 4389 C C . VAL B 1 252 ? -2.572 36.469 10.984 1 98.88 252 VAL B C 1
ATOM 4391 O O . VAL B 1 252 ? -1.525 35.844 10.789 1 98.88 252 VAL B O 1
ATOM 4394 N N . ALA B 1 253 ? -3.398 36.031 11.797 1 98.69 253 ALA B N 1
ATOM 4395 C CA . ALA B 1 253 ? -3.266 34.844 12.625 1 98.69 253 ALA B CA 1
ATOM 4396 C C . ALA B 1 253 ? -4.629 34.219 12.922 1 98.69 253 ALA B C 1
ATOM 4398 O O . ALA B 1 253 ? -5.469 34.844 13.578 1 98.69 253 ALA B O 1
ATOM 4399 N N . GLY B 1 254 ? -4.871 33.094 12.406 1 96.44 254 GLY B N 1
ATOM 4400 C CA . GLY B 1 254 ? -6.145 32.406 12.602 1 96.44 254 GLY B CA 1
ATOM 4401 C C . GLY B 1 254 ? -6.035 30.906 12.555 1 96.44 254 GLY B C 1
ATOM 4402 O O . GLY B 1 254 ? -4.93 30.359 12.484 1 96.44 254 GLY B O 1
ATOM 4403 N N . ALA B 1 255 ? -7.215 30.234 12.664 1 97.69 255 ALA B N 1
ATOM 4404 C CA . ALA B 1 255 ? -7.211 28.797 12.867 1 97.69 255 ALA B CA 1
ATOM 4405 C C . ALA B 1 255 ? -7.637 28.062 11.594 1 97.69 255 ALA B C 1
ATOM 4407 O O . ALA B 1 255 ? -7.66 26.828 11.562 1 97.69 255 ALA B O 1
ATOM 4408 N N . ALA B 1 256 ? -7.961 28.812 10.516 1 97.25 256 ALA B N 1
ATOM 4409 C CA . ALA B 1 256 ? -8.336 28.172 9.258 1 97.25 256 ALA B CA 1
ATOM 4410 C C . ALA B 1 256 ? -7.148 27.438 8.641 1 97.25 256 ALA B C 1
ATOM 4412 O O . ALA B 1 256 ? -5.992 27.766 8.93 1 97.25 256 ALA B O 1
ATOM 4413 N N . ASN B 1 257 ? -7.473 26.391 7.875 1 94.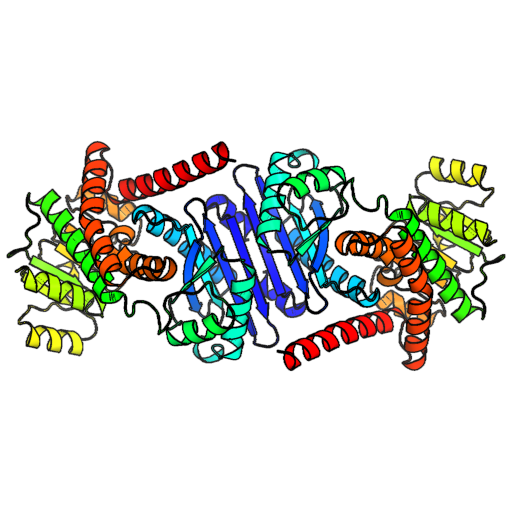62 257 ASN B N 1
ATOM 4414 C CA . ASN B 1 257 ? -6.438 25.719 7.105 1 94.62 257 ASN B CA 1
ATOM 4415 C C . ASN B 1 257 ? -6.172 26.406 5.777 1 94.62 257 ASN B C 1
ATOM 4417 O O . ASN B 1 257 ? -7.098 26.922 5.141 1 94.62 257 ASN B O 1
ATOM 4421 N N . ASN B 1 258 ? -4.926 26.484 5.406 1 95.69 258 ASN B N 1
ATOM 4422 C CA . ASN B 1 258 ? -4.539 27.016 4.098 1 95.69 258 ASN B CA 1
ATOM 4423 C C . ASN B 1 258 ? -5.031 28.438 3.898 1 95.69 258 ASN B C 1
ATOM 4425 O O . ASN B 1 258 ? -5.688 28.734 2.898 1 95.69 258 ASN B O 1
ATOM 4429 N N . VAL B 1 259 ? -4.664 29.234 4.773 1 98.12 259 VAL B N 1
ATOM 4430 C CA . VAL B 1 259 ? -5.121 30.609 4.793 1 98.12 259 VAL B CA 1
ATOM 4431 C C . VAL B 1 259 ? -4.609 31.344 3.555 1 98.12 259 VAL B C 1
ATOM 4433 O O . VAL B 1 259 ? -5.332 32.156 2.959 1 98.12 259 VAL B O 1
ATOM 4436 N N . LEU B 1 260 ? -3.363 31.109 3.156 1 98.56 260 LEU B N 1
ATOM 4437 C CA . LEU B 1 260 ? -2.779 31.719 1.964 1 98.56 260 LEU B CA 1
ATOM 4438 C C . LEU B 1 260 ? -3.289 31.031 0.702 1 98.56 260 LEU B C 1
ATOM 4440 O O . LEU B 1 260 ? -3.279 29.797 0.612 1 98.56 260 LEU B O 1
ATOM 4444 N N . ALA B 1 261 ? -3.672 31.812 -0.24 1 98 261 ALA B N 1
ATOM 4445 C CA . ALA B 1 261 ? -4.012 31.219 -1.536 1 98 261 ALA B CA 1
ATOM 4446 C C . ALA B 1 261 ? -2.773 30.656 -2.217 1 98 261 ALA B C 1
ATOM 4448 O O . ALA B 1 261 ? -2.85 29.625 -2.891 1 98 261 ALA B O 1
ATOM 4449 N N . GLU B 1 262 ? -1.761 31.344 -2.166 1 97.94 262 GLU B N 1
ATOM 4450 C CA . GLU B 1 262 ? -0.448 30.938 -2.656 1 97.94 262 GLU B CA 1
ATOM 4451 C C . GLU B 1 262 ? 0.641 31.219 -1.627 1 97.94 262 GLU B C 1
ATOM 4453 O O . GLU B 1 262 ? 0.548 32.188 -0.88 1 97.94 262 GLU B O 1
ATOM 4458 N N . ARG B 1 263 ? 1.62 30.422 -1.645 1 97.06 263 ARG B N 1
ATOM 4459 C CA . ARG B 1 263 ? 2.705 30.547 -0.676 1 97.06 263 ARG B CA 1
ATOM 4460 C C . ARG B 1 263 ? 3.33 31.938 -0.744 1 97.06 263 ARG B C 1
ATOM 4462 O O . ARG B 1 263 ? 3.727 32.5 0.281 1 97.06 263 ARG B O 1
ATOM 4469 N N . ARG B 1 264 ? 3.439 32.531 -1.933 1 97.88 264 ARG B N 1
ATOM 4470 C CA . ARG B 1 264 ? 4.086 33.812 -2.15 1 97.88 264 ARG B CA 1
ATOM 4471 C C . ARG B 1 264 ? 3.365 34.938 -1.388 1 97.88 264 ARG B C 1
ATOM 4473 O O . ARG B 1 264 ? 3.936 36 -1.146 1 97.88 264 ARG B O 1
ATOM 4480 N N . HIS B 1 265 ? 2.15 34.688 -0.993 1 98.69 265 HIS B N 1
ATOM 4481 C CA . HIS B 1 265 ? 1.374 35.688 -0.294 1 98.69 265 HIS B CA 1
ATOM 4482 C C . HIS B 1 265 ? 1.949 35.969 1.091 1 98.69 265 HIS B C 1
ATOM 4484 O O . HIS B 1 265 ? 1.746 37.062 1.646 1 98.69 265 HIS B O 1
ATOM 4490 N N . ALA B 1 266 ? 2.688 35.031 1.656 1 98.62 266 ALA B N 1
ATOM 4491 C CA . ALA B 1 266 ? 3.395 35.281 2.908 1 98.62 266 ALA B CA 1
ATOM 4492 C C . ALA B 1 266 ? 4.418 36.406 2.74 1 98.62 266 ALA B C 1
ATOM 4494 O O . ALA B 1 266 ? 4.551 37.281 3.611 1 98.62 266 ALA B O 1
ATOM 4495 N N . ASN B 1 267 ? 5.148 36.375 1.655 1 98.31 267 ASN B N 1
ATOM 4496 C CA . ASN B 1 267 ? 6.117 37.438 1.353 1 98.31 267 ASN B CA 1
ATOM 4497 C C . ASN B 1 267 ? 5.438 38.781 1.12 1 98.31 267 ASN B C 1
ATOM 4499 O O . ASN B 1 267 ? 5.949 39.812 1.535 1 98.31 267 ASN B O 1
ATOM 4503 N N . GLU B 1 268 ? 4.363 38.719 0.424 1 98.44 268 GLU B N 1
ATOM 4504 C CA . GLU B 1 268 ? 3.629 39.969 0.162 1 98.44 268 GLU B CA 1
ATOM 4505 C C . GLU B 1 268 ? 3.16 40.594 1.46 1 98.44 268 GLU B C 1
ATOM 4507 O O . GLU B 1 268 ? 3.223 41.844 1.606 1 98.44 268 GLU B O 1
ATOM 4512 N N . LEU B 1 269 ? 2.631 39.812 2.379 1 98.62 269 LEU B N 1
ATOM 4513 C CA . LEU B 1 269 ? 2.24 40.312 3.684 1 98.62 269 LEU B CA 1
ATOM 4514 C C . LEU B 1 269 ? 3.434 40.938 4.402 1 98.62 269 LEU B C 1
ATOM 4516 O O . LEU B 1 269 ? 3.33 42.031 4.953 1 98.62 269 LEU B O 1
ATOM 4520 N N . ARG B 1 270 ? 4.516 40.25 4.402 1 97.81 270 ARG B N 1
ATOM 4521 C CA . ARG B 1 270 ? 5.727 40.75 5.051 1 97.81 270 ARG B CA 1
ATOM 4522 C C . ARG B 1 270 ? 6.156 42.094 4.469 1 97.81 270 ARG B C 1
ATOM 4524 O O . ARG B 1 270 ? 6.523 43 5.211 1 97.81 270 ARG B O 1
ATOM 4531 N N . ASP B 1 271 ? 6.16 42.219 3.156 1 97.31 271 ASP B N 1
ATOM 4532 C CA . ASP B 1 271 ? 6.562 43.438 2.473 1 97.31 271 ASP B CA 1
ATOM 4533 C C . ASP B 1 271 ? 5.672 44.594 2.873 1 97.31 271 ASP B C 1
ATOM 4535 O O . ASP B 1 271 ? 6.098 45.75 2.82 1 97.31 271 ASP B O 1
ATOM 4539 N N . ARG B 1 272 ? 4.48 44.344 3.277 1 97.62 272 ARG B N 1
ATOM 4540 C CA . ARG B 1 272 ? 3.527 45.375 3.689 1 97.62 272 ARG B CA 1
ATOM 4541 C C . ARG B 1 272 ? 3.602 45.625 5.191 1 97.62 272 ARG B C 1
ATOM 4543 O O . ARG B 1 272 ? 2.846 46.438 5.734 1 97.62 272 ARG B O 1
ATOM 4550 N N . GLY B 1 273 ? 4.457 44.875 5.82 1 97.19 273 GLY B N 1
ATOM 4551 C CA . GLY B 1 273 ? 4.648 45.031 7.254 1 97.19 273 GLY B CA 1
ATOM 4552 C C . GLY B 1 273 ? 3.633 44.281 8.086 1 97.19 273 GLY B C 1
ATOM 4553 O O . GLY B 1 273 ? 3.443 44.562 9.266 1 97.19 273 GLY B O 1
ATOM 4554 N N . VAL B 1 274 ? 2.928 43.344 7.484 1 98.62 274 VAL B N 1
ATOM 4555 C CA . VAL B 1 274 ? 1.938 42.531 8.18 1 98.62 274 VAL B CA 1
ATOM 4556 C C . VAL B 1 274 ? 2.564 41.188 8.602 1 98.62 274 VAL B C 1
ATOM 4558 O O . VAL B 1 274 ? 3.096 40.469 7.77 1 98.62 274 VAL B O 1
ATOM 4561 N N . LEU B 1 275 ? 2.533 40.875 9.883 1 98.75 275 LEU B N 1
ATOM 4562 C CA . LEU B 1 275 ? 3.045 39.594 10.375 1 98.75 275 LEU B CA 1
ATOM 4563 C C . LEU B 1 275 ? 2.043 38.469 10.133 1 98.75 275 LEU B C 1
ATOM 4565 O O . LEU B 1 275 ? 0.886 38.562 10.547 1 98.75 275 LEU B O 1
ATOM 4569 N N . TYR B 1 276 ? 2.467 37.469 9.445 1 98.81 276 TYR B N 1
ATOM 4570 C CA . TYR B 1 276 ? 1.63 36.312 9.195 1 98.81 276 TYR B CA 1
ATOM 4571 C C . TYR B 1 276 ? 2.078 35.125 10.047 1 98.81 276 TYR B C 1
ATOM 4573 O O . TYR B 1 276 ? 3.227 34.688 9.945 1 98.81 276 TYR B O 1
ATOM 4581 N N . ALA B 1 277 ? 1.201 34.625 10.867 1 98.75 277 ALA B N 1
ATOM 4582 C CA . ALA B 1 277 ? 1.445 33.406 11.594 1 98.75 277 ALA B CA 1
ATOM 4583 C C . ALA B 1 277 ? 0.997 32.188 10.781 1 98.75 277 ALA B C 1
ATOM 4585 O O . ALA B 1 277 ? -0.179 32.062 10.43 1 98.75 277 ALA B O 1
ATOM 4586 N N . PRO B 1 278 ? 1.925 31.281 10.484 1 98.56 278 PRO B N 1
ATOM 4587 C CA . PRO B 1 278 ? 1.543 30.125 9.656 1 98.56 278 PRO B CA 1
ATOM 4588 C C . PRO B 1 278 ? 0.373 29.344 10.25 1 98.56 278 PRO B C 1
ATOM 4590 O O . PRO B 1 278 ? 0.419 28.953 11.414 1 98.56 278 PRO B O 1
ATOM 4593 N N . ASP B 1 279 ? -0.615 29.094 9.398 1 98.12 279 ASP B N 1
ATOM 4594 C CA . ASP B 1 279 ? -1.853 28.484 9.867 1 98.12 279 ASP B CA 1
ATOM 4595 C C . ASP B 1 279 ? -1.592 27.094 10.445 1 98.12 279 ASP B C 1
ATOM 4597 O O . ASP B 1 279 ? -2.176 26.719 11.461 1 98.12 279 ASP B O 1
ATOM 4601 N N . TYR B 1 280 ? -0.669 26.297 9.836 1 97.75 280 TYR B N 1
ATOM 4602 C CA . TYR B 1 280 ? -0.511 24.922 10.273 1 97.75 280 TYR B CA 1
ATOM 4603 C C . TYR B 1 280 ? 0.194 24.844 11.625 1 97.75 280 TYR B C 1
ATOM 4605 O O . TYR B 1 280 ? 0.152 23.828 12.297 1 97.75 280 TYR B O 1
ATOM 4613 N N . VAL B 1 281 ? 0.886 25.922 12 1 98.19 281 VAL B N 1
ATOM 4614 C CA . VAL B 1 281 ? 1.453 26.031 13.344 1 98.19 281 VAL B CA 1
ATOM 4615 C C . VAL B 1 281 ? 0.363 26.422 14.336 1 98.19 281 VAL B C 1
ATOM 4617 O O . VAL B 1 281 ? 0.229 25.812 15.398 1 98.19 281 VAL B O 1
ATOM 4620 N N . LEU B 1 282 ? -0.411 27.391 13.914 1 97.94 282 LEU B N 1
ATOM 4621 C CA . LEU B 1 282 ? -1.386 28.031 14.789 1 97.94 282 LEU B CA 1
ATOM 4622 C C . LEU B 1 282 ? -2.543 27.094 15.094 1 97.94 282 LEU B C 1
ATOM 4624 O O . LEU B 1 282 ? -3.105 27.109 16.188 1 97.94 282 LEU B O 1
ATOM 4628 N N . ASN B 1 283 ? -2.947 26.328 14.141 1 97.56 283 ASN B N 1
ATOM 4629 C CA . ASN B 1 283 ? -4.16 25.531 14.32 1 97.56 283 ASN B CA 1
ATOM 4630 C C . ASN B 1 283 ? -3.832 24.078 14.609 1 97.56 283 ASN B C 1
ATOM 4632 O O . ASN B 1 283 ? -4.613 23.188 14.266 1 97.56 283 ASN B O 1
ATOM 4636 N N . ALA B 1 284 ? -2.701 23.781 15.25 1 98.19 284 ALA B N 1
ATOM 4637 C CA . ALA B 1 284 ? -2.219 22.422 15.508 1 98.19 284 ALA B CA 1
ATOM 4638 C C . ALA B 1 284 ? -2.938 21.797 16.703 1 98.19 284 ALA B C 1
ATOM 4640 O O . ALA B 1 284 ? -2.678 20.641 17.047 1 98.19 284 ALA B O 1
ATOM 4641 N N . GLY B 1 285 ? -3.822 22.547 17.344 1 98.12 285 GLY B N 1
ATOM 4642 C CA . GLY B 1 285 ? -4.488 22.062 18.531 1 98.12 285 GLY B CA 1
ATOM 4643 C C . GLY B 1 285 ? -5.223 20.75 18.328 1 98.12 285 GLY B C 1
ATOM 4644 O O . GLY B 1 285 ? -5.223 19.891 19.203 1 98.12 285 GLY B O 1
ATOM 4645 N N . GLY B 1 286 ? -5.902 20.672 17.188 1 97.5 286 GLY B N 1
ATOM 4646 C CA . GLY B 1 286 ? -6.594 19.438 16.875 1 97.5 286 GLY B CA 1
ATOM 4647 C C . GLY B 1 286 ? -5.664 18.234 16.797 1 97.5 286 GLY B C 1
ATOM 4648 O O . GLY B 1 286 ? -5.945 17.188 17.375 1 97.5 286 GLY B O 1
ATOM 4649 N N . LEU B 1 287 ? -4.566 18.375 16.109 1 98.25 287 LEU B N 1
ATOM 4650 C CA . LEU B 1 287 ? -3.582 17.312 16 1 98.25 287 LEU B CA 1
ATOM 4651 C C . LEU B 1 287 ? -2.99 16.984 17.359 1 98.25 287 LEU B C 1
ATOM 4653 O O . LEU B 1 287 ? -2.787 15.805 17.688 1 98.25 287 LEU B O 1
ATOM 4657 N N . ILE B 1 288 ? -2.678 18 18.141 1 98.56 288 ILE B N 1
ATOM 4658 C CA . ILE B 1 288 ? -2.139 17.812 19.484 1 98.56 288 ILE B CA 1
ATOM 4659 C C . ILE B 1 288 ? -3.105 16.969 20.312 1 98.56 288 ILE B C 1
ATOM 4661 O O . ILE B 1 288 ? -2.688 16.062 21.031 1 98.56 288 ILE B O 1
ATOM 4665 N N . THR B 1 289 ? -4.395 17.25 20.188 1 98.44 289 THR B N 1
ATOM 4666 C CA . THR B 1 289 ? -5.414 16.531 20.938 1 98.44 289 THR B CA 1
ATOM 4667 C C . THR B 1 289 ? -5.402 15.039 20.594 1 98.44 289 THR B C 1
ATOM 4669 O O . THR B 1 289 ? -5.352 14.195 21.5 1 98.44 289 THR B O 1
ATOM 4672 N N . VAL B 1 290 ? -5.406 14.703 19.344 1 97.69 290 VAL B N 1
ATOM 4673 C CA . VAL B 1 290 ? -5.484 13.297 18.938 1 97.69 290 VAL B CA 1
ATOM 4674 C C . VAL B 1 290 ? -4.133 12.617 19.172 1 97.69 290 VAL B C 1
ATOM 4676 O O . VAL B 1 290 ? -4.07 11.422 19.469 1 97.69 290 VAL B O 1
ATOM 4679 N N . ALA B 1 291 ? -3.07 13.391 19.031 1 98.06 291 ALA B N 1
ATOM 4680 C CA . ALA B 1 291 ? -1.761 12.852 19.391 1 98.06 291 ALA B CA 1
ATOM 4681 C C . ALA B 1 291 ? -1.719 12.445 20.859 1 98.06 291 ALA B C 1
ATOM 4683 O O . ALA B 1 291 ? -1.21 11.375 21.203 1 98.06 291 ALA B O 1
ATOM 4684 N N . LYS B 1 292 ? -2.232 13.375 21.734 1 98 292 LYS B N 1
ATOM 4685 C CA . LYS B 1 292 ? -2.287 13.062 23.156 1 98 292 LYS B CA 1
ATOM 4686 C C . LYS B 1 292 ? -3.143 11.828 23.422 1 98 292 LYS B C 1
ATOM 4688 O O . LYS B 1 292 ? -2.803 11 24.266 1 98 292 LYS B O 1
ATOM 4693 N N . GLU B 1 293 ? -4.223 11.781 22.719 1 97.56 293 GLU B N 1
ATOM 4694 C CA . GLU B 1 293 ? -5.07 10.602 22.812 1 97.56 293 GLU B CA 1
ATOM 4695 C C . GLU B 1 293 ? -4.293 9.328 22.469 1 97.56 293 GLU B C 1
ATOM 4697 O O . GLU B 1 293 ? -4.34 8.344 23.219 1 97.56 293 GLU B O 1
ATOM 4702 N N . HIS B 1 294 ? -3.58 9.32 21.375 1 97.06 294 HIS B N 1
ATOM 4703 C CA . HIS B 1 294 ? -2.791 8.18 20.922 1 97.06 294 HIS B CA 1
ATOM 4704 C C . HIS B 1 294 ? -1.73 7.801 21.953 1 97.06 294 HIS B C 1
ATOM 4706 O O . HIS B 1 294 ? -1.462 6.613 22.156 1 97.06 294 HIS B O 1
ATOM 4712 N N . LEU B 1 295 ? -1.189 8.797 22.594 1 96.56 295 LEU B N 1
ATOM 4713 C CA . LEU B 1 295 ? -0.052 8.594 23.484 1 96.56 295 LEU B CA 1
ATOM 4714 C C . LEU B 1 295 ? -0.521 8.328 24.906 1 96.56 295 LEU B C 1
ATOM 4716 O O . LEU B 1 295 ? 0.299 8.172 25.812 1 96.56 295 LEU B O 1
ATOM 4720 N N . GLY B 1 296 ? -1.824 8.289 25.109 1 96.31 296 GLY B N 1
ATOM 4721 C CA . GLY B 1 296 ? -2.375 8 26.422 1 96.31 296 GLY B CA 1
ATOM 4722 C C . GLY B 1 296 ? -2.363 9.195 27.359 1 96.31 296 GLY B C 1
ATOM 4723 O O . GLY B 1 296 ? -2.271 9.039 28.578 1 96.31 296 GLY B O 1
ATOM 4724 N N . GLY B 1 297 ? -2.375 10.383 26.812 1 97.25 297 GLY B N 1
ATOM 4725 C CA . GLY B 1 297 ? -2.389 11.594 27.609 1 97.25 297 GLY B CA 1
ATOM 4726 C C . GLY B 1 297 ? -3.789 12.055 27.969 1 97.25 297 GLY B C 1
ATOM 4727 O O . GLY B 1 297 ? -4.754 11.312 27.797 1 97.25 297 GLY B O 1
ATOM 4728 N N . THR B 1 298 ? -3.834 13.281 28.5 1 97.75 298 THR B N 1
ATOM 4729 C CA . THR B 1 298 ? -5.098 13.828 28.984 1 97.75 298 THR B CA 1
ATOM 4730 C C . THR B 1 298 ? -5.465 15.094 28.219 1 97.75 298 THR B C 1
ATOM 4732 O O . THR B 1 298 ? -4.629 15.664 27.516 1 97.75 298 THR B O 1
ATOM 4735 N N . ARG B 1 299 ? -6.703 15.438 28.375 1 97.56 299 ARG B N 1
ATOM 4736 C CA . ARG B 1 299 ? -7.188 16.672 27.766 1 97.56 299 ARG B CA 1
ATOM 4737 C C . ARG B 1 299 ? -6.434 17.891 28.312 1 97.56 299 ARG B C 1
ATOM 4739 O O . ARG B 1 299 ? -6.117 18.812 27.562 1 97.56 299 ARG B O 1
ATOM 4746 N N . GLU B 1 300 ? -6.102 17.875 29.594 1 98.06 300 GLU B N 1
ATOM 4747 C CA . GLU B 1 300 ? -5.348 18.953 30.219 1 98.06 300 GLU B CA 1
ATOM 4748 C C . GLU B 1 300 ? -3.953 19.094 29.609 1 98.06 300 GLU B C 1
ATOM 4750 O O . GLU B 1 300 ? -3.484 20.203 29.359 1 98.06 300 GLU B O 1
ATOM 4755 N N . GLU B 1 301 ? -3.396 17.953 29.422 1 98.12 301 GLU B N 1
ATOM 4756 C CA . GLU B 1 301 ? -2.08 17.953 28.797 1 98.12 301 GLU B CA 1
ATOM 4757 C C . GLU B 1 301 ? -2.152 18.5 27.359 1 98.12 301 GLU B C 1
ATOM 4759 O O . GLU B 1 301 ? -1.221 19.156 26.906 1 98.12 301 GLU B O 1
ATOM 4764 N N . ALA B 1 302 ? -3.236 18.234 26.672 1 98.31 302 ALA B N 1
ATOM 4765 C CA . ALA B 1 302 ? -3.43 18.781 25.328 1 98.31 302 ALA B CA 1
ATOM 4766 C C . ALA B 1 302 ? -3.545 20.297 25.344 1 98.31 302 ALA B C 1
ATOM 4768 O O . ALA B 1 302 ? -2.996 20.984 24.484 1 98.31 302 ALA B O 1
ATOM 4769 N N . TYR B 1 303 ? -4.23 20.844 26.328 1 98.31 303 TYR B N 1
ATOM 4770 C CA . TYR B 1 303 ? -4.332 22.281 26.484 1 98.31 303 TYR B CA 1
ATOM 4771 C C . TYR B 1 303 ? -2.961 22.906 26.734 1 98.31 303 TYR B C 1
ATOM 4773 O O . TYR B 1 303 ? -2.619 23.922 26.141 1 98.31 303 TYR B O 1
ATOM 4781 N N . ASP B 1 304 ? -2.234 22.25 27.625 1 98.25 304 ASP B N 1
ATOM 4782 C CA . ASP B 1 304 ? -0.898 22.75 27.938 1 98.25 304 ASP B CA 1
ATOM 4783 C C . ASP B 1 304 ? -0.015 22.781 26.688 1 98.25 304 ASP B C 1
ATOM 4785 O O . ASP B 1 304 ? 0.688 23.766 26.438 1 98.25 304 ASP B O 1
ATOM 4789 N N . GLU B 1 305 ? -0.07 21.719 26 1 98 305 GLU B N 1
ATOM 4790 C CA . GLU B 1 305 ? 0.744 21.625 24.781 1 98 305 GLU B CA 1
ATOM 4791 C C . GLU B 1 305 ? 0.273 22.625 23.734 1 98 305 GLU B C 1
ATOM 4793 O O . GLU B 1 305 ? 1.085 23.172 22.984 1 98 305 GLU B O 1
ATOM 4798 N N . ALA B 1 306 ? -1.023 22.781 23.609 1 98.38 306 ALA B N 1
ATOM 4799 C CA . ALA B 1 306 ? -1.553 23.766 22.672 1 98.38 306 ALA B CA 1
ATOM 4800 C C . ALA B 1 306 ? -1.096 25.188 23.047 1 98.38 306 ALA B C 1
ATOM 4802 O O . ALA B 1 306 ? -0.802 26 22.172 1 98.38 306 ALA B O 1
ATOM 4803 N N . ALA B 1 307 ? -1.038 25.453 24.312 1 98.44 307 ALA B N 1
ATOM 4804 C CA . ALA B 1 307 ? -0.59 26.766 24.781 1 98.44 307 ALA B CA 1
ATOM 4805 C C . ALA B 1 307 ? 0.859 27.016 24.375 1 98.44 307 ALA B C 1
ATOM 4807 O O . ALA B 1 307 ? 1.237 28.156 24.094 1 98.44 307 ALA B O 1
ATOM 4808 N N . ALA B 1 308 ? 1.602 26.016 24.312 1 98.06 308 ALA B N 1
ATOM 4809 C CA . ALA B 1 308 ? 3.02 26.109 23.984 1 98.06 308 ALA B CA 1
ATOM 4810 C C . ALA B 1 308 ? 3.209 26.547 22.531 1 98.06 308 ALA B C 1
ATOM 4812 O O . ALA B 1 308 ? 4.312 26.938 22.125 1 98.06 308 ALA B O 1
ATOM 4813 N N . ILE B 1 309 ? 2.186 26.547 21.734 1 98.25 309 ILE B N 1
ATOM 4814 C CA . ILE B 1 309 ? 2.23 27.062 20.375 1 98.25 309 ILE B CA 1
ATOM 4815 C C . ILE B 1 309 ? 2.699 28.516 20.391 1 98.25 309 ILE B C 1
ATOM 4817 O O . ILE B 1 309 ? 3.434 28.953 19.5 1 98.25 309 ILE B O 1
ATOM 4821 N N . GLY B 1 310 ? 2.295 29.281 21.406 1 98.44 310 GLY B N 1
ATOM 4822 C CA . GLY B 1 310 ? 2.758 30.656 21.547 1 98.44 310 GLY B CA 1
ATOM 4823 C C . GLY B 1 310 ? 4.27 30.781 21.609 1 98.44 310 GLY B C 1
ATOM 4824 O O . GLY B 1 310 ? 4.863 31.562 20.875 1 98.44 310 GLY B O 1
ATOM 4825 N N . ASP B 1 311 ? 4.879 29.938 22.453 1 97.75 311 ASP B N 1
ATOM 4826 C CA . ASP B 1 311 ? 6.332 29.953 22.594 1 97.75 311 ASP B CA 1
ATOM 4827 C C . ASP B 1 311 ? 7.012 29.531 21.281 1 97.75 311 ASP B C 1
ATOM 4829 O O . ASP B 1 311 ? 8.016 30.125 20.875 1 97.75 311 ASP B O 1
ATOM 4833 N N . ARG B 1 312 ? 6.453 28.531 20.688 1 97.44 312 ARG B N 1
ATOM 4834 C CA . ARG B 1 312 ? 6.988 28.047 19.406 1 97.44 312 ARG B CA 1
ATOM 4835 C C . ARG B 1 312 ? 6.91 29.141 18.344 1 97.44 312 ARG B C 1
ATOM 4837 O O . ARG B 1 312 ? 7.867 29.344 17.578 1 97.44 312 ARG B O 1
ATOM 4844 N N . LEU B 1 313 ? 5.812 29.812 18.281 1 98.25 313 LEU B N 1
ATOM 4845 C CA . LEU B 1 313 ? 5.637 30.859 17.281 1 98.25 313 LEU B CA 1
ATOM 4846 C C . LEU B 1 313 ? 6.594 32 17.516 1 98.25 313 LEU B C 1
ATOM 4848 O O . LEU B 1 313 ? 7.129 32.594 16.578 1 98.25 313 LEU B O 1
ATOM 4852 N N . LEU B 1 314 ? 6.812 32.375 18.797 1 98.12 314 LEU B N 1
ATOM 4853 C CA . LEU B 1 314 ? 7.77 33.406 19.125 1 98.12 314 LEU B CA 1
ATOM 4854 C C . LEU B 1 314 ? 9.164 33.062 18.625 1 98.12 314 LEU B C 1
ATOM 4856 O O . LEU B 1 314 ? 9.867 33.906 18.062 1 98.12 314 LEU B O 1
ATOM 4860 N N . GLU B 1 315 ? 9.516 31.844 18.859 1 98.06 315 GLU B N 1
ATOM 4861 C CA . GLU B 1 315 ? 10.805 31.359 18.375 1 98.06 315 GLU B CA 1
ATOM 4862 C C . GLU B 1 315 ? 10.883 31.438 16.859 1 98.06 315 GLU B C 1
ATOM 4864 O O . GLU B 1 315 ? 11.906 31.844 16.297 1 98.06 315 GLU B O 1
ATOM 4869 N N . LEU B 1 316 ? 9.859 31.016 16.172 1 98.62 316 LEU B N 1
ATOM 4870 C CA . LEU B 1 316 ? 9.836 31.031 14.719 1 98.62 316 LEU B CA 1
ATOM 4871 C C . LEU B 1 316 ? 9.914 32.469 14.18 1 98.62 316 LEU B C 1
ATOM 4873 O O . LEU B 1 316 ? 10.547 32.688 13.156 1 98.62 316 LEU B O 1
ATOM 4877 N N . ILE B 1 317 ? 9.219 33.375 14.875 1 98.69 317 ILE B N 1
ATOM 4878 C CA . ILE B 1 317 ? 9.258 34.781 14.484 1 98.69 317 ILE B CA 1
ATOM 4879 C C . ILE B 1 317 ? 10.688 35.312 14.609 1 98.69 317 ILE B C 1
ATOM 4881 O O . ILE B 1 317 ? 11.188 36 13.711 1 98.69 317 ILE B O 1
ATOM 4885 N N . GLU B 1 318 ? 11.305 34.938 15.719 1 98.31 318 GLU B N 1
ATOM 4886 C CA . GLU B 1 318 ? 12.688 35.375 15.93 1 98.31 318 GLU B CA 1
ATOM 4887 C C . GLU B 1 318 ? 13.609 34.781 14.852 1 98.31 318 GLU B C 1
ATOM 4889 O O . GLU B 1 318 ? 14.469 35.5 14.32 1 98.31 318 GLU B O 1
ATOM 4894 N N . ARG B 1 319 ? 13.422 33.562 14.547 1 98.12 319 ARG B N 1
ATOM 4895 C CA . ARG B 1 319 ? 14.211 32.906 13.508 1 98.12 319 ARG B CA 1
ATOM 4896 C C . ARG B 1 319 ? 14.008 33.594 12.156 1 98.12 319 ARG B C 1
ATOM 4898 O O . ARG B 1 319 ? 14.953 33.75 11.383 1 98.12 319 ARG B O 1
ATOM 4905 N N . ALA B 1 320 ? 12.789 33.844 11.852 1 98.44 320 ALA B N 1
ATOM 4906 C CA . ALA B 1 320 ? 12.461 34.5 10.594 1 98.44 320 ALA B CA 1
ATOM 4907 C C . ALA B 1 320 ? 13.156 35.875 10.5 1 98.44 320 ALA B C 1
ATOM 4909 O O . ALA B 1 320 ? 13.703 36.219 9.453 1 98.44 320 ALA B O 1
ATOM 4910 N N . ASP B 1 321 ? 13.141 36.625 11.586 1 97.44 321 ASP B N 1
ATOM 4911 C CA . ASP B 1 321 ? 13.789 37.938 11.648 1 97.44 321 ASP B CA 1
ATOM 4912 C C . ASP B 1 321 ? 15.297 37.812 11.445 1 97.44 321 ASP B C 1
ATOM 4914 O O . ASP B 1 321 ? 15.883 38.562 10.672 1 97.44 321 ASP B O 1
ATOM 4918 N N . ASP B 1 322 ? 15.875 36.875 12.141 1 97.69 322 ASP B N 1
ATOM 4919 C CA . ASP B 1 322 ? 17.312 36.688 12.078 1 97.69 322 ASP B CA 1
ATOM 4920 C C . ASP B 1 322 ? 17.766 36.312 10.656 1 97.69 322 ASP B C 1
ATOM 4922 O O . ASP B 1 322 ? 18.844 36.688 10.219 1 97.69 322 ASP B O 1
ATOM 4926 N N . ARG B 1 323 ? 16.953 35.594 9.969 1 96.75 323 ARG B N 1
ATOM 4927 C CA . ARG B 1 323 ? 17.328 35.062 8.656 1 96.75 323 ARG B CA 1
ATOM 4928 C C . ARG B 1 323 ? 16.797 35.969 7.535 1 96.75 323 ARG B C 1
ATOM 4930 O O . ARG B 1 323 ? 17.141 35.75 6.367 1 96.75 323 ARG B O 1
ATOM 4937 N N . GLY B 1 324 ? 16 36.906 7.906 1 96.81 324 GLY B N 1
ATOM 4938 C CA . GLY B 1 324 ? 15.422 37.812 6.91 1 96.81 324 GLY B CA 1
ATOM 4939 C C . GLY B 1 324 ? 14.438 37.094 5.992 1 96.81 324 GLY B C 1
ATOM 4940 O O . GLY B 1 324 ? 14.43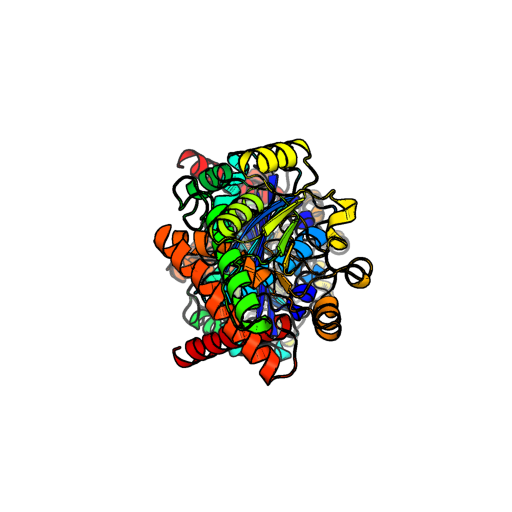8 37.344 4.781 1 96.81 324 GLY B O 1
ATOM 4941 N N . THR B 1 325 ? 13.664 36.156 6.547 1 97.81 325 THR B N 1
ATOM 4942 C CA . THR B 1 325 ? 12.664 35.406 5.793 1 97.81 325 THR B CA 1
ATOM 4943 C C . THR B 1 325 ? 11.297 35.531 6.449 1 97.81 325 THR B C 1
ATOM 4945 O O . THR B 1 325 ? 11.125 36.25 7.426 1 97.81 325 THR B O 1
ATOM 4948 N N . THR B 1 326 ? 10.281 34.875 5.867 1 98.5 326 THR B N 1
ATOM 4949 C CA . THR B 1 326 ? 8.945 34.875 6.449 1 98.5 326 THR B CA 1
ATOM 4950 C C . THR B 1 326 ? 8.867 33.906 7.617 1 98.5 326 THR B C 1
ATOM 4952 O O . THR B 1 326 ? 9.695 33 7.734 1 98.5 326 THR B O 1
ATOM 4955 N N . VAL B 1 327 ? 7.863 34.094 8.484 1 98.69 327 VAL B N 1
ATOM 4956 C CA . VAL B 1 327 ? 7.645 33.125 9.578 1 98.69 327 VAL B CA 1
ATOM 4957 C C . VAL B 1 327 ? 7.289 31.766 9.008 1 98.69 327 VAL B C 1
ATOM 4959 O O . VAL B 1 327 ? 7.66 30.734 9.578 1 98.69 327 VAL B O 1
ATOM 4962 N N . LEU B 1 328 ? 6.566 31.75 7.871 1 98.62 328 LEU B N 1
ATOM 4963 C CA . LEU B 1 328 ? 6.227 30.5 7.191 1 98.62 328 LEU B CA 1
ATOM 4964 C C . LEU B 1 328 ? 7.488 29.75 6.789 1 98.62 328 LEU B C 1
ATOM 4966 O O . LEU B 1 328 ? 7.586 28.531 7.008 1 98.62 328 LEU B O 1
ATOM 4970 N N . ASP B 1 329 ? 8.469 30.438 6.191 1 98.44 329 ASP B N 1
ATOM 4971 C CA . ASP B 1 329 ? 9.734 29.828 5.816 1 98.44 329 ASP B CA 1
ATOM 4972 C C . ASP B 1 329 ? 10.469 29.266 7.039 1 98.44 329 ASP B C 1
ATOM 4974 O O . ASP B 1 329 ? 11.062 28.203 6.98 1 98.44 329 ASP B O 1
ATOM 4978 N N . ALA B 1 330 ? 10.453 30.047 8.078 1 98.62 330 ALA B N 1
ATOM 4979 C CA . ALA B 1 330 ? 11.109 29.625 9.312 1 98.62 330 ALA B CA 1
ATOM 4980 C C . ALA B 1 330 ? 10.445 28.359 9.883 1 98.62 330 ALA B C 1
ATOM 4982 O O . ALA B 1 330 ? 11.133 27.469 10.398 1 98.62 330 ALA B O 1
ATOM 4983 N N . ALA B 1 331 ? 9.141 28.344 9.812 1 98.62 331 ALA B N 1
ATOM 4984 C CA . ALA B 1 331 ? 8.406 27.172 10.297 1 98.62 331 ALA B CA 1
ATOM 4985 C C . ALA B 1 331 ? 8.75 25.938 9.469 1 98.62 331 ALA B C 1
ATOM 4987 O O . ALA B 1 331 ? 8.953 24.844 10.023 1 98.62 331 ALA B O 1
ATOM 4988 N N . ASP B 1 332 ? 8.758 26.062 8.18 1 98.06 332 ASP B N 1
ATOM 4989 C CA . ASP B 1 332 ? 9.125 24.969 7.293 1 98.06 332 ASP B CA 1
ATOM 4990 C C . ASP B 1 332 ? 10.531 24.469 7.602 1 98.06 332 ASP B C 1
ATOM 4992 O O . ASP B 1 332 ? 10.766 23.25 7.684 1 98.06 332 ASP B O 1
ATOM 4996 N N . ALA B 1 333 ? 11.43 25.375 7.734 1 98.06 333 ALA B N 1
ATOM 4997 C CA . ALA B 1 333 ? 12.812 25.031 8.031 1 98.06 333 ALA B CA 1
ATOM 4998 C C . ALA B 1 333 ? 12.922 24.297 9.367 1 98.06 333 ALA B C 1
ATOM 5000 O O . ALA B 1 333 ? 13.68 23.328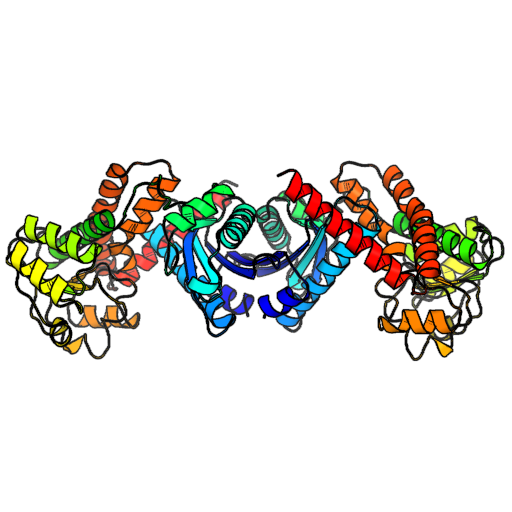 9.492 1 98.06 333 ALA B O 1
ATOM 5001 N N . TYR B 1 334 ? 12.195 24.797 10.305 1 97.81 334 TYR B N 1
ATOM 5002 C CA . TYR B 1 334 ? 12.18 24.156 11.609 1 97.81 334 TYR B CA 1
ATOM 5003 C C . TYR B 1 334 ? 11.703 22.719 11.508 1 97.81 334 TYR B C 1
ATOM 5005 O O . TYR B 1 334 ? 12.328 21.812 12.062 1 97.81 334 TYR B O 1
ATOM 5013 N N . ALA B 1 335 ? 10.602 22.516 10.836 1 97.81 335 ALA B N 1
ATOM 5014 C CA . ALA B 1 335 ? 10.047 21.172 10.641 1 97.81 335 ALA B CA 1
ATOM 5015 C C . ALA B 1 335 ? 11.055 20.266 9.945 1 97.81 335 ALA B C 1
ATOM 5017 O O . ALA B 1 335 ? 11.25 19.109 10.359 1 97.81 335 ALA B O 1
ATOM 5018 N N . GLU B 1 336 ? 11.656 20.734 8.898 1 97.19 336 GLU B N 1
ATOM 5019 C CA . GLU B 1 336 ? 12.625 19.969 8.133 1 97.19 336 GLU B CA 1
ATOM 5020 C C . GLU B 1 336 ? 13.828 19.578 9 1 97.19 336 GLU B C 1
ATOM 5022 O O . GLU B 1 336 ? 14.328 18.453 8.914 1 97.19 336 GLU B O 1
ATOM 5027 N N . GLU B 1 337 ? 14.289 20.531 9.781 1 97.25 337 GLU B N 1
ATOM 5028 C CA . GLU B 1 337 ? 15.406 20.266 10.688 1 97.25 337 GLU B CA 1
ATOM 5029 C C . GLU B 1 337 ? 15.07 19.156 11.68 1 97.25 337 GLU B C 1
ATOM 5031 O O . GLU B 1 337 ? 15.906 18.312 11.977 1 97.25 337 GLU B O 1
ATOM 5036 N N . ARG B 1 338 ? 13.906 19.172 12.156 1 96.81 338 ARG B N 1
ATOM 5037 C CA . ARG B 1 338 ? 13.477 18.141 13.094 1 96.81 338 ARG B CA 1
ATOM 5038 C C . ARG B 1 338 ? 13.406 16.781 12.422 1 96.81 338 ARG B C 1
ATOM 5040 O O . ARG B 1 338 ? 13.844 15.773 12.984 1 96.81 338 ARG B O 1
ATOM 5047 N N . ILE B 1 339 ? 12.867 16.672 11.234 1 96.19 339 ILE B N 1
ATOM 5048 C CA . ILE B 1 339 ? 12.711 15.438 10.484 1 96.19 339 ILE B CA 1
ATOM 5049 C C . ILE B 1 339 ? 14.086 14.867 10.133 1 96.19 339 ILE B C 1
ATOM 5051 O O . ILE B 1 339 ? 14.344 13.688 10.344 1 96.19 339 ILE B O 1
ATOM 5055 N N . ASP B 1 340 ? 14.93 15.758 9.648 1 94 340 ASP B N 1
ATOM 5056 C CA . ASP B 1 340 ? 16.266 15.344 9.234 1 94 340 ASP B CA 1
ATOM 5057 C C . ASP B 1 340 ? 17.094 14.875 10.43 1 94 340 ASP B C 1
ATOM 5059 O O . ASP B 1 340 ? 17.922 13.977 10.297 1 94 340 ASP B O 1
ATOM 5063 N N . GLY B 1 341 ? 16.922 15.492 11.5 1 91.94 341 GLY B N 1
ATOM 5064 C CA . GLY B 1 341 ? 17.656 15.117 12.703 1 91.94 341 GLY B CA 1
ATOM 5065 C C . GLY B 1 341 ? 17.266 13.75 13.234 1 91.94 341 GLY B C 1
ATOM 5066 O O . GLY B 1 341 ? 18.094 13.062 13.836 1 91.94 341 GLY B O 1
ATOM 5067 N N . ALA B 1 342 ? 16.078 13.391 13.094 1 87.94 342 ALA B N 1
ATOM 5068 C CA . ALA B 1 342 ? 15.602 12.086 13.555 1 87.94 342 ALA B CA 1
ATOM 5069 C C . ALA B 1 342 ? 16.172 10.961 12.688 1 87.94 342 ALA B C 1
ATOM 5071 O O . ALA B 1 342 ? 16.469 9.875 13.188 1 87.94 342 ALA B O 1
ATOM 5072 N N . GLU B 1 343 ? 16.266 11.109 11.43 1 70.75 343 GLU B N 1
ATOM 5073 C CA . GLU B 1 343 ? 16.781 10.117 10.492 1 70.75 343 GLU B CA 1
ATOM 5074 C C . GLU B 1 343 ? 18.219 9.742 10.812 1 70.75 343 GLU B C 1
ATOM 5076 O O . GLU B 1 343 ? 18.609 8.578 10.688 1 70.75 343 GLU B O 1
ATOM 5081 N N . THR B 1 344 ? 18.922 10.711 11.18 1 63.31 344 THR B N 1
ATOM 5082 C CA . THR B 1 344 ? 20.344 10.516 11.5 1 63.31 344 THR B CA 1
ATOM 5083 C C . THR B 1 344 ? 20.5 9.711 12.781 1 63.31 344 THR B C 1
ATOM 5085 O O . THR B 1 344 ? 21.391 8.867 12.883 1 63.31 344 THR B O 1
ATOM 5088 N N . THR B 1 345 ? 19.625 9.945 13.664 1 52 345 THR B N 1
ATOM 5089 C CA . THR B 1 345 ? 19.703 9.227 14.93 1 52 345 THR B CA 1
ATOM 5090 C C . THR B 1 345 ? 19.328 7.758 14.742 1 52 345 THR B C 1
ATOM 5092 O O . THR B 1 345 ? 19.938 6.871 15.344 1 52 345 THR B O 1
ATOM 5095 N N . LEU B 1 346 ? 18.453 7.48 13.914 1 51.38 346 LEU B N 1
ATOM 5096 C CA . LEU B 1 346 ? 18.062 6.098 13.656 1 51.38 346 LEU B CA 1
ATOM 5097 C C . LEU B 1 346 ? 19.141 5.363 12.875 1 51.38 346 LEU B C 1
ATOM 5099 O O . LEU B 1 346 ? 19.359 4.164 13.078 1 51.38 346 LEU B O 1
ATOM 5103 N N . ALA B 1 347 ? 19.75 6.062 11.938 1 47.88 347 ALA B N 1
ATOM 5104 C CA . ALA B 1 347 ? 20.859 5.461 11.203 1 47.88 347 ALA B CA 1
ATOM 5105 C C . ALA B 1 347 ? 22.047 5.191 12.133 1 47.88 347 ALA B C 1
ATOM 5107 O O . ALA B 1 347 ? 22.781 4.227 11.93 1 47.88 347 ALA B O 1
ATOM 5108 N N . SER B 1 348 ? 22.359 5.996 13.062 1 39.06 348 SER B N 1
ATOM 5109 C CA . SER B 1 348 ? 23.469 5.848 14.008 1 39.06 348 SER B CA 1
ATOM 5110 C C . SER B 1 348 ? 23.156 4.789 15.062 1 39.06 348 SER B C 1
ATOM 5112 O O . SER B 1 348 ? 24.062 4.266 15.719 1 39.06 348 SER B O 1
ATOM 5114 N N . SER B 1 349 ? 21.906 4.715 15.375 1 33.59 349 SER B N 1
ATOM 5115 C CA . SER B 1 349 ? 21.578 3.742 16.406 1 33.59 349 SER B CA 1
ATOM 5116 C C . SER B 1 349 ? 21.375 2.354 15.812 1 33.59 349 SER B C 1
ATOM 5118 O O . SER B 1 349 ? 21.172 1.382 16.547 1 33.59 349 SER B O 1
ATOM 5120 N N . ALA B 1 350 ? 21.109 2.527 14.648 1 31.08 350 ALA B N 1
ATOM 5121 C CA . ALA B 1 350 ? 21 1.184 14.086 1 31.08 350 ALA B CA 1
ATOM 5122 C C . ALA B 1 350 ? 22.391 0.622 13.75 1 31.08 350 ALA B C 1
ATOM 5124 O O . ALA B 1 350 ? 23.219 1.316 13.164 1 31.08 350 ALA B O 1
#

Radius of gyration: 32.22 Å; Cα contacts (8 Å, |Δi|>4): 1601; chains: 2; bounding box: 54×95×66 Å

InterPro domains:
  IPR006095 Glutamate/phenylalanine/leucine/valine/L-tryptophan dehydrogenase [PR00082] (65-79)
  IPR006095 Glutamate/phenylalanine/leucine/valine/L-tryptophan dehydrogenase [PR00082] (172-192)
  IPR006095 Glutamate/phenylalanine/leucine/valine/L-tryptophan dehydrogenase [PR00082] (282-293)
  IPR006096 Glutamate/phenylalanine/leucine/valine/L-tryptophan dehydrogenase, C-terminal [PF00208] (205-342)
  IPR006096 Glutamate/phenylalanine/leucine/valine/L-tryptophan dehydrogenase, C-terminal [SM00839] (140-347)
  IPR006097 Glutamate/phenylalanine/leucine/valine/L-tryptophan dehydrogenase, dimerisation domain [PF02812] (11-130)
  IPR016211 Glutamate/phenylalanine/leucine/valine/L-tryptophan dehydrogenase, bacterial/archaeal [PIRSF000188] (3-344)
  IPR016211 Glutamate/phenylalanine/leucine/valine/L-tryptophan dehydrogenase, bacterial/archaeal [PTHR42722] (3-343)
  IPR033524 Leu/Phe/Val dehydrogenases active site [PS00074] (73-86)
  IPR036291 NAD(P)-binding domain superfamily [SSF51735] (138-342)
  IPR046346 Aminoacid dehydrogenase-like, N-terminal domain superfamily [SSF53223] (3-142)

Organism: NCBI:txid2816475